Protein AF-A0A5J5CHS6-F1 (afdb_monomer)

Solvent-accessible surface area (backbone atoms only — not comparable to full-atom values): 28508 Å² total; per-residue (Å²): 136,86,89,91,90,88,87,87,85,84,81,77,77,72,66,68,68,68,68,67,77,77,78,76,75,77,83,67,75,77,75,69,71,77,80,67,40,87,76,28,34,33,30,37,48,24,35,71,42,96,78,57,48,94,76,36,53,29,34,36,59,42,34,62,52,52,34,40,41,75,41,62,29,46,48,26,70,39,68,55,83,66,54,74,66,59,51,50,56,47,54,54,26,30,14,27,40,35,32,51,58,73,89,72,51,73,83,78,31,49,39,34,55,49,51,50,53,54,50,54,51,29,55,53,33,41,75,77,72,43,51,42,26,39,39,13,26,29,45,18,25,54,35,49,53,28,68,65,53,77,42,94,62,65,38,83,45,81,36,72,65,43,42,37,41,41,48,70,40,84,55,37,83,79,32,77,77,58,65,82,56,55,70,68,56,55,50,44,37,51,73,34,52,42,38,29,25,75,40,55,60,35,45,29,46,68,50,40,76,70,31,68,54,42,48,73,41,41,44,58,29,20,33,44,65,62,86,82,53,53,22,52,35,27,36,34,33,73,92,50,62,36,38,29,27,47,33,45,55,40,39,30,74,58,43,78,74,49,93,55,51,24,68,50,73,65,17,34,48,48,26,48,53,55,23,34,44,56,42,56,47,14,18,62,27,80,45,47,52,97,39,71,65,61,42,61,68,49,29,47,85,42,46,48,67,42,77,53,51,88,84,33,99,41,55,33,30,34,44,71,58,22,62,63,74,78,89,74,61,93,82,74,52,65,67,54,52,52,48,52,53,46,53,59,37,53,72,60,53,41,61,78,41,81,34,57,56,72,82,58,75,55,30,77,89,44,54,72,79,62,58,46,45,66,32,25,47,46,31,27,37,50,48,77,89,66,83,50,31,46,41,32,40,34,34,42,81,43,96,87,75,36,32,39,37,38,39,37,28,37,34,93,86,75,45,78,47,72,52,60,30,45,32,39,64,79,40,86,93,46,47,23,41,29,34,36,34,70,51,94,93,55,82,62,42,55,42,29,35,41,43,65,79,66,66,55,41,36,35,36,41,29,55,49,61,52,91,52,58,27,20,40,64,39,38,37,39,29,18,61,44,76,69,79,57,69,70,59,53,52,51,52,49,54,53,38,44,74,43,69,46,69,69,91,56,54,41,77,46,55,45,78,72,36,84,76,42,91,86,63,116

Foldseek 3Di:
DDDDDDDDPDPPPPPVVVVVVPPDPPPPPPPPPQQWAQAAEEEEEWFADPDADVQFGTWDFCLVQCLLVLLRYFYFYDYFPDDLVVLVLVLLAGLEYEYEADDDDLPDTSSVVSLLSSVVVQVVCVVVVFAYAYEYEQSGQQNVVCSQQVDNQKDFAPFAWAQQAWAFDPLQVVDLQCPPPDPVLNVCSNPPSLFTARHGIFRFPVSCVPRPRNVQFKDQGTWDHSPPTIGRQWIATDRHNYIYGSTDLSCLPFFDLGPNHHVDPSSVVSSNSNSNSRVSSSRNHDRRNPDPVVVVQRTPVQFDWDQPDSPDRHRTMTGPPRPRPPPDDPPPDVVVVVVVVQVVVVVQQFDKFFFFQFDAAFDPPDDPVLLAAKKWFFKKFRDSVAAAFRWMWGWDADPVRKIKIKIWGQHPVRDIDIFIWIKDQPDPNQRQWIFIDRDPPDGTWTWGFRDDPSAFWTKIKTWDTDVGGMITIMITIITPDNDDDPVVVVVSLVSCVVSVHDPVRMDGGHNPPQVVRPPSD

Sequence (521 aa):
MAIVHRAAVCFTFRIMLLLLFCVSLPCLPLYSSAERNDRPIIGVLAQEVYSPKPNQTAYMAASYVKFLESAGARVVPVMINQTLEEYKTLFNSINGILYPGGGVSIISSGYQRAAKIFYELAIEANKRGDYFPVWGTCLGFEQLAYLTSGKTVLSFTNTSGVPLPLVFTNETKDSRMFKGFPAELMEDLANEPLTENSHKWSLAVLTLNTNEELKKFYKVLSTNTDGKTEFVSTMEAYDYPIYGTQWHPEKNAFEWGRPYIPHSPSAVKTTFYVAEFFVNEARKNFHRFESEDEESKALIYNYNPVYSGPKGAFEQIYPKNGAQLNNTNYSNFDVKVLFMLLLTAAADGQSFHPGKCPRPSVQEDFSVTRYMGTWYEIEKLPAMFERGQCNQATYSLLTDGTVKVHNSELLPSGKIHSIEGVAKVKNSSHPAILAVSFFKGVPDGPYWVLSTDYQSYSLVYSCLDFFGFFHVDYAWILARTRVLTEDIVSQLHEELASAGVNLNRLTVSNQTGCDQTKGMK

Radius of gyration: 33.42 Å; Cα contacts (8 Å, |Δi|>4): 1015; chains: 1; bounding box: 116×59×98 Å

InterPro domains:
  IPR000566 Lipocalin/cytosolic fatty-acid binding domain [PF08212] (368-510)
  IPR002969 Apolipoprotein D [PR01219] (349-363)
  IPR002969 Apolipoprotein D [PR01219] (427-438)
  IPR002969 Apolipoprotein D [PR01219] (469-485)
  IPR002969 Apolipoprotein D [PR01219] (495-514)
  IPR011697 Peptidase C26 [PF07722] (40-250)
  IPR012674 Calycin [G3DSA:2.40.128.20] (352-520)
  IPR012674 Calycin [SSF50814] (338-514)
  IPR015527 Peptidase C26, gamma-glutamyl hydrolase [PS51275] (31-321)
  IPR015527 Peptidase C26, gamma-glutamyl hydrolase [PTHR11315] (28-318)
  IPR022272 Lipocalin family conserved site [PS00213] (365-378)
  IPR026222 Apolipoprotein D, vertebrates [PR02058] (334-352)
  IPR026222 Apolipoprotein D, vertebrates [PR02058] (381-392)
  IPR026222 Apolipoprotein D, vertebrates [PR02058] (399-415)
  IPR026222 Apolipoprotein D, vertebrates [PR02058] (415-430)
  IPR026222 Apolipoprotein D, vertebrates [PR02058] (497-515)
  IPR029062 Class I glutamine amidotransferase-like [G3DSA:3.40.50.880] (35-319)
  IPR029062 Class I glutamine amidotransferase-like [SSF52317] (56-319)

Nearest PDB structures (foldseek):
  4l8f-assembly1_C  TM=9.985E-01  e=3.477E-48  Danio rerio
  4l7q-assembly1_C  TM=9.981E-01  e=9.833E-47  Danio rerio
  4l95-assembly3_M  TM=9.942E-01  e=2.434E-46  Danio rerio
  1l9x-assembly3_C  TM=9.879E-01  e=2.491E-42  Homo sapiens
  2hzq-assembly1_A  TM=9.614E-01  e=9.373E-21  Homo sapiens

pLDDT: mean 87.17, std 18.77, range [30.69, 98.94]

Structure (mmCIF, N/CA/C/O backbone):
data_AF-A0A5J5CHS6-F1
#
_entry.id   AF-A0A5J5CHS6-F1
#
loop_
_atom_site.group_PDB
_atom_site.id
_atom_site.type_symbol
_atom_site.label_atom_id
_atom_site.label_alt_id
_atom_site.label_comp_id
_atom_site.label_asym_id
_atom_site.label_entity_id
_atom_site.label_seq_id
_atom_site.pdbx_PDB_ins_code
_atom_site.Cartn_x
_atom_site.Cartn_y
_atom_site.Cartn_z
_atom_site.occupancy
_atom_site.B_iso_or_equiv
_atom_site.auth_seq_id
_atom_site.auth_comp_id
_atom_site.auth_asym_id
_atom_site.auth_atom_id
_atom_site.pdbx_PDB_model_num
ATOM 1 N N . MET A 1 1 ? -72.987 -13.340 -64.651 1.00 36.94 1 MET A N 1
ATOM 2 C CA . MET A 1 1 ? -71.616 -12.951 -65.043 1.00 36.94 1 MET A CA 1
ATOM 3 C C . MET A 1 1 ? -70.896 -12.533 -63.775 1.00 36.94 1 MET A C 1
ATOM 5 O O . MET A 1 1 ? -71.440 -11.737 -63.025 1.00 36.94 1 MET A O 1
ATOM 9 N N . ALA A 1 2 ? -69.795 -13.210 -63.467 1.00 39.22 2 ALA A N 1
ATOM 10 C CA . ALA A 1 2 ? -69.065 -13.099 -62.213 1.00 39.22 2 ALA A CA 1
ATOM 11 C C . ALA A 1 2 ? -68.346 -11.747 -62.056 1.00 39.22 2 ALA A C 1
ATOM 13 O O . ALA A 1 2 ? -68.109 -11.061 -63.045 1.00 39.22 2 ALA A O 1
ATOM 14 N N . ILE A 1 3 ? -67.906 -11.493 -60.815 1.00 40.69 3 ILE A N 1
ATOM 15 C CA . ILE A 1 3 ? -67.032 -10.405 -60.339 1.00 40.69 3 ILE A CA 1
ATOM 16 C C . ILE A 1 3 ? -67.804 -9.142 -59.921 1.00 40.69 3 ILE A C 1
ATOM 18 O O . ILE A 1 3 ? -68.166 -8.337 -60.757 1.00 40.69 3 ILE A O 1
ATOM 22 N N . VAL A 1 4 ? -68.078 -9.010 -58.614 1.00 38.88 4 VAL A N 1
ATOM 23 C CA . VAL A 1 4 ? -67.742 -7.879 -57.709 1.00 38.88 4 VAL A CA 1
ATOM 24 C C . VAL A 1 4 ? -68.499 -8.113 -56.389 1.00 38.88 4 VAL A C 1
ATOM 26 O O . VAL A 1 4 ? -69.623 -7.661 -56.225 1.00 38.88 4 VAL A O 1
ATOM 29 N N . HIS A 1 5 ? -67.895 -8.819 -55.427 1.00 41.22 5 HIS A N 1
ATOM 30 C CA . HIS A 1 5 ? -68.298 -8.760 -54.008 1.00 41.22 5 HIS A CA 1
ATOM 31 C C . HIS A 1 5 ? -67.188 -9.317 -53.103 1.00 41.22 5 HIS A C 1
ATOM 33 O O . HIS A 1 5 ? -67.283 -10.415 -52.567 1.00 41.22 5 HIS A O 1
ATOM 39 N N . ARG A 1 6 ? -66.097 -8.554 -52.955 1.00 39.72 6 ARG A N 1
ATOM 40 C CA . ARG A 1 6 ? -65.108 -8.704 -51.870 1.00 39.72 6 ARG A CA 1
ATOM 41 C C . ARG A 1 6 ? -64.414 -7.365 -51.610 1.00 39.72 6 ARG A C 1
ATOM 43 O O . ARG A 1 6 ? -63.293 -7.153 -52.049 1.00 39.72 6 ARG A O 1
ATOM 50 N N . ALA A 1 7 ? -65.091 -6.454 -50.917 1.00 40.12 7 ALA A N 1
ATOM 51 C CA . ALA A 1 7 ? -64.479 -5.220 -50.419 1.00 40.12 7 ALA A CA 1
ATOM 52 C C . ALA A 1 7 ? -65.259 -4.656 -49.218 1.00 40.12 7 ALA A C 1
ATOM 54 O O . ALA A 1 7 ? -65.744 -3.537 -49.279 1.00 40.12 7 ALA A O 1
ATOM 55 N N . ALA A 1 8 ? -65.444 -5.437 -48.145 1.00 40.72 8 ALA A N 1
ATOM 56 C CA . ALA A 1 8 ? -65.986 -4.906 -46.882 1.00 40.72 8 ALA A CA 1
ATOM 57 C C . ALA A 1 8 ? -65.753 -5.809 -45.652 1.00 40.72 8 ALA A C 1
ATOM 59 O O . ALA A 1 8 ? -66.543 -5.775 -44.723 1.00 40.72 8 ALA A O 1
ATOM 60 N N . VAL A 1 9 ? -64.709 -6.648 -45.609 1.00 44.25 9 VAL A N 1
ATOM 61 C CA . VAL A 1 9 ? -64.367 -7.413 -44.387 1.00 44.25 9 VAL A CA 1
ATOM 62 C C . VAL A 1 9 ? -62.851 -7.600 -44.310 1.00 44.25 9 VAL A C 1
ATOM 64 O O . VAL A 1 9 ? -62.342 -8.696 -44.502 1.00 44.25 9 VAL A O 1
ATOM 67 N N . CYS A 1 10 ? -62.094 -6.513 -44.129 1.00 41.72 10 CYS A N 1
ATOM 68 C CA . CYS A 1 10 ? -60.671 -6.632 -43.768 1.00 41.72 10 CYS A CA 1
ATOM 69 C C . CYS A 1 10 ? -60.054 -5.374 -43.123 1.00 41.72 10 CYS A C 1
ATOM 71 O O . CYS A 1 10 ? -58.831 -5.270 -43.073 1.00 41.72 10 CYS A O 1
ATOM 73 N N . PHE A 1 11 ? -60.858 -4.416 -42.636 1.00 40.69 11 PHE A N 1
ATOM 74 C CA . PHE A 1 11 ? -60.329 -3.133 -42.135 1.00 40.69 11 PHE A CA 1
ATOM 75 C C . PHE A 1 11 ? -60.598 -2.824 -40.654 1.00 40.69 11 PHE A C 1
ATOM 77 O O . PHE A 1 11 ? -60.137 -1.804 -40.159 1.00 40.69 11 PHE A O 1
ATOM 84 N N . THR A 1 12 ? -61.256 -3.710 -39.901 1.00 45.66 12 THR A N 1
ATOM 85 C CA . THR A 1 12 ? -61.516 -3.497 -38.459 1.00 45.66 12 THR A CA 1
ATOM 86 C C . THR A 1 12 ? -60.798 -4.470 -37.524 1.00 45.66 12 THR A C 1
ATOM 88 O O . THR A 1 12 ? -60.902 -4.323 -36.313 1.00 45.66 12 THR A O 1
ATOM 91 N N . PHE A 1 13 ? -59.983 -5.400 -38.037 1.00 39.47 13 PHE A N 1
ATOM 92 C CA . PHE A 1 13 ? -59.255 -6.364 -37.190 1.00 39.47 13 PHE A CA 1
ATOM 93 C C . PHE A 1 13 ? -57.759 -6.069 -36.995 1.00 39.47 13 PHE A C 1
ATOM 95 O O . PHE A 1 13 ? -57.080 -6.798 -36.278 1.00 39.47 13 PHE A O 1
ATOM 102 N N . ARG A 1 14 ? -57.225 -4.991 -37.592 1.00 40.91 14 ARG A N 1
ATOM 103 C CA . ARG A 1 14 ? -55.802 -4.615 -37.452 1.00 40.91 14 ARG A CA 1
ATOM 104 C C . ARG A 1 14 ? -55.515 -3.424 -36.537 1.00 40.91 14 ARG A C 1
ATOM 106 O O . ARG A 1 14 ? -54.353 -3.189 -36.241 1.00 40.91 14 ARG A O 1
ATOM 113 N N . ILE A 1 15 ? -56.533 -2.721 -36.039 1.00 41.00 15 ILE A N 1
ATOM 114 C CA . ILE A 1 15 ? -56.333 -1.589 -35.112 1.00 41.00 15 ILE A CA 1
ATOM 115 C C . ILE A 1 15 ? -56.606 -1.986 -33.650 1.00 41.00 15 ILE A C 1
ATOM 117 O O . ILE A 1 15 ? -56.066 -1.370 -32.739 1.00 41.00 15 ILE A O 1
ATOM 121 N N . MET A 1 16 ? -57.324 -3.086 -33.396 1.00 36.91 16 MET A N 1
ATOM 122 C CA . MET A 1 16 ? -57.576 -3.554 -32.025 1.00 36.91 16 MET A CA 1
ATOM 123 C C . MET A 1 16 ? -56.479 -4.469 -31.453 1.00 36.91 16 MET A C 1
ATOM 125 O O . MET A 1 16 ? -56.496 -4.755 -30.263 1.00 36.91 16 MET A O 1
ATOM 129 N N . LEU A 1 17 ? -55.501 -4.897 -32.266 1.00 36.94 17 LEU A N 1
ATOM 130 C CA . LEU A 1 17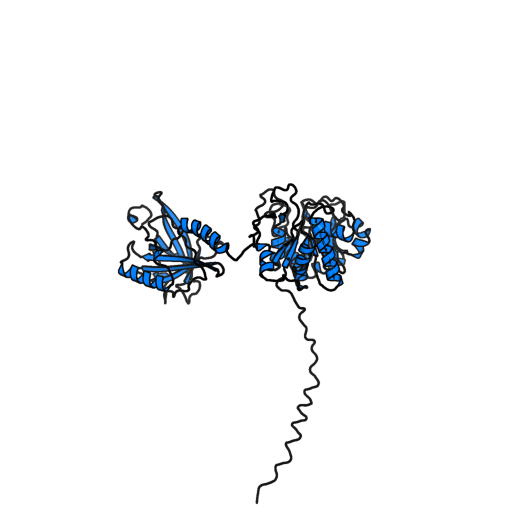 ? -54.351 -5.686 -31.792 1.00 36.94 17 LEU A CA 1
ATOM 131 C C . LEU A 1 17 ? -53.104 -4.838 -31.481 1.00 36.94 17 LEU A C 1
ATOM 133 O O . LEU A 1 17 ? -52.170 -5.337 -30.864 1.00 36.94 17 LEU A O 1
ATOM 137 N N . LEU A 1 18 ? -53.092 -3.561 -31.878 1.00 37.25 18 LEU A N 1
ATOM 138 C CA . LEU A 1 18 ? -51.992 -2.626 -31.601 1.00 37.25 18 LEU A CA 1
ATOM 139 C C . LEU A 1 18 ? -52.230 -1.760 -30.353 1.00 37.25 18 LEU A C 1
ATOM 141 O O . LEU A 1 18 ? -51.303 -1.118 -29.879 1.00 37.25 18 LEU A O 1
ATOM 145 N N . LEU A 1 19 ? -53.439 -1.787 -29.779 1.00 39.03 19 LEU A N 1
ATOM 146 C CA . LEU A 1 19 ? -53.781 -1.067 -28.542 1.00 39.03 19 LEU A CA 1
ATOM 147 C C . LEU A 1 19 ? -53.813 -1.960 -27.287 1.00 39.03 19 LEU A C 1
ATOM 149 O O . LEU A 1 19 ? -53.976 -1.451 -26.184 1.00 39.03 19 LEU A O 1
ATOM 153 N N . LEU A 1 20 ? -53.597 -3.274 -27.429 1.00 38.03 20 LEU A N 1
ATOM 154 C CA . LEU A 1 20 ? -53.494 -4.222 -26.305 1.00 38.03 20 LEU A CA 1
ATOM 155 C C . LEU A 1 20 ? -52.048 -4.611 -25.950 1.00 38.03 20 LEU A C 1
ATOM 157 O O . LEU A 1 20 ? -51.835 -5.337 -24.987 1.00 38.03 20 LEU A O 1
ATOM 161 N N . PHE A 1 21 ? -51.049 -4.071 -26.656 1.00 37.53 21 PHE A N 1
ATOM 162 C CA . PHE A 1 21 ? -49.624 -4.205 -26.310 1.00 37.53 21 PHE A CA 1
ATOM 163 C C . PHE A 1 21 ? -49.056 -2.982 -25.562 1.00 37.53 21 PHE A C 1
ATOM 165 O O . PHE A 1 21 ? -47.844 -2.824 -25.465 1.00 37.53 21 PHE A O 1
ATOM 172 N N . CYS A 1 22 ? -49.919 -2.121 -25.007 1.00 45.56 22 CYS A N 1
ATOM 173 C CA . CYS A 1 22 ? -49.507 -0.957 -24.210 1.00 45.56 22 CYS A CA 1
ATOM 174 C C . CYS A 1 22 ? -49.799 -1.067 -22.705 1.00 45.56 22 CYS A C 1
ATOM 176 O O . CYS A 1 22 ? -49.552 -0.106 -21.984 1.00 45.56 22 CYS A O 1
ATOM 178 N N . VAL A 1 23 ? -50.285 -2.203 -22.189 1.00 49.62 23 VAL A N 1
ATOM 179 C CA . VAL A 1 23 ? -50.591 -2.333 -20.751 1.00 49.62 23 VAL A CA 1
ATOM 180 C C . VAL A 1 23 ? -50.195 -3.709 -20.217 1.00 49.62 23 VAL A C 1
ATOM 182 O O . VAL A 1 23 ? -51.054 -4.508 -19.881 1.00 49.62 23 VAL A O 1
ATOM 185 N N . SER A 1 24 ? -48.889 -3.988 -20.170 1.00 45.94 24 SER A N 1
ATOM 186 C CA . SER A 1 24 ? -48.247 -4.873 -19.174 1.00 45.94 24 SER A CA 1
ATOM 187 C C . SER A 1 24 ? -46.780 -5.128 -19.543 1.00 45.94 24 SER A C 1
ATOM 189 O O . SER A 1 24 ? -46.357 -6.267 -19.732 1.00 45.94 24 SER A O 1
ATOM 191 N N . LEU A 1 25 ? -45.974 -4.073 -19.647 1.00 39.94 25 LEU A N 1
ATOM 192 C CA . LEU A 1 25 ? -44.582 -4.228 -19.236 1.00 39.94 25 LEU A CA 1
ATOM 193 C C . LEU A 1 25 ? -44.624 -4.119 -17.712 1.00 39.94 25 LEU A C 1
ATOM 195 O O . LEU A 1 25 ? -45.001 -3.052 -17.219 1.00 39.94 25 LEU A O 1
ATOM 199 N N . PRO A 1 26 ? -44.316 -5.181 -16.941 1.00 42.00 26 PRO A N 1
ATOM 200 C CA . PRO A 1 26 ? -43.966 -4.950 -15.556 1.00 42.00 26 PRO A CA 1
ATOM 201 C C . PRO A 1 26 ? -42.816 -3.951 -15.618 1.00 42.00 26 PRO A C 1
ATOM 203 O O . PRO A 1 26 ? -41.834 -4.178 -16.329 1.00 42.00 26 PRO A O 1
ATOM 206 N N . CYS A 1 27 ? -42.996 -2.809 -14.961 1.00 45.12 27 CYS A N 1
ATOM 207 C CA . CYS A 1 27 ? -41.923 -1.876 -14.684 1.00 45.12 27 CYS A CA 1
ATOM 208 C C . CYS A 1 27 ? -40.938 -2.650 -13.806 1.00 45.12 27 CYS A C 1
ATOM 210 O O . CYS A 1 27 ? -41.020 -2.625 -12.580 1.00 45.12 27 CYS A O 1
ATOM 212 N N . LEU A 1 28 ? -40.098 -3.468 -14.442 1.00 41.28 28 LEU A N 1
ATOM 213 C CA . LEU A 1 28 ? -38.924 -4.024 -13.818 1.00 41.28 28 LEU A CA 1
ATOM 214 C C . LEU A 1 28 ? -38.133 -2.781 -13.436 1.00 41.28 28 LEU A C 1
ATOM 216 O O . LEU A 1 28 ? -37.810 -1.999 -14.338 1.00 41.28 28 LEU A O 1
ATOM 220 N N . PRO A 1 29 ? -37.884 -2.530 -12.139 1.00 41.22 29 PRO A N 1
ATOM 221 C CA . PRO A 1 29 ? -36.936 -1.501 -11.786 1.00 41.22 29 PRO A CA 1
ATOM 222 C C . PRO A 1 29 ? -35.675 -1.848 -12.568 1.00 41.22 29 PRO A C 1
ATOM 224 O O . PRO A 1 29 ? -35.130 -2.944 -12.418 1.00 41.22 29 PRO A O 1
ATOM 227 N N . LEU A 1 30 ? -35.268 -0.953 -13.470 1.00 40.88 30 LEU A N 1
ATOM 228 C CA . LEU A 1 30 ? -33.896 -0.917 -13.933 1.00 40.88 30 LEU A CA 1
ATOM 229 C C . LEU A 1 30 ? -33.089 -0.856 -12.641 1.00 40.88 30 LEU A C 1
ATOM 231 O O . LEU A 1 30 ? -33.034 0.185 -11.988 1.00 40.88 30 LEU A O 1
ATOM 235 N N . TYR A 1 31 ? -32.565 -2.006 -12.217 1.00 38.34 31 TYR A N 1
ATOM 236 C CA . TYR A 1 31 ? -31.511 -2.071 -11.230 1.00 38.34 31 TYR A CA 1
ATOM 237 C C . TYR A 1 31 ? -30.360 -1.323 -11.889 1.00 38.34 31 TYR A C 1
ATOM 239 O O . TYR A 1 31 ? -29.582 -1.892 -12.651 1.00 38.34 31 TYR A O 1
ATOM 247 N N . SER A 1 32 ? -30.323 -0.010 -11.670 1.00 42.41 32 SER A N 1
ATOM 248 C CA . SER A 1 32 ? -29.110 0.764 -11.820 1.00 42.41 32 SER A CA 1
ATOM 249 C C . SER A 1 32 ? -28.118 0.061 -10.909 1.00 42.41 32 SER A C 1
ATOM 251 O O . SER A 1 32 ? -28.281 0.078 -9.685 1.00 42.41 32 SER A O 1
ATOM 253 N N . SER A 1 33 ? -27.170 -0.680 -11.487 1.00 55.69 33 SER A N 1
ATOM 254 C CA . SER A 1 33 ? -26.000 -1.096 -10.727 1.00 55.69 33 SER A CA 1
ATOM 255 C C . SER A 1 33 ? -25.460 0.184 -10.113 1.00 55.69 33 SER A C 1
ATOM 257 O O . SER A 1 33 ? -25.178 1.114 -10.871 1.00 55.69 33 SER A O 1
ATOM 259 N N . ALA A 1 34 ? -25.411 0.263 -8.780 1.00 65.25 34 ALA A N 1
ATOM 260 C CA . ALA A 1 34 ? -24.879 1.435 -8.101 1.00 65.25 34 ALA A CA 1
ATOM 261 C C . ALA A 1 34 ? -23.577 1.833 -8.802 1.00 65.25 34 ALA A C 1
ATOM 263 O O . ALA A 1 34 ? -22.706 0.982 -9.004 1.00 65.25 34 ALA A O 1
ATOM 264 N N . GLU A 1 35 ? -23.521 3.076 -9.279 1.00 85.19 35 GLU A N 1
ATOM 265 C CA . GLU A 1 35 ? -22.377 3.575 -10.029 1.00 85.19 35 GLU A CA 1
ATOM 266 C C . GLU A 1 35 ? -21.117 3.332 -9.179 1.00 85.19 35 GLU A C 1
ATOM 268 O O . GLU A 1 35 ? -21.134 3.519 -7.959 1.00 85.19 35 GLU A O 1
ATOM 273 N N . ARG A 1 36 ? -20.056 2.804 -9.794 1.00 93.31 36 ARG A N 1
ATOM 274 C CA . ARG A 1 36 ? -18.856 2.334 -9.093 1.00 93.31 36 ARG A CA 1
ATOM 275 C C . ARG A 1 36 ? -17.627 2.949 -9.739 1.00 93.31 36 ARG A C 1
ATOM 277 O O . ARG A 1 36 ? -17.436 2.817 -10.945 1.00 93.31 36 ARG A O 1
ATOM 284 N N . ASN A 1 37 ? -16.770 3.573 -8.940 1.00 96.19 37 ASN A N 1
ATOM 285 C CA . ASN A 1 37 ? -15.467 4.030 -9.404 1.00 96.19 37 ASN A CA 1
ATOM 286 C C . ASN A 1 37 ? -14.478 2.851 -9.434 1.00 96.19 37 ASN A C 1
ATOM 288 O O . ASN A 1 37 ? -14.032 2.382 -8.391 1.00 96.19 37 ASN A O 1
ATOM 292 N N . ASP A 1 38 ? -14.116 2.381 -10.629 1.00 97.38 38 ASP A N 1
ATOM 293 C CA . ASP A 1 38 ? -13.186 1.255 -10.823 1.00 97.38 38 ASP A CA 1
ATOM 294 C C . ASP A 1 38 ? -11.700 1.639 -10.829 1.00 97.38 38 ASP A C 1
ATOM 296 O O . ASP A 1 38 ? -10.836 0.776 -10.995 1.00 97.38 38 ASP A O 1
ATOM 300 N N . ARG A 1 39 ? -11.373 2.919 -10.624 1.00 98.00 39 ARG A N 1
ATOM 301 C CA . ARG A 1 39 ? -9.990 3.417 -10.589 1.00 98.00 39 ARG A CA 1
ATOM 302 C C . ARG A 1 39 ? -9.703 4.256 -9.333 1.00 98.00 39 ARG A C 1
ATOM 304 O O . ARG A 1 39 ? -9.126 5.340 -9.479 1.00 98.00 39 ARG A O 1
ATOM 311 N N . PRO A 1 40 ? -10.065 3.787 -8.119 1.00 98.69 40 PRO A N 1
ATOM 312 C CA . PRO A 1 40 ? -9.948 4.591 -6.910 1.00 98.69 40 PRO A CA 1
ATOM 313 C C . PRO A 1 40 ? -8.487 4.959 -6.623 1.00 98.69 40 PRO A C 1
ATOM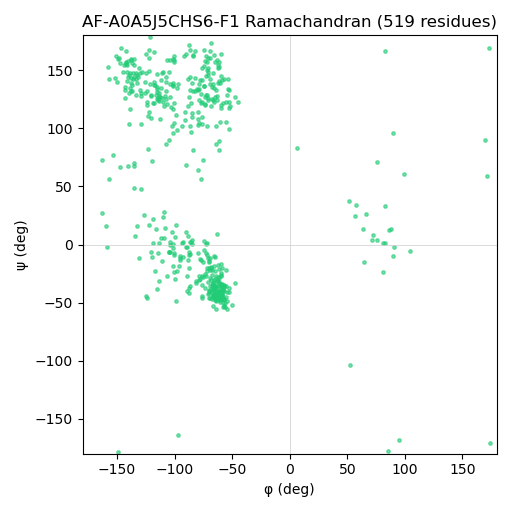 315 O O . PRO A 1 40 ? -7.572 4.141 -6.770 1.00 98.69 40 PRO A O 1
ATOM 318 N N . ILE A 1 41 ? -8.278 6.199 -6.196 1.00 98.94 41 ILE A N 1
ATOM 319 C CA . ILE A 1 41 ? -6.997 6.737 -5.749 1.00 98.94 41 ILE A CA 1
ATOM 320 C C . ILE A 1 41 ? -7.117 7.049 -4.264 1.00 98.94 41 ILE A C 1
ATOM 322 O O . ILE A 1 41 ? -7.993 7.805 -3.864 1.00 98.94 41 ILE A O 1
ATOM 326 N N . ILE A 1 42 ? -6.245 6.489 -3.436 1.00 98.94 42 ILE A N 1
ATOM 327 C CA . ILE A 1 42 ? -6.288 6.675 -1.985 1.00 98.94 42 ILE A CA 1
ATOM 328 C C . ILE A 1 42 ? -5.034 7.417 -1.535 1.00 98.94 42 ILE A C 1
ATOM 330 O O . ILE A 1 42 ? -3.909 7.069 -1.899 1.00 98.94 42 ILE A O 1
ATOM 334 N N . GLY A 1 43 ? -5.229 8.456 -0.730 1.00 98.88 43 GLY A N 1
ATOM 335 C CA . GLY A 1 43 ? -4.138 9.179 -0.095 1.00 98.88 43 GLY A CA 1
ATOM 336 C C . GLY A 1 43 ? -3.537 8.369 1.051 1.00 98.88 43 GLY A C 1
ATOM 337 O O . GLY A 1 43 ? -4.277 7.831 1.869 1.00 98.88 43 GLY A O 1
ATOM 338 N N . VAL A 1 44 ? -2.212 8.314 1.168 1.00 98.81 44 VAL A N 1
ATOM 339 C CA . VAL A 1 44 ? -1.536 7.798 2.373 1.00 98.81 44 VAL A CA 1
ATOM 340 C C . VAL A 1 44 ? -0.776 8.939 3.028 1.00 98.81 44 VAL A C 1
ATOM 342 O O . VAL A 1 44 ? 0.016 9.619 2.378 1.00 98.81 44 VAL A O 1
ATOM 345 N N . LEU A 1 45 ? -1.021 9.175 4.314 1.00 98.50 45 LEU A N 1
ATOM 346 C CA . LEU A 1 45 ? -0.419 10.298 5.022 1.00 98.50 45 LEU A CA 1
ATOM 347 C C . LEU A 1 45 ? 1.047 10.029 5.390 1.00 98.50 45 LEU A C 1
ATOM 349 O O . LEU A 1 45 ? 1.361 9.075 6.097 1.00 98.50 45 LEU A O 1
ATOM 353 N N . ALA A 1 46 ? 1.957 10.885 4.926 1.00 96.69 46 ALA A N 1
ATOM 354 C CA . ALA A 1 46 ? 3.354 10.862 5.350 1.00 96.69 46 ALA A CA 1
ATOM 355 C C . ALA A 1 46 ? 3.495 11.345 6.803 1.00 96.69 46 ALA A C 1
ATOM 357 O O . ALA A 1 46 ? 2.636 12.048 7.331 1.00 96.69 46 ALA A O 1
ATOM 358 N N . GLN A 1 47 ? 4.608 11.016 7.449 1.00 93.56 47 GLN A N 1
ATOM 359 C CA . GLN A 1 47 ? 4.895 11.442 8.823 1.00 93.56 47 GLN A CA 1
ATOM 360 C C . GLN A 1 47 ? 6.347 11.886 8.976 1.00 93.56 47 GLN A C 1
ATOM 362 O O . GLN A 1 47 ? 7.202 11.512 8.171 1.00 93.56 47 GLN A O 1
ATOM 367 N N . GLU A 1 48 ? 6.643 12.664 10.011 1.00 91.81 48 GLU A N 1
ATOM 368 C CA . GLU A 1 48 ? 7.990 13.146 10.298 1.00 91.81 48 GLU A CA 1
ATOM 369 C C . GLU A 1 48 ? 8.994 12.012 10.535 1.00 91.81 48 GLU A C 1
ATOM 371 O O . GLU A 1 48 ? 8.701 10.989 11.155 1.00 91.81 48 GLU A O 1
ATOM 376 N N . VAL A 1 49 ? 10.234 12.240 10.103 1.00 86.12 49 VAL A N 1
ATOM 377 C CA . VAL A 1 49 ? 11.378 11.432 10.539 1.00 86.12 49 VAL A CA 1
ATOM 378 C C . VAL A 1 49 ? 11.833 11.935 11.913 1.00 86.12 49 VAL A C 1
ATOM 380 O O . VAL A 1 49 ? 12.008 13.135 12.098 1.00 86.12 49 VAL A O 1
ATOM 383 N N . TYR A 1 50 ? 12.080 11.029 12.866 1.00 75.44 50 TYR A N 1
ATOM 384 C CA . TYR A 1 50 ? 12.485 11.386 14.239 1.00 75.44 50 TYR A CA 1
ATOM 385 C C . TYR A 1 50 ? 13.764 12.242 14.304 1.00 75.44 50 TYR A C 1
ATOM 387 O O . TYR A 1 50 ? 13.889 13.137 15.135 1.00 75.44 50 TYR A O 1
ATOM 395 N N . SER A 1 51 ? 14.727 11.981 13.419 1.00 72.12 51 SER A N 1
ATOM 396 C CA . SER A 1 51 ? 15.964 12.760 13.295 1.00 72.12 51 SER A CA 1
ATOM 397 C C . SER A 1 51 ? 16.091 13.282 11.865 1.00 72.12 51 SER A C 1
ATOM 399 O O . SER A 1 51 ? 16.746 12.639 11.038 1.00 72.12 51 SER A O 1
ATOM 401 N N . PRO A 1 52 ? 15.420 14.404 11.543 1.00 74.44 52 PRO A N 1
ATOM 402 C CA . PRO A 1 52 ? 15.367 14.908 10.183 1.00 74.44 52 PRO A CA 1
ATOM 403 C C . PRO A 1 52 ? 16.753 15.382 9.738 1.00 74.44 52 PRO A C 1
ATOM 405 O O . PRO A 1 52 ? 17.460 16.080 10.465 1.00 74.44 52 PRO A O 1
ATOM 408 N N . LYS A 1 53 ? 17.132 15.022 8.514 1.00 70.56 53 LYS A N 1
ATOM 409 C CA . LYS A 1 53 ? 18.282 15.607 7.811 1.00 70.56 53 LYS A CA 1
ATOM 410 C C . LYS A 1 53 ? 17.764 16.635 6.802 1.00 70.56 53 LYS A C 1
ATOM 412 O O . LYS A 1 53 ? 16.593 16.544 6.412 1.00 70.56 53 LYS A O 1
ATOM 417 N N . PRO A 1 54 ? 18.597 17.583 6.329 1.00 62.22 54 PRO A N 1
ATOM 418 C CA . PRO A 1 54 ? 18.253 18.355 5.139 1.00 62.22 54 PRO A CA 1
ATOM 419 C C . PRO A 1 54 ? 17.784 17.379 4.054 1.00 62.22 54 PRO A C 1
ATOM 421 O O . PRO A 1 54 ? 18.466 16.388 3.800 1.00 62.22 54 PRO A O 1
ATOM 424 N N . ASN A 1 55 ? 16.597 17.611 3.485 1.00 60.56 55 ASN A N 1
ATOM 425 C CA . ASN A 1 55 ? 15.974 16.766 2.454 1.00 60.56 55 ASN A CA 1
ATOM 426 C C . ASN A 1 55 ? 15.409 15.394 2.902 1.00 60.56 55 ASN A C 1
ATOM 428 O O . ASN A 1 55 ? 14.962 14.620 2.060 1.00 60.56 55 ASN A O 1
ATOM 432 N N . GLN A 1 56 ? 15.350 15.087 4.203 1.00 72.31 56 GLN A N 1
ATOM 433 C CA . GLN A 1 56 ? 14.700 13.881 4.749 1.00 72.31 56 GLN A CA 1
ATOM 434 C C . GLN A 1 56 ? 13.847 14.243 5.968 1.00 72.31 56 GLN A C 1
ATOM 436 O O . GLN A 1 56 ? 14.201 13.952 7.109 1.00 72.31 56 GLN A O 1
ATOM 441 N N . THR A 1 57 ? 12.740 14.943 5.722 1.00 83.12 57 THR A N 1
ATOM 442 C CA . THR A 1 57 ? 11.885 15.478 6.794 1.00 83.12 57 THR A CA 1
ATOM 443 C C . THR A 1 57 ? 10.641 14.643 7.055 1.00 83.12 57 THR A C 1
ATOM 445 O O . THR A 1 57 ? 10.127 14.674 8.169 1.00 83.12 57 THR A O 1
ATOM 448 N N . ALA A 1 58 ? 10.184 13.875 6.066 1.00 89.88 58 ALA A N 1
ATOM 449 C CA . ALA A 1 58 ? 9.047 12.977 6.195 1.00 89.88 58 ALA A CA 1
ATOM 450 C C . ALA A 1 58 ? 9.298 11.658 5.461 1.00 89.88 58 ALA A C 1
ATOM 452 O O . ALA A 1 58 ? 10.130 11.597 4.548 1.00 89.88 58 ALA A O 1
ATOM 453 N N . TYR A 1 59 ? 8.577 10.618 5.860 1.00 91.62 59 TYR A N 1
ATOM 454 C CA . TYR A 1 59 ? 8.591 9.318 5.208 1.00 91.62 59 TYR A CA 1
ATOM 455 C C . TYR A 1 59 ? 7.201 8.679 5.192 1.00 91.62 59 TYR A C 1
ATOM 457 O O . TYR A 1 59 ? 6.288 9.092 5.912 1.00 91.62 59 TYR A O 1
ATOM 465 N N . MET A 1 60 ? 7.079 7.632 4.386 1.00 94.06 60 MET A N 1
ATOM 466 C CA . MET A 1 60 ? 5.950 6.714 4.356 1.00 94.06 60 MET A CA 1
ATOM 467 C C . MET A 1 60 ? 6.472 5.288 4.204 1.00 94.06 60 MET A C 1
ATOM 469 O O . MET A 1 60 ? 7.354 5.045 3.384 1.00 94.06 60 MET A O 1
ATOM 473 N N . ALA A 1 61 ? 5.958 4.334 4.978 1.00 95.00 61 ALA A N 1
ATOM 474 C CA . ALA A 1 61 ? 6.346 2.936 4.813 1.00 95.00 61 ALA A CA 1
ATOM 475 C C . ALA A 1 61 ? 5.704 2.328 3.558 1.00 95.00 61 ALA A C 1
ATOM 477 O O . ALA A 1 61 ? 4.518 2.532 3.294 1.00 95.00 61 ALA A O 1
ATOM 478 N N . ALA A 1 62 ? 6.486 1.571 2.785 1.00 97.50 62 ALA A N 1
ATOM 479 C CA . ALA A 1 62 ? 6.031 1.020 1.511 1.00 97.50 62 ALA A CA 1
ATOM 480 C C . ALA A 1 62 ? 4.971 -0.082 1.667 1.00 97.50 62 ALA A C 1
ATOM 482 O O . ALA A 1 62 ? 4.212 -0.332 0.733 1.00 97.50 62 ALA A O 1
ATOM 483 N N . SER A 1 63 ? 4.888 -0.725 2.833 1.00 98.44 63 SER A N 1
ATOM 484 C CA . SER A 1 63 ? 3.850 -1.714 3.142 1.00 98.44 63 SER A CA 1
ATOM 485 C C . SER A 1 63 ? 2.434 -1.145 3.034 1.00 98.44 63 SER A C 1
ATOM 487 O O . SER A 1 63 ? 1.574 -1.828 2.491 1.00 98.44 63 SER A O 1
ATOM 489 N N . TYR A 1 64 ? 2.191 0.114 3.419 1.00 98.81 64 TYR A N 1
ATOM 490 C CA . TYR A 1 64 ? 0.877 0.755 3.236 1.00 98.81 64 TYR A CA 1
ATOM 491 C C . TYR A 1 64 ? 0.518 0.987 1.766 1.00 98.81 64 TYR A C 1
ATOM 493 O O . TYR A 1 64 ? -0.650 0.892 1.397 1.00 98.81 64 TYR A O 1
ATOM 501 N N . VAL A 1 65 ? 1.515 1.266 0.920 1.00 98.75 65 VAL A N 1
ATOM 502 C CA . VAL A 1 65 ? 1.308 1.413 -0.528 1.00 98.75 65 VAL A CA 1
ATOM 503 C C . VAL A 1 65 ? 0.912 0.062 -1.121 1.00 98.75 65 VAL A C 1
ATOM 505 O O . VAL A 1 65 ? -0.156 -0.064 -1.712 1.00 98.75 65 VAL A O 1
ATOM 508 N N . LYS A 1 66 ? 1.720 -0.974 -0.858 1.00 98.75 66 LYS A N 1
ATOM 509 C CA . LYS A 1 66 ? 1.477 -2.353 -1.312 1.00 98.75 66 LYS A CA 1
ATOM 510 C C . LYS A 1 66 ? 0.133 -2.895 -0.819 1.00 98.75 66 LYS A C 1
ATOM 512 O O . LYS A 1 66 ? -0.562 -3.578 -1.564 1.00 98.75 66 LYS A O 1
ATOM 517 N N . PHE A 1 67 ? -0.245 -2.560 0.414 1.00 98.88 67 PHE A N 1
ATOM 518 C CA . PHE A 1 67 ? -1.530 -2.909 1.013 1.00 98.88 67 PHE A CA 1
ATOM 519 C C . PHE A 1 67 ? -2.705 -2.421 0.163 1.00 98.88 67 PHE A C 1
ATOM 521 O O . PHE A 1 67 ? -3.520 -3.236 -0.264 1.00 98.88 67 PHE A O 1
ATOM 528 N N . LEU A 1 68 ? -2.751 -1.131 -0.170 1.00 98.94 68 LEU A N 1
ATOM 529 C CA . LEU A 1 68 ? -3.831 -0.562 -0.981 1.00 98.94 68 LEU A CA 1
ATOM 530 C C . LEU A 1 68 ? -3.787 -1.040 -2.441 1.00 98.94 68 LEU A C 1
ATOM 532 O O . LEU A 1 68 ? -4.827 -1.361 -3.019 1.00 98.94 68 LEU A O 1
ATOM 536 N N . GLU A 1 69 ? -2.593 -1.138 -3.030 1.00 98.81 69 GLU A N 1
ATOM 537 C CA . GLU A 1 69 ? -2.428 -1.607 -4.411 1.00 98.81 69 GLU A CA 1
ATOM 538 C C . GLU A 1 69 ? -2.856 -3.066 -4.589 1.00 98.81 69 GLU A C 1
ATOM 540 O O . GLU A 1 69 ? -3.464 -3.404 -5.605 1.00 98.81 69 GLU A O 1
ATOM 545 N N . SER A 1 70 ? -2.637 -3.916 -3.578 1.00 98.56 70 SER A N 1
ATOM 546 C CA . SER A 1 70 ? -3.063 -5.322 -3.611 1.00 98.56 70 SER A CA 1
ATOM 547 C C . SER A 1 70 ? -4.579 -5.501 -3.770 1.00 98.56 70 SER A C 1
ATOM 549 O O . SER A 1 70 ? -5.019 -6.513 -4.309 1.00 98.56 70 SER A O 1
ATOM 551 N N . ALA A 1 71 ? -5.372 -4.501 -3.369 1.00 98.56 71 ALA A N 1
ATOM 552 C CA . ALA A 1 71 ? -6.832 -4.478 -3.473 1.00 98.56 71 ALA A CA 1
ATOM 553 C C . ALA A 1 71 ? -7.359 -3.670 -4.683 1.00 98.56 71 ALA A C 1
ATOM 555 O O . ALA A 1 71 ? -8.571 -3.468 -4.848 1.00 98.56 71 ALA A O 1
ATOM 556 N N . GLY A 1 72 ? -6.457 -3.215 -5.560 1.00 98.50 72 GLY A N 1
ATOM 557 C CA . GLY A 1 72 ? -6.801 -2.525 -6.803 1.00 98.50 72 GLY A CA 1
ATOM 558 C C . GLY A 1 72 ? -7.090 -1.030 -6.643 1.00 98.50 72 GLY A C 1
ATOM 559 O O . GLY A 1 72 ? -7.940 -0.506 -7.365 1.00 98.50 72 GLY A O 1
ATOM 560 N N . ALA A 1 73 ? -6.419 -0.351 -5.709 1.00 98.81 73 ALA A N 1
ATOM 561 C CA . ALA A 1 73 ? -6.342 1.111 -5.668 1.00 98.81 73 ALA A CA 1
ATOM 562 C C . ALA A 1 73 ? -4.977 1.611 -6.151 1.00 98.81 73 ALA A C 1
ATOM 564 O O . ALA A 1 73 ? -3.985 0.890 -6.111 1.00 98.81 73 ALA A O 1
ATOM 565 N N . ARG A 1 74 ? -4.917 2.875 -6.569 1.00 98.81 74 ARG A N 1
ATOM 566 C CA . ARG A 1 74 ? -3.653 3.607 -6.745 1.00 98.81 74 ARG A CA 1
ATOM 567 C C . ARG A 1 74 ? -3.422 4.510 -5.543 1.00 98.81 74 ARG A C 1
ATOM 569 O O . ARG A 1 74 ? -4.373 4.863 -4.847 1.00 98.81 74 ARG A O 1
ATOM 576 N N . VAL A 1 75 ? -2.175 4.902 -5.302 1.00 98.88 75 VAL A N 1
ATOM 577 C CA . VAL A 1 75 ? -1.815 5.671 -4.103 1.00 98.88 75 VAL A CA 1
ATOM 578 C C . VAL A 1 75 ? -1.264 7.043 -4.459 1.00 98.88 75 VAL A C 1
ATOM 580 O O . VAL A 1 75 ? -0.462 7.178 -5.381 1.00 98.88 75 VAL A O 1
ATOM 583 N N . VAL A 1 76 ? -1.662 8.052 -3.686 1.00 98.62 76 VAL A N 1
ATOM 584 C CA . VAL A 1 76 ? -1.044 9.384 -3.674 1.00 98.62 76 VAL A CA 1
ATOM 585 C C . VAL A 1 76 ? -0.426 9.628 -2.299 1.00 98.62 76 VAL A C 1
ATOM 587 O O . VAL A 1 76 ? -1.112 9.468 -1.285 1.00 98.62 76 VAL A O 1
ATOM 590 N N . PRO A 1 77 ? 0.853 10.023 -2.204 1.00 97.69 77 PRO A N 1
ATOM 591 C CA . PRO A 1 77 ? 1.413 10.423 -0.932 1.00 97.69 77 PRO A CA 1
ATOM 592 C C . PRO A 1 77 ? 0.902 11.800 -0.506 1.00 97.69 77 PRO A C 1
ATOM 594 O O . PRO A 1 77 ? 1.143 12.810 -1.163 1.00 97.69 77 PRO A O 1
ATOM 597 N N . VAL A 1 78 ? 0.233 11.847 0.643 1.00 97.75 78 VAL A N 1
ATOM 598 C CA . VAL A 1 78 ? -0.221 13.088 1.274 1.00 97.75 78 VAL A CA 1
ATOM 599 C C . VAL A 1 78 ? 0.924 13.610 2.137 1.00 97.75 78 VAL A C 1
ATOM 601 O O . VAL A 1 78 ? 1.209 13.082 3.214 1.00 97.75 78 VAL A O 1
ATOM 604 N N . MET A 1 79 ? 1.640 14.617 1.642 1.00 94.38 79 MET A N 1
ATOM 605 C CA . MET A 1 79 ? 2.797 15.182 2.338 1.00 94.38 79 MET A CA 1
ATOM 606 C C . MET A 1 79 ? 2.370 16.087 3.493 1.00 94.38 79 MET A C 1
ATOM 608 O O . MET A 1 79 ? 1.450 16.885 3.365 1.00 94.38 79 MET A O 1
ATOM 612 N N . ILE A 1 80 ? 3.102 16.029 4.606 1.00 93.19 80 ILE A N 1
ATOM 613 C CA . ILE A 1 80 ? 2.927 16.978 5.712 1.00 93.19 80 ILE A CA 1
ATOM 614 C C . ILE A 1 80 ? 3.403 18.385 5.322 1.00 93.19 80 ILE A C 1
ATOM 616 O O . ILE A 1 80 ? 4.258 18.559 4.450 1.00 93.19 80 ILE A O 1
ATOM 620 N N . ASN A 1 81 ? 2.938 19.390 6.069 1.00 88.81 81 ASN A N 1
ATOM 621 C CA . ASN A 1 81 ? 3.350 20.797 5.907 1.00 88.81 81 ASN A CA 1
ATOM 622 C C . ASN A 1 81 ? 2.927 21.449 4.584 1.00 88.81 81 ASN A C 1
ATOM 624 O O . ASN A 1 81 ? 3.545 22.430 4.188 1.00 88.81 81 ASN A O 1
ATOM 628 N N . GLN A 1 82 ? 1.841 20.965 3.975 1.00 91.88 82 GLN A N 1
ATOM 629 C CA . GLN A 1 82 ? 1.115 21.693 2.931 1.00 91.88 82 GLN A CA 1
ATOM 630 C C . GLN A 1 82 ? 0.111 22.694 3.528 1.00 91.88 82 GLN A C 1
ATOM 632 O O . GLN A 1 82 ? -0.234 22.640 4.719 1.00 91.88 82 GLN A O 1
ATOM 637 N N . THR A 1 83 ? -0.318 23.631 2.690 1.00 95.88 83 THR A N 1
ATOM 638 C CA . THR A 1 83 ? -1.351 24.629 2.970 1.00 95.88 83 THR A CA 1
ATOM 639 C C . THR A 1 83 ? -2.747 24.000 2.999 1.00 95.88 83 THR A C 1
ATOM 641 O O . THR A 1 83 ? -2.974 22.900 2.498 1.00 95.88 83 THR A O 1
ATOM 644 N N . LEU A 1 84 ? -3.713 24.711 3.589 1.00 95.75 84 LEU A N 1
ATOM 645 C CA . LEU A 1 84 ? -5.104 24.254 3.635 1.00 95.75 84 LEU A CA 1
ATOM 646 C C . LEU A 1 84 ? -5.705 24.071 2.232 1.00 95.75 84 LEU A C 1
ATOM 648 O O . LEU A 1 84 ? -6.434 23.110 2.011 1.00 95.75 84 LEU A O 1
ATOM 652 N N . GLU A 1 85 ? -5.404 24.975 1.299 1.00 97.31 85 GLU A N 1
ATOM 653 C CA . GLU A 1 85 ? -5.945 24.901 -0.062 1.00 97.31 85 GLU A CA 1
ATOM 654 C C . GLU A 1 85 ? -5.348 23.731 -0.848 1.00 97.31 85 GLU A C 1
ATOM 656 O O . GLU A 1 85 ? -6.095 23.010 -1.499 1.00 97.31 85 GLU A O 1
ATOM 661 N N . GLU A 1 86 ? -4.050 23.443 -0.699 1.00 97.19 86 GLU A N 1
ATOM 662 C CA . GLU A 1 86 ? -3.444 22.240 -1.292 1.00 97.19 86 GLU A CA 1
ATOM 663 C C . GLU A 1 86 ? -4.121 20.955 -0.792 1.00 97.19 86 GLU A C 1
ATOM 665 O O . GLU A 1 86 ? -4.447 20.074 -1.589 1.00 97.19 86 GLU A O 1
ATOM 670 N N . TYR A 1 87 ? -4.410 20.861 0.512 1.00 98.19 87 TYR A N 1
ATOM 671 C CA . TYR A 1 87 ? -5.128 19.705 1.052 1.00 98.19 87 TYR A CA 1
ATOM 672 C C . TYR A 1 87 ? -6.576 19.615 0.572 1.00 98.19 87 TYR A C 1
ATOM 674 O O . TYR A 1 87 ? -7.044 18.510 0.312 1.00 98.19 87 TYR A O 1
ATOM 682 N N . LYS A 1 88 ? -7.289 20.738 0.424 1.00 98.38 88 LYS A N 1
ATOM 683 C CA . LYS A 1 88 ? -8.652 20.740 -0.134 1.00 98.38 88 LYS A CA 1
ATOM 684 C C . LYS A 1 88 ? -8.665 20.288 -1.590 1.00 98.38 88 LYS A C 1
ATOM 686 O O . LYS A 1 88 ? -9.496 19.458 -1.952 1.00 98.38 88 LYS A O 1
ATOM 691 N N . THR A 1 89 ? -7.744 20.796 -2.407 1.00 98.25 89 THR A N 1
ATOM 692 C CA . THR A 1 89 ? -7.593 20.367 -3.803 1.00 98.25 89 THR A CA 1
ATOM 693 C C . THR A 1 89 ? -7.327 18.868 -3.872 1.00 98.25 89 THR A C 1
ATOM 695 O O . THR A 1 89 ? -8.006 18.151 -4.608 1.00 98.25 89 THR A O 1
ATOM 698 N N . LEU A 1 90 ? -6.403 18.367 -3.046 1.00 98.56 90 LEU A N 1
ATOM 699 C CA . LEU A 1 90 ? -6.094 16.943 -3.007 1.00 98.56 90 LEU A CA 1
ATOM 700 C C . LEU A 1 90 ? -7.279 16.100 -2.513 1.00 98.56 90 LEU A C 1
ATOM 702 O O . LEU A 1 90 ? -7.575 15.073 -3.114 1.00 98.56 90 LEU A O 1
ATOM 706 N N . PHE A 1 91 ? -7.988 16.541 -1.471 1.00 98.81 91 PHE A N 1
ATOM 707 C CA . PHE A 1 91 ? -9.186 15.877 -0.947 1.00 98.81 91 PHE A CA 1
ATOM 708 C C . PHE A 1 91 ? -10.260 15.685 -2.022 1.00 98.81 91 PHE A C 1
ATOM 710 O O . PHE A 1 91 ? -10.792 14.587 -2.159 1.00 98.81 91 PHE A O 1
ATOM 717 N N . ASN A 1 92 ? -10.527 16.720 -2.823 1.00 98.50 92 ASN A N 1
ATOM 718 C CA . ASN A 1 92 ? -11.499 16.660 -3.921 1.00 98.50 92 ASN A CA 1
ATOM 719 C C . ASN A 1 92 ? -11.021 15.800 -5.110 1.00 98.50 92 ASN A C 1
ATOM 721 O O . ASN A 1 92 ? -11.809 15.496 -6.005 1.00 98.50 92 ASN A O 1
ATOM 725 N N . SER A 1 93 ? -9.740 15.418 -5.130 1.00 98.75 93 SER A N 1
ATOM 726 C CA . SER A 1 93 ? -9.124 14.646 -6.215 1.00 98.75 93 SER A CA 1
ATOM 727 C C . SER A 1 93 ? -9.000 13.149 -5.911 1.00 98.75 93 SER A C 1
ATOM 729 O O . SER A 1 93 ? -9.026 12.337 -6.833 1.00 98.75 93 SER A O 1
ATOM 731 N N . ILE A 1 94 ? -8.857 12.776 -4.634 1.00 98.88 94 ILE A N 1
ATOM 732 C CA . ILE A 1 94 ? -8.703 11.384 -4.179 1.00 98.88 94 ILE A CA 1
ATOM 733 C C . ILE A 1 94 ? -10.018 10.822 -3.632 1.00 98.88 94 ILE A C 1
ATOM 735 O O . ILE A 1 94 ? -10.922 11.560 -3.262 1.00 98.88 94 ILE A O 1
ATOM 739 N N . ASN A 1 95 ? -10.105 9.499 -3.529 1.00 98.88 95 ASN A N 1
ATOM 740 C CA . ASN A 1 95 ? -11.318 8.762 -3.180 1.00 98.88 95 ASN A CA 1
ATOM 741 C C . ASN A 1 95 ? -11.346 8.229 -1.742 1.00 98.88 95 ASN A C 1
ATOM 743 O O . ASN A 1 95 ? -12.283 7.533 -1.363 1.00 98.88 95 ASN A O 1
ATOM 747 N N . GLY A 1 96 ? -10.321 8.512 -0.947 1.00 98.94 96 GLY A N 1
ATOM 748 C CA . GLY A 1 96 ? -10.219 8.101 0.449 1.00 98.94 96 GLY A CA 1
ATOM 749 C C . GLY A 1 96 ? -8.849 8.444 1.015 1.00 98.94 96 GLY A C 1
ATOM 750 O O . GLY A 1 96 ? -7.931 8.794 0.266 1.00 98.94 96 GLY A O 1
ATOM 751 N N . ILE A 1 97 ? -8.688 8.332 2.333 1.00 98.94 97 ILE A N 1
ATOM 752 C CA . ILE A 1 97 ? -7.395 8.574 2.986 1.00 98.94 97 ILE A CA 1
ATOM 753 C C . ILE A 1 97 ? -7.077 7.545 4.067 1.00 98.94 97 ILE A C 1
ATOM 755 O O . ILE A 1 97 ? -7.935 7.168 4.864 1.00 98.94 97 ILE A O 1
ATOM 759 N N . LEU A 1 98 ? -5.815 7.125 4.108 1.00 98.94 98 LEU A N 1
ATOM 760 C CA . LEU A 1 98 ? -5.249 6.256 5.126 1.00 98.94 98 LEU A CA 1
ATOM 761 C C . LEU A 1 98 ? -4.254 7.033 5.997 1.00 98.94 98 LEU A C 1
ATOM 763 O O . LEU A 1 98 ? -3.288 7.625 5.508 1.00 98.94 98 LEU A O 1
ATOM 767 N N . TYR A 1 99 ? -4.477 6.980 7.306 1.00 98.88 99 TYR A N 1
ATOM 768 C CA . TYR A 1 99 ? -3.579 7.433 8.360 1.00 98.88 99 TYR A CA 1
ATOM 769 C C . TYR A 1 99 ? -2.740 6.230 8.820 1.00 98.88 99 TYR A C 1
ATOM 771 O O . TYR A 1 99 ? -3.255 5.366 9.536 1.00 98.88 99 TYR A O 1
ATOM 779 N N . PRO A 1 100 ? -1.471 6.108 8.384 1.00 98.62 100 PRO A N 1
ATOM 780 C CA . PRO A 1 100 ? -0.650 4.947 8.711 1.00 98.62 100 PRO A CA 1
ATOM 781 C C . PRO A 1 100 ? -0.175 4.979 10.164 1.00 98.62 100 PRO A C 1
ATOM 783 O O . PRO A 1 100 ? -0.230 6.018 10.831 1.00 98.62 100 PRO A O 1
ATOM 786 N N . GLY A 1 101 ? 0.357 3.847 10.625 1.00 96.62 101 GLY A N 1
ATOM 787 C CA . GLY A 1 101 ? 1.051 3.744 11.902 1.00 96.62 101 GLY A CA 1
ATOM 788 C C . GLY A 1 101 ? 2.351 4.548 11.918 1.00 96.62 101 GLY A C 1
ATOM 789 O O . GLY A 1 101 ? 2.879 4.930 10.874 1.00 96.62 101 GLY A O 1
ATOM 790 N N . GLY A 1 102 ? 2.888 4.819 13.105 1.00 93.62 102 GLY A N 1
ATOM 791 C CA . GLY A 1 102 ? 4.004 5.744 13.246 1.00 93.62 102 GLY A CA 1
ATOM 792 C C . GLY A 1 102 ? 4.388 6.038 14.689 1.00 93.62 102 GLY A C 1
ATOM 793 O O . GLY A 1 102 ? 3.896 5.402 15.613 1.00 93.62 102 GLY A O 1
ATOM 794 N N . GLY A 1 103 ? 5.276 7.015 14.873 1.00 91.31 103 GLY A N 1
ATOM 795 C CA . GLY A 1 103 ? 5.801 7.390 16.195 1.00 91.31 103 GLY A CA 1
ATOM 796 C C . GLY A 1 103 ? 5.793 8.889 16.487 1.00 91.31 103 GLY A C 1
ATOM 797 O O . GLY A 1 103 ? 6.518 9.338 17.372 1.00 91.31 103 GLY A O 1
ATOM 798 N N . VAL A 1 104 ? 5.042 9.675 15.713 1.00 92.88 104 VAL A N 1
ATOM 799 C CA . VAL A 1 104 ? 4.972 11.136 15.859 1.00 92.88 104 VAL A CA 1
ATOM 800 C C . VAL A 1 104 ? 3.859 11.552 16.828 1.00 92.88 104 VAL A C 1
ATOM 802 O O . VAL A 1 104 ? 2.986 10.765 17.174 1.00 92.88 104 VAL A O 1
ATOM 805 N N . SER A 1 105 ? 3.891 12.801 17.297 1.00 92.94 105 SER A N 1
ATOM 806 C CA . SER A 1 105 ? 2.898 13.326 18.247 1.00 92.94 105 SER A CA 1
ATOM 807 C C . SER A 1 105 ? 1.499 13.418 17.625 1.00 92.94 105 SER A C 1
ATOM 809 O O . SER A 1 105 ? 1.319 14.152 16.656 1.00 92.94 105 SER A O 1
ATOM 811 N N . ILE A 1 106 ? 0.486 12.796 18.235 1.00 94.81 106 ILE A N 1
ATOM 812 C CA . ILE A 1 106 ? -0.933 12.919 17.830 1.00 94.81 106 ILE A CA 1
ATOM 813 C C . ILE A 1 106 ? -1.585 14.261 18.204 1.00 94.81 106 ILE A C 1
ATOM 815 O O . ILE A 1 106 ? -2.785 14.442 18.004 1.00 94.81 106 ILE A O 1
ATOM 819 N N . ILE A 1 107 ? -0.814 15.188 18.788 1.00 94.12 107 ILE A N 1
ATOM 820 C CA . ILE A 1 107 ? -1.287 16.496 19.273 1.00 94.12 107 ILE A CA 1
ATOM 821 C C . ILE A 1 107 ? -0.644 17.646 18.492 1.00 94.12 107 ILE A C 1
ATOM 823 O O . ILE A 1 107 ? -1.291 18.654 18.232 1.00 94.12 107 ILE A O 1
ATOM 827 N N . SER A 1 108 ? 0.640 17.523 18.151 1.00 93.25 108 SER A N 1
ATOM 828 C CA . SER A 1 108 ? 1.464 18.664 17.722 1.00 93.25 108 SER A CA 1
ATOM 829 C C . SER A 1 108 ? 2.324 18.413 16.481 1.00 93.25 108 SER A C 1
ATOM 831 O O . SER A 1 108 ? 3.149 19.258 16.136 1.00 93.25 108 SER A O 1
ATOM 833 N N . SER A 1 109 ? 2.159 17.276 15.803 1.00 94.69 109 SER A N 1
ATOM 834 C CA . SER A 1 109 ? 2.883 16.987 14.559 1.00 94.69 109 SER A CA 1
ATOM 835 C C . SER A 1 109 ? 2.202 17.588 13.322 1.00 94.69 109 SER A C 1
ATOM 837 O O . SER A 1 109 ? 1.015 17.921 13.309 1.00 94.69 109 SER A O 1
ATOM 839 N N . GLY A 1 110 ? 2.955 17.701 12.234 1.00 94.50 110 GLY A N 1
ATOM 840 C CA . GLY A 1 110 ? 2.433 17.945 10.896 1.00 94.50 110 GLY A CA 1
ATOM 841 C C . GLY A 1 110 ? 1.548 16.810 10.387 1.00 94.50 110 GLY A C 1
ATOM 842 O O . GLY A 1 110 ? 0.581 17.106 9.684 1.00 94.50 110 GLY A O 1
ATOM 843 N N . TYR A 1 111 ? 1.809 15.562 10.797 1.00 97.12 111 TYR A N 1
ATOM 844 C CA . TYR A 1 111 ? 0.888 14.436 10.601 1.00 97.12 111 TYR A CA 1
ATOM 845 C C . TYR A 1 111 ? -0.478 14.731 11.231 1.00 97.12 111 TYR A C 1
ATOM 847 O O . TYR A 1 111 ? -1.491 14.711 10.538 1.00 97.12 111 TYR A O 1
ATOM 855 N N . GLN A 1 112 ? -0.508 15.106 12.513 1.00 97.56 112 GLN A N 1
ATOM 856 C CA . GLN A 1 112 ? -1.742 15.434 13.230 1.00 97.56 112 GLN A CA 1
ATOM 857 C C . GLN A 1 112 ? -2.511 16.551 12.526 1.00 97.56 112 GLN A C 1
ATOM 859 O O . GLN A 1 112 ? -3.719 16.439 12.318 1.00 97.56 112 GLN A O 1
ATOM 864 N N . ARG A 1 113 ? -1.819 17.626 12.134 1.00 98.00 113 ARG A N 1
ATOM 865 C CA . ARG A 1 113 ? -2.454 18.771 11.475 1.00 98.00 113 ARG A CA 1
ATOM 866 C C . ARG A 1 113 ? -3.087 18.377 10.140 1.00 98.00 113 ARG A C 1
ATOM 868 O O . ARG A 1 113 ? -4.209 18.7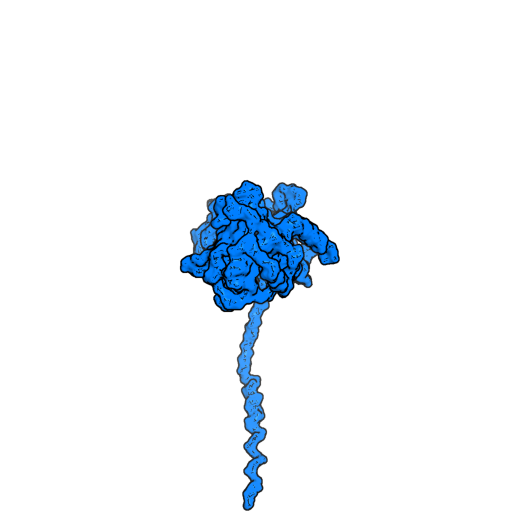87 9.862 1.00 98.00 113 ARG A O 1
ATOM 875 N N . ALA A 1 114 ? -2.382 17.590 9.327 1.00 98.31 114 ALA A N 1
ATOM 876 C CA . ALA A 1 114 ? -2.899 17.092 8.057 1.00 98.31 114 ALA A CA 1
ATOM 877 C C . ALA A 1 114 ? -4.090 16.141 8.269 1.00 98.31 114 ALA A C 1
ATOM 879 O O . ALA A 1 114 ? -5.143 16.339 7.668 1.00 98.31 114 ALA A O 1
ATOM 880 N N . ALA A 1 115 ? -3.962 15.175 9.186 1.00 98.69 115 ALA A N 1
ATOM 881 C CA . ALA A 1 115 ? -5.033 14.245 9.540 1.00 98.69 115 ALA A CA 1
ATOM 882 C C . ALA A 1 115 ? -6.288 14.974 10.044 1.00 98.69 115 ALA A C 1
ATOM 884 O O . ALA A 1 115 ? -7.401 14.613 9.677 1.00 98.69 115 ALA A O 1
ATOM 885 N N . LYS A 1 116 ? -6.129 16.040 10.840 1.00 98.69 116 LYS A N 1
ATOM 886 C CA . LYS A 1 116 ? -7.253 16.870 11.291 1.00 98.69 116 LYS A CA 1
ATOM 887 C C . LYS A 1 116 ? -7.999 17.506 10.117 1.00 98.69 116 LYS A C 1
ATOM 889 O O . LYS A 1 116 ? -9.220 17.418 10.071 1.00 98.69 116 LYS A O 1
ATOM 894 N N . ILE A 1 117 ? -7.273 18.106 9.172 1.00 98.75 117 ILE A N 1
ATOM 895 C CA . ILE A 1 117 ? -7.870 18.762 7.998 1.00 98.75 117 ILE A CA 1
ATOM 896 C C . ILE A 1 117 ? -8.663 17.749 7.166 1.00 98.75 117 ILE A C 1
ATOM 898 O O . ILE A 1 117 ? -9.830 17.986 6.869 1.00 98.75 117 ILE A O 1
ATOM 902 N N . PHE A 1 118 ? -8.068 16.599 6.837 1.00 98.88 118 PHE A N 1
ATOM 903 C CA . PHE A 1 118 ? -8.760 15.557 6.072 1.00 98.88 118 PHE A CA 1
ATOM 904 C C . PHE A 1 118 ? -9.940 14.944 6.829 1.00 98.88 118 PHE A C 1
ATOM 906 O O . PHE A 1 118 ? -10.959 14.651 6.213 1.00 98.88 118 PHE A O 1
ATOM 913 N N . TYR A 1 119 ? -9.840 14.786 8.150 1.00 98.88 119 TYR A N 1
ATOM 914 C CA . TYR A 1 119 ? -10.948 14.312 8.978 1.00 98.88 119 TYR A CA 1
ATOM 915 C C . TYR A 1 119 ? -12.125 15.294 8.947 1.00 98.88 119 TYR A C 1
ATOM 917 O O . TYR A 1 119 ? -13.253 14.881 8.704 1.00 98.88 119 TYR A O 1
ATOM 925 N N . GLU A 1 120 ? -11.879 16.594 9.127 1.00 98.75 120 GLU A N 1
ATOM 926 C CA . GLU A 1 120 ? -12.926 17.624 9.069 1.00 98.75 120 GLU A CA 1
ATOM 927 C C . GLU A 1 120 ? -13.574 17.703 7.677 1.00 98.75 120 GLU A C 1
ATOM 929 O O . GLU A 1 120 ? -14.802 17.751 7.578 1.00 98.75 120 GLU A O 1
ATOM 934 N N . LEU A 1 121 ? -12.772 17.636 6.606 1.00 98.81 121 LEU A N 1
ATOM 935 C CA . LEU A 1 121 ? -13.271 17.584 5.228 1.00 98.81 121 LEU A CA 1
ATOM 936 C C . LEU A 1 121 ? -14.109 16.326 4.969 1.00 98.81 121 LEU A C 1
ATOM 938 O O . LEU A 1 121 ? -15.184 16.428 4.384 1.00 98.81 121 LEU A O 1
ATOM 942 N N . ALA A 1 122 ? -13.664 15.160 5.445 1.00 98.81 122 ALA A N 1
ATOM 943 C CA . ALA A 1 122 ? -14.400 13.908 5.305 1.00 98.81 122 ALA A CA 1
ATOM 944 C C . ALA A 1 122 ? -15.726 13.938 6.077 1.00 98.81 122 ALA A C 1
ATOM 946 O O . ALA A 1 122 ? -16.749 13.518 5.540 1.00 98.81 122 ALA A O 1
ATOM 947 N N . ILE A 1 123 ? -15.749 14.455 7.311 1.00 98.69 123 ILE A N 1
ATOM 948 C CA . ILE A 1 123 ? -16.991 14.609 8.083 1.00 98.69 123 ILE A CA 1
ATOM 949 C C . ILE A 1 123 ? -17.981 15.503 7.331 1.00 98.69 123 ILE A C 1
ATOM 951 O O . ILE A 1 123 ? -19.150 15.140 7.202 1.00 98.69 123 ILE A O 1
ATOM 955 N N . GLU A 1 124 ? -17.529 16.649 6.821 1.00 98.56 124 GLU A N 1
ATOM 956 C CA . GLU A 1 124 ? -18.392 17.579 6.090 1.00 98.56 124 GLU A CA 1
ATOM 957 C C . GLU A 1 124 ? -18.892 16.990 4.765 1.00 98.56 124 GLU A C 1
ATOM 959 O O . GLU A 1 124 ? -20.083 17.077 4.470 1.00 98.56 124 GLU A O 1
ATOM 964 N N . ALA A 1 125 ? -18.018 16.331 3.997 1.00 98.56 125 ALA A N 1
ATOM 965 C CA . ALA A 1 125 ? -18.387 15.648 2.760 1.00 98.56 125 ALA A CA 1
ATOM 966 C C . ALA A 1 125 ? -19.464 14.580 3.011 1.00 98.56 125 ALA A C 1
ATOM 968 O O . ALA A 1 125 ? -20.538 14.616 2.411 1.00 98.56 125 ALA A O 1
ATOM 969 N N . ASN A 1 126 ? -19.254 13.702 3.991 1.00 98.62 126 ASN A N 1
ATOM 970 C CA . ASN A 1 126 ? -20.225 12.654 4.292 1.00 98.62 126 ASN A CA 1
ATOM 971 C C . ASN A 1 126 ? -21.567 13.228 4.789 1.00 98.62 126 ASN A C 1
ATOM 973 O O . ASN A 1 126 ? -22.620 12.725 4.400 1.00 98.62 126 ASN A O 1
ATOM 977 N N . LYS A 1 127 ? -21.565 14.324 5.567 1.00 98.19 127 LYS A N 1
ATOM 978 C CA . LYS A 1 127 ? -22.802 15.011 5.998 1.00 98.19 127 LYS A CA 1
ATOM 979 C C . LYS A 1 127 ? -23.641 15.533 4.833 1.00 98.19 127 LYS A C 1
ATOM 981 O O . LYS A 1 127 ? -24.867 15.502 4.912 1.00 98.19 127 LYS A O 1
ATOM 986 N N . ARG A 1 128 ? -23.000 16.009 3.762 1.00 97.56 128 ARG A N 1
ATOM 987 C CA . ARG A 1 128 ? -23.684 16.490 2.547 1.00 97.56 128 ARG A CA 1
ATOM 988 C C . ARG A 1 128 ? -23.955 15.389 1.511 1.00 97.56 128 ARG A C 1
ATOM 990 O O . ARG A 1 128 ? -24.404 15.706 0.414 1.00 97.56 128 ARG A O 1
ATOM 997 N N . GLY A 1 129 ? -23.700 14.120 1.844 1.00 97.19 129 GLY A N 1
ATOM 998 C CA . GLY A 1 129 ?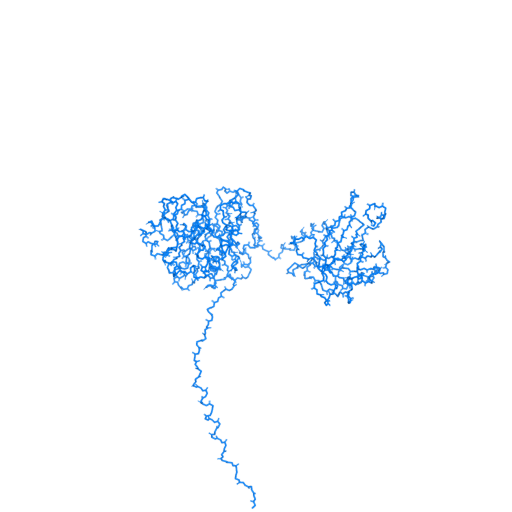 -23.942 12.967 0.966 1.00 97.19 129 GLY A CA 1
ATOM 999 C C . GLY A 1 129 ? -22.800 12.630 0.000 1.00 97.19 129 GLY A C 1
ATOM 1000 O O . GLY A 1 129 ? -22.990 11.832 -0.912 1.00 97.19 129 GLY A O 1
ATOM 1001 N N . ASP A 1 130 ? -21.623 13.218 0.197 1.00 97.69 130 ASP A N 1
ATOM 1002 C CA . ASP A 1 130 ? -20.407 12.984 -0.581 1.00 97.69 130 ASP A CA 1
ATOM 1003 C C . ASP A 1 130 ? -19.507 11.974 0.160 1.00 97.69 130 ASP A C 1
ATOM 1005 O O . ASP A 1 130 ? -18.859 12.294 1.159 1.00 97.69 130 ASP A O 1
ATOM 1009 N N . TYR A 1 131 ? -19.567 10.705 -0.257 1.00 98.62 131 TYR A N 1
ATOM 1010 C CA . TYR A 1 131 ? -19.042 9.570 0.511 1.00 98.62 131 TYR A CA 1
ATOM 1011 C C . TYR A 1 131 ? -17.509 9.526 0.545 1.00 98.62 131 TYR A C 1
ATOM 1013 O O . TYR A 1 131 ? -16.891 9.027 -0.385 1.00 98.62 131 TYR A O 1
ATOM 1021 N N . PHE A 1 132 ? -16.852 9.938 1.625 1.00 98.88 132 PHE A N 1
ATOM 1022 C CA . PHE A 1 132 ? -15.382 9.923 1.688 1.00 98.88 132 PHE A CA 1
ATOM 1023 C C . PHE A 1 132 ? -14.863 9.053 2.841 1.00 98.88 132 PHE A C 1
ATOM 1025 O O . PHE A 1 132 ? -15.004 9.457 4.001 1.00 98.88 132 PHE A O 1
ATOM 1032 N N . PRO A 1 133 ? -14.262 7.879 2.570 1.00 98.94 133 PRO A N 1
ATOM 1033 C CA . PRO A 1 133 ? -13.810 6.971 3.611 1.00 98.94 133 PRO A CA 1
ATOM 1034 C C . PRO A 1 133 ? -12.440 7.344 4.197 1.00 98.94 133 PRO A C 1
ATOM 1036 O O . PRO A 1 133 ? -11.519 7.767 3.490 1.00 98.94 133 PRO A O 1
ATOM 1039 N N . VAL A 1 134 ? -12.296 7.130 5.506 1.00 98.94 134 VAL A N 1
ATOM 1040 C CA . VAL A 1 134 ? -11.062 7.364 6.272 1.00 98.94 134 VAL A CA 1
ATOM 1041 C C . VAL A 1 134 ? -10.652 6.081 6.987 1.00 98.94 134 VAL A C 1
ATOM 1043 O O . VAL A 1 134 ? -11.465 5.461 7.671 1.00 98.94 134 VAL A O 1
ATOM 1046 N N . TRP A 1 135 ? -9.381 5.709 6.873 1.00 98.94 135 TRP A N 1
ATOM 1047 C CA . TRP A 1 135 ? -8.793 4.571 7.576 1.00 98.94 135 TRP A CA 1
ATOM 1048 C C . TRP A 1 135 ? -7.686 5.018 8.527 1.00 98.94 135 TRP A C 1
ATOM 1050 O O . TRP A 1 135 ? -6.835 5.814 8.139 1.00 98.94 135 TRP A O 1
ATOM 1060 N N . GLY A 1 136 ? -7.637 4.471 9.741 1.00 98.94 136 GLY A N 1
ATOM 1061 C CA . GLY A 1 136 ? -6.541 4.678 10.688 1.00 98.94 136 GLY A CA 1
ATOM 1062 C C . GLY A 1 136 ? -5.902 3.373 11.157 1.00 98.94 136 GLY A C 1
ATOM 1063 O O . GLY A 1 136 ? -6.570 2.546 11.767 1.00 98.94 136 GLY A O 1
ATOM 1064 N N . THR A 1 137 ? -4.595 3.216 10.948 1.00 98.94 137 THR A N 1
ATOM 1065 C CA . THR A 1 137 ? -3.815 2.072 11.453 1.00 98.94 137 THR A CA 1
ATOM 1066 C C . THR A 1 137 ? -2.898 2.516 12.590 1.00 98.94 137 THR A C 1
ATOM 1068 O O . THR A 1 137 ? -2.110 3.440 12.398 1.00 98.94 137 THR A O 1
ATOM 1071 N N . CYS A 1 138 ? -2.936 1.848 13.746 1.00 98.69 138 CYS A N 1
ATOM 1072 C CA . CYS A 1 138 ? -2.055 2.093 14.897 1.00 98.69 138 CYS A CA 1
ATOM 1073 C C . CYS A 1 138 ? -2.042 3.580 15.316 1.00 98.69 138 CYS A C 1
ATOM 1075 O O . CYS A 1 138 ? -3.040 4.064 15.842 1.00 98.69 138 CYS A O 1
ATOM 1077 N N . LEU A 1 139 ? -0.993 4.350 15.000 1.00 98.56 139 LEU A N 1
ATOM 1078 C CA . LEU A 1 139 ? -0.976 5.809 15.189 1.00 98.56 139 LEU A CA 1
ATOM 1079 C C . LEU A 1 139 ? -2.189 6.507 14.545 1.00 98.56 139 LEU A C 1
ATOM 1081 O O . LEU A 1 139 ? -2.737 7.445 15.116 1.00 98.56 139 LEU A O 1
ATOM 1085 N N . GLY A 1 140 ? -2.641 6.050 13.376 1.00 98.81 140 GLY A N 1
ATOM 1086 C CA . GLY A 1 140 ? -3.844 6.574 12.732 1.00 98.81 140 GLY A CA 1
ATOM 1087 C C . GLY A 1 140 ? -5.120 6.278 13.519 1.00 98.81 140 GLY A C 1
ATOM 1088 O O . GLY A 1 140 ? -5.992 7.136 13.607 1.00 98.81 140 GLY A O 1
ATOM 1089 N N . PHE A 1 141 ? -5.216 5.103 14.146 1.00 98.88 141 PHE A N 1
ATOM 1090 C CA . PHE A 1 141 ? -6.314 4.754 15.053 1.00 98.88 141 PHE A CA 1
ATOM 1091 C C . PHE A 1 141 ? -6.303 5.653 16.302 1.00 98.88 141 PHE A C 1
ATOM 1093 O O . PHE A 1 141 ? -7.330 6.220 16.681 1.00 98.88 141 PHE A O 1
ATOM 1100 N N . GLU A 1 142 ? -5.126 5.860 16.895 1.00 98.62 142 GLU A N 1
ATOM 1101 C CA . GLU A 1 142 ? -4.917 6.782 18.017 1.00 98.62 142 GLU A CA 1
ATOM 1102 C C . GLU A 1 142 ? -5.305 8.222 17.644 1.00 98.62 142 GLU A C 1
ATOM 1104 O O . GLU A 1 142 ? -5.979 8.923 18.407 1.00 98.62 142 GLU A O 1
ATOM 1109 N N . GLN A 1 143 ? -4.930 8.649 16.436 1.00 98.81 143 GLN A N 1
ATOM 1110 C CA . GLN A 1 143 ? -5.259 9.960 15.898 1.00 98.81 143 GLN A CA 1
ATOM 1111 C C . GLN A 1 143 ? -6.769 10.136 15.715 1.00 98.81 143 GLN A C 1
ATOM 1113 O O . GLN A 1 143 ? -7.284 11.194 16.073 1.00 98.81 143 GLN A O 1
ATOM 1118 N N . LEU A 1 144 ? -7.483 9.122 15.214 1.00 98.88 144 LEU A N 1
ATOM 1119 C CA . LEU A 1 144 ? -8.945 9.137 15.097 1.00 98.88 144 LEU A CA 1
ATOM 1120 C C . LEU A 1 144 ? -9.617 9.279 16.469 1.00 98.88 144 LEU A C 1
ATOM 1122 O O . LEU A 1 144 ? -10.478 10.141 16.639 1.00 98.88 144 LEU A O 1
ATOM 1126 N N . ALA A 1 145 ? -9.178 8.516 17.474 1.00 98.50 145 ALA A N 1
ATOM 1127 C CA . ALA A 1 145 ? -9.706 8.631 18.835 1.00 98.50 145 ALA A CA 1
ATOM 1128 C C . ALA A 1 145 ? -9.481 10.037 19.430 1.00 98.50 145 ALA A C 1
ATOM 1130 O O . ALA A 1 145 ? -10.369 10.603 20.079 1.00 98.50 145 ALA A O 1
ATOM 1131 N N . TYR A 1 146 ? -8.317 10.642 19.178 1.00 98.38 146 TYR A N 1
ATOM 1132 C CA . TYR A 1 146 ? -8.037 12.020 19.584 1.00 98.38 146 TYR A CA 1
ATOM 1133 C C . TYR A 1 146 ? -8.924 13.037 18.849 1.00 98.38 146 TYR A C 1
ATOM 1135 O O . TYR A 1 146 ? -9.498 13.915 19.491 1.00 98.38 146 TYR A O 1
ATOM 1143 N N . LEU A 1 147 ? -9.073 12.916 17.525 1.00 98.31 147 LEU A N 1
ATOM 1144 C CA . LEU A 1 147 ? -9.861 13.849 16.708 1.00 98.31 147 LEU A CA 1
ATOM 1145 C C . LEU A 1 147 ? -11.352 13.808 17.050 1.00 98.31 147 LEU A C 1
ATOM 1147 O O . LEU A 1 147 ? -11.981 14.859 17.128 1.00 98.31 147 LEU A O 1
ATOM 1151 N N . THR A 1 148 ? -11.905 12.621 17.299 1.00 98.19 148 THR A N 1
ATOM 1152 C CA . THR A 1 148 ? -13.312 12.467 17.689 1.00 98.19 148 THR A CA 1
ATOM 1153 C C . THR A 1 148 ? -13.572 12.985 19.105 1.00 98.19 148 THR A C 1
ATOM 1155 O O . THR A 1 148 ? -14.572 13.653 19.337 1.00 98.19 148 THR A O 1
ATOM 1158 N N . SER A 1 149 ? -12.683 12.705 20.064 1.00 97.25 149 SER A N 1
ATOM 1159 C CA . SER A 1 149 ? -12.912 13.070 21.472 1.00 97.25 149 SER A CA 1
ATOM 1160 C C . SER A 1 149 ? -12.445 14.476 21.858 1.00 97.25 149 SER A C 1
ATOM 1162 O O . SER A 1 149 ? -12.834 14.982 22.914 1.00 97.25 149 SER A O 1
ATOM 1164 N N . GLY A 1 150 ? -11.543 15.071 21.071 1.00 94.62 150 GLY A N 1
ATOM 1165 C CA . GLY A 1 150 ? -10.825 16.301 21.409 1.00 94.62 150 GLY A CA 1
ATOM 1166 C C . GLY A 1 150 ? -9.901 16.178 22.630 1.00 94.62 150 GLY A C 1
ATOM 1167 O O . GLY A 1 150 ? -9.486 17.198 23.183 1.00 94.62 150 GLY A O 1
ATOM 1168 N N . LYS A 1 151 ? -9.610 14.957 23.104 1.00 94.56 151 LYS A N 1
ATOM 1169 C CA . LYS A 1 151 ? -8.902 14.684 24.367 1.00 94.56 151 LYS A CA 1
ATOM 1170 C C . LYS A 1 151 ? -7.839 13.602 24.191 1.00 94.56 151 LYS A C 1
ATOM 1172 O O . LYS A 1 151 ? -7.951 12.711 23.355 1.00 94.56 151 LYS A O 1
ATOM 1177 N N . THR A 1 152 ? -6.816 13.629 25.041 1.00 92.75 152 THR A N 1
ATOM 1178 C CA . THR A 1 152 ? -5.855 12.526 25.167 1.00 92.75 152 THR A CA 1
ATOM 1179 C C . THR A 1 152 ? -6.493 11.380 25.951 1.00 92.75 152 THR A C 1
ATOM 1181 O O . THR A 1 152 ? -6.647 11.470 27.167 1.00 92.75 152 THR A O 1
ATOM 1184 N N . VAL A 1 153 ? -6.892 10.321 25.248 1.00 95.62 153 VAL A N 1
ATOM 1185 C CA . VAL A 1 153 ? -7.686 9.196 25.789 1.00 95.62 153 VAL A CA 1
ATOM 1186 C C . VAL A 1 153 ? -6.915 7.873 25.864 1.00 95.62 153 VAL A C 1
ATOM 1188 O O . VAL A 1 153 ? -7.484 6.831 26.183 1.00 95.62 153 VAL A O 1
ATOM 1191 N N . LEU A 1 154 ? -5.621 7.895 25.549 1.00 96.12 154 LEU A N 1
ATOM 1192 C CA . LEU A 1 154 ? -4.811 6.687 25.447 1.00 96.12 154 LEU A CA 1
ATOM 1193 C C . LEU A 1 154 ? -4.231 6.274 26.799 1.00 96.12 154 LEU A C 1
ATOM 1195 O O . LEU A 1 154 ? -3.847 7.111 27.615 1.00 96.12 154 LEU A O 1
ATOM 1199 N N . SER A 1 155 ? -4.146 4.966 27.009 1.00 94.94 155 SER A N 1
ATOM 1200 C CA . SER A 1 155 ? -3.508 4.335 28.165 1.00 94.94 155 SER A CA 1
ATOM 1201 C C . SER A 1 155 ? -2.295 3.540 27.709 1.00 94.94 155 SER A C 1
ATOM 1203 O O . SER A 1 155 ? -2.293 2.994 26.609 1.00 94.94 155 SER A O 1
ATOM 1205 N N . PHE A 1 156 ? -1.261 3.484 28.544 1.00 96.06 156 PHE A N 1
ATOM 1206 C CA . PHE A 1 156 ? -0.085 2.672 28.252 1.00 96.06 156 PHE A CA 1
ATOM 1207 C C . PHE A 1 156 ? -0.445 1.182 28.282 1.00 96.06 156 PHE A C 1
ATOM 1209 O O . PHE A 1 156 ? -1.142 0.734 29.196 1.00 96.06 156 PHE A O 1
ATOM 1216 N N . THR A 1 157 ? 0.074 0.428 27.319 1.00 95.25 157 THR A N 1
ATOM 1217 C CA . THR A 1 157 ? -0.116 -1.021 27.184 1.00 95.25 157 THR A CA 1
ATOM 1218 C C . THR A 1 157 ? 1.194 -1.690 26.770 1.00 95.25 157 THR A C 1
ATOM 1220 O O . THR A 1 157 ? 2.033 -1.105 26.079 1.00 95.25 157 THR A O 1
ATOM 1223 N N . ASN A 1 158 ? 1.408 -2.928 27.220 1.00 94.81 158 ASN A N 1
ATOM 1224 C CA . ASN A 1 158 ? 2.607 -3.699 26.885 1.00 94.81 158 ASN A CA 1
ATOM 1225 C C . ASN A 1 158 ? 2.421 -4.532 25.605 1.00 94.81 158 ASN A C 1
ATOM 1227 O O . ASN A 1 158 ? 2.376 -5.760 25.641 1.00 94.81 158 ASN A O 1
ATOM 1231 N N . THR A 1 159 ? 2.313 -3.846 24.472 1.00 95.19 159 THR A N 1
ATOM 1232 C CA . THR A 1 159 ? 1.928 -4.403 23.158 1.00 95.19 159 THR A CA 1
ATOM 1233 C C . THR A 1 159 ? 2.941 -4.071 22.057 1.00 95.19 159 THR A C 1
ATOM 1235 O O . THR A 1 159 ? 2.620 -4.033 20.870 1.00 95.19 159 THR A O 1
ATOM 1238 N N . SER A 1 160 ? 4.196 -3.825 22.443 1.00 90.50 160 SER A N 1
ATOM 1239 C CA . SER A 1 160 ? 5.288 -3.510 21.519 1.00 90.50 160 SER A CA 1
ATOM 1240 C C . SER A 1 160 ? 5.909 -4.785 20.940 1.00 90.50 160 SER A C 1
ATOM 1242 O O . SER A 1 160 ? 6.957 -5.230 21.405 1.00 90.50 160 SER A O 1
ATOM 1244 N N . GLY A 1 161 ? 5.276 -5.357 19.917 1.00 93.56 161 GLY A N 1
ATOM 1245 C CA . GLY A 1 161 ? 5.788 -6.498 19.155 1.00 93.56 161 GLY A CA 1
ATOM 1246 C C . GLY A 1 161 ? 5.195 -7.834 19.591 1.00 93.56 161 GLY A C 1
ATOM 1247 O O . GLY A 1 161 ? 5.924 -8.721 20.033 1.00 93.56 161 GLY A O 1
ATOM 1248 N N . VAL A 1 162 ? 3.874 -7.973 19.485 1.00 96.69 162 VAL A N 1
ATOM 1249 C CA . VAL A 1 162 ? 3.143 -9.203 19.820 1.00 96.69 162 VAL A CA 1
ATOM 1250 C C . VAL A 1 162 ? 2.066 -9.491 18.768 1.00 96.69 162 VAL A C 1
ATOM 1252 O O . VAL A 1 162 ? 1.317 -8.584 18.405 1.00 96.69 162 VAL A O 1
ATOM 1255 N N . PRO A 1 163 ? 1.960 -10.726 18.252 1.00 98.00 163 PRO A N 1
ATOM 1256 C CA . PRO A 1 163 ? 0.854 -11.106 17.397 1.00 98.00 163 PRO A CA 1
ATOM 1257 C C . PRO A 1 163 ? -0.322 -11.581 18.257 1.00 98.00 163 PRO A C 1
ATOM 1259 O O . PRO A 1 163 ? -0.136 -12.368 19.187 1.00 98.00 163 PRO A O 1
ATOM 1262 N N . LEU A 1 164 ? -1.530 -11.098 17.971 1.00 98.62 164 LEU A N 1
ATOM 1263 C CA . LEU A 1 164 ? -2.732 -11.413 18.748 1.00 98.62 164 LEU A CA 1
ATOM 1264 C C . LEU A 1 164 ? -3.875 -11.900 17.841 1.00 98.62 164 LEU A C 1
ATOM 1266 O O . LEU A 1 164 ? -3.971 -11.445 16.695 1.00 98.62 164 LEU A O 1
ATOM 1270 N N . PRO A 1 165 ? -4.750 -12.801 18.329 1.00 98.69 165 PRO A N 1
ATOM 1271 C CA . PRO A 1 165 ? -6.079 -12.987 17.747 1.00 98.69 165 PRO A CA 1
ATOM 1272 C C . PRO A 1 165 ? -6.947 -11.752 18.016 1.00 98.69 165 PRO A C 1
ATOM 1274 O O . PRO A 1 165 ? -6.550 -10.868 18.772 1.00 98.69 165 PRO A O 1
ATOM 1277 N N . LEU A 1 166 ? -8.146 -11.687 17.452 1.00 98.81 166 LEU A N 1
ATOM 1278 C CA . LEU A 1 166 ? -9.143 -10.658 17.738 1.00 98.81 166 LEU A CA 1
ATOM 1279 C C . LEU A 1 166 ? -10.248 -11.213 18.635 1.00 98.81 166 LEU A C 1
ATOM 1281 O O . LEU A 1 166 ? -10.907 -12.193 18.296 1.00 98.81 166 LEU A O 1
ATOM 1285 N N . VAL A 1 167 ? -10.517 -10.541 19.757 1.00 98.81 167 VAL A N 1
ATOM 1286 C CA . VAL A 1 167 ? -11.703 -10.841 20.567 1.00 98.81 167 VAL A CA 1
ATOM 1287 C C . VAL A 1 167 ? -12.872 -10.046 19.998 1.00 98.81 167 VAL A C 1
ATOM 1289 O O . VAL A 1 167 ? -13.019 -8.857 20.277 1.00 98.81 167 VAL A O 1
ATOM 1292 N N . PHE A 1 168 ? -13.680 -10.678 19.147 1.00 98.81 168 PHE A N 1
ATOM 1293 C CA . PHE A 1 168 ? -14.828 -10.016 18.529 1.00 98.81 168 PHE A CA 1
ATOM 1294 C C . PHE A 1 168 ? -15.931 -9.706 19.545 1.00 98.81 168 PHE A C 1
ATOM 1296 O O . PHE A 1 168 ? -16.298 -10.536 20.377 1.00 98.81 168 PHE A O 1
ATOM 1303 N N . THR A 1 169 ? -16.509 -8.513 19.436 1.00 98.56 169 THR A N 1
ATOM 1304 C CA . THR A 1 169 ? -17.707 -8.120 20.181 1.00 98.56 169 THR A CA 1
ATOM 1305 C C . THR A 1 169 ? -18.979 -8.527 19.425 1.00 98.56 169 THR A C 1
ATOM 1307 O O . THR A 1 169 ? -18.946 -8.902 18.249 1.00 98.56 169 THR A O 1
ATOM 1310 N N . ASN A 1 170 ? -20.139 -8.374 20.071 1.00 97.12 170 ASN A N 1
ATOM 1311 C CA . ASN A 1 170 ? -21.436 -8.598 19.425 1.00 97.12 170 ASN A CA 1
ATOM 1312 C C . ASN A 1 170 ? -21.685 -7.683 18.216 1.00 97.12 170 ASN A C 1
ATOM 1314 O O . ASN A 1 170 ? -22.399 -8.079 17.297 1.00 97.12 170 ASN A O 1
ATOM 1318 N N . GLU A 1 171 ? -21.071 -6.502 18.196 1.00 96.75 171 GLU A N 1
ATOM 1319 C CA . GLU A 1 171 ? -21.236 -5.512 17.134 1.00 96.75 171 GLU A CA 1
ATOM 1320 C C . GLU A 1 171 ? -20.629 -5.952 15.790 1.00 96.75 171 GLU A C 1
ATOM 1322 O O . GLU A 1 171 ? -21.026 -5.451 14.736 1.00 96.75 171 GLU A O 1
ATOM 1327 N N . THR A 1 172 ? -19.700 -6.918 15.807 1.00 97.31 172 THR A N 1
ATOM 1328 C CA . THR A 1 172 ? -19.049 -7.450 14.596 1.00 97.31 172 THR A CA 1
ATOM 1329 C C . THR A 1 172 ? -20.035 -8.080 13.618 1.00 97.31 172 THR A C 1
ATOM 1331 O O . THR A 1 172 ? -19.841 -7.965 12.406 1.00 97.31 172 THR A O 1
ATOM 1334 N N . LYS A 1 173 ? -21.107 -8.707 14.120 1.00 93.56 173 LYS A N 1
ATOM 1335 C CA . LYS A 1 173 ? -22.096 -9.430 13.299 1.00 93.56 173 LYS A CA 1
ATOM 1336 C C . LYS A 1 173 ? -22.754 -8.541 12.244 1.00 93.56 173 LYS A C 1
ATOM 1338 O O . LYS A 1 173 ? -22.970 -8.989 11.124 1.00 93.56 173 LYS A O 1
ATOM 1343 N N . ASP A 1 174 ? -22.995 -7.282 12.598 1.00 93.44 174 ASP A N 1
ATOM 1344 C CA . ASP A 1 174 ? -23.626 -6.275 11.741 1.00 93.44 174 ASP A CA 1
ATOM 1345 C C . ASP A 1 174 ? -22.623 -5.194 11.305 1.00 93.44 174 ASP A C 1
ATOM 1347 O O . ASP A 1 174 ? -22.998 -4.048 11.036 1.00 93.44 174 ASP A O 1
ATOM 1351 N N . SER A 1 175 ? -21.326 -5.516 11.314 1.00 98.06 175 SER A N 1
ATOM 1352 C CA . SER A 1 175 ? -20.280 -4.574 10.913 1.00 98.06 175 SER A CA 1
ATOM 1353 C C . SER A 1 175 ? -20.205 -4.417 9.401 1.00 98.06 175 SER A C 1
ATOM 1355 O O . SER A 1 175 ? -20.522 -5.339 8.644 1.00 98.06 175 SER A O 1
ATOM 1357 N N . ARG A 1 176 ? -19.756 -3.250 8.941 1.00 98.62 176 ARG A N 1
ATOM 1358 C CA . ARG A 1 176 ? -19.438 -3.047 7.521 1.00 98.62 176 ARG A CA 1
ATOM 1359 C C . ARG A 1 176 ? -18.108 -3.705 7.182 1.00 98.62 176 ARG A C 1
ATOM 1361 O O . ARG A 1 176 ? -18.033 -4.401 6.171 1.00 98.62 176 ARG A O 1
ATOM 1368 N N . MET A 1 177 ? -17.109 -3.529 8.049 1.00 98.50 177 MET A N 1
ATOM 1369 C CA . MET A 1 177 ? -15.737 -3.998 7.835 1.00 98.50 177 MET A CA 1
ATOM 1370 C C . MET A 1 177 ? -15.639 -5.503 7.573 1.00 98.50 177 MET A C 1
ATOM 1372 O O . MET A 1 177 ? -15.034 -5.915 6.586 1.00 98.50 177 MET A O 1
ATOM 1376 N N . PHE A 1 178 ? -16.259 -6.329 8.419 1.00 98.56 178 PHE A N 1
ATOM 1377 C CA . PHE A 1 178 ? -16.104 -7.785 8.341 1.00 98.56 178 PHE A CA 1
ATOM 1378 C C . PHE A 1 178 ? -17.186 -8.484 7.512 1.00 98.56 178 PHE A C 1
ATOM 1380 O O . PHE A 1 178 ? -17.149 -9.701 7.350 1.00 98.56 178 PHE A O 1
ATOM 1387 N N . LYS A 1 179 ? -18.134 -7.741 6.925 1.00 96.88 179 LYS A N 1
ATOM 1388 C CA . LYS A 1 179 ? -19.263 -8.319 6.176 1.00 96.88 179 LYS A CA 1
ATOM 1389 C C . LYS A 1 179 ? -18.837 -9.200 4.996 1.00 96.88 179 LYS A C 1
ATOM 1391 O O . LYS A 1 179 ? -19.540 -10.147 4.659 1.00 96.88 179 LYS A O 1
ATOM 1396 N N . GLY A 1 180 ? -17.726 -8.855 4.343 1.00 95.75 180 GLY A N 1
ATOM 1397 C CA . GLY A 1 180 ? -17.191 -9.581 3.185 1.00 95.75 180 GLY A CA 1
ATOM 1398 C C . GLY A 1 180 ? -16.205 -10.700 3.529 1.00 95.75 180 GLY A C 1
ATOM 1399 O O . GLY A 1 180 ? -15.722 -11.371 2.620 1.00 95.75 180 GLY A O 1
ATOM 1400 N N . PHE A 1 181 ? -15.878 -10.898 4.809 1.00 98.25 181 PHE A N 1
ATOM 1401 C CA . PHE A 1 181 ? -14.849 -11.853 5.212 1.00 98.25 181 PHE A CA 1
ATOM 1402 C C . PHE A 1 181 ? -15.406 -13.288 5.188 1.00 98.25 181 PHE A C 1
ATOM 1404 O O . PHE A 1 181 ? -16.526 -13.519 5.654 1.00 98.25 181 PHE A O 1
ATOM 1411 N N . PRO A 1 182 ? -14.641 -14.280 4.688 1.00 98.31 182 PRO A N 1
ATOM 1412 C CA . PRO A 1 182 ? -15.018 -15.685 4.789 1.00 98.31 182 PRO A CA 1
ATOM 1413 C C . PRO A 1 182 ? -15.181 -16.115 6.249 1.00 98.31 182 PRO A C 1
ATOM 1415 O O . PRO A 1 182 ? -14.381 -15.731 7.098 1.00 98.31 182 PRO A O 1
ATOM 1418 N N . ALA A 1 183 ? -16.174 -16.962 6.533 1.00 98.00 183 ALA A N 1
ATOM 1419 C CA . ALA A 1 183 ? -16.436 -17.442 7.893 1.00 98.00 183 ALA A CA 1
ATOM 1420 C C . ALA A 1 183 ? -15.219 -18.148 8.520 1.00 98.00 183 ALA A C 1
ATOM 1422 O O . ALA A 1 183 ? -14.910 -17.901 9.678 1.00 98.00 183 ALA A O 1
ATOM 1423 N N . GLU A 1 184 ? -14.495 -18.949 7.732 1.00 98.19 184 GLU A N 1
ATOM 1424 C CA . GLU A 1 184 ? -13.240 -19.595 8.146 1.00 98.19 184 GLU A CA 1
ATOM 1425 C C . GLU A 1 184 ? -12.176 -18.558 8.535 1.00 98.19 184 GLU A C 1
ATOM 1427 O O . GLU A 1 184 ? -11.557 -18.669 9.581 1.00 98.19 184 GLU A O 1
ATOM 1432 N N . LEU A 1 185 ? -12.027 -17.475 7.762 1.00 98.50 185 LEU A N 1
ATOM 1433 C CA . LEU A 1 185 ? -11.071 -16.416 8.094 1.00 98.50 185 LEU A CA 1
ATOM 1434 C C . LEU A 1 185 ? -11.470 -15.658 9.369 1.00 98.50 185 LEU A C 1
ATOM 1436 O O . LEU A 1 185 ? -10.602 -15.234 10.129 1.00 98.50 185 LEU A O 1
ATOM 1440 N N . MET A 1 186 ? -12.771 -15.479 9.611 1.00 98.62 186 MET A N 1
ATOM 1441 C CA . MET A 1 186 ? -13.272 -14.905 10.864 1.00 98.62 186 MET A CA 1
ATOM 1442 C C . MET A 1 186 ? -12.992 -15.825 12.059 1.00 98.62 186 MET A C 1
ATOM 1444 O O . MET A 1 186 ? -12.664 -15.335 13.137 1.00 98.62 186 MET A O 1
ATOM 1448 N N . GLU A 1 187 ? -13.091 -17.142 11.876 1.00 98.50 187 GLU A N 1
ATOM 1449 C CA . GLU A 1 187 ? -12.719 -18.127 12.893 1.00 98.50 187 GLU A CA 1
ATOM 1450 C C . GLU A 1 187 ? -11.208 -18.115 13.161 1.00 98.50 187 GLU A C 1
ATOM 1452 O O . GLU A 1 187 ? -10.800 -18.044 14.322 1.00 98.50 187 GLU A O 1
ATOM 1457 N N . ASP A 1 188 ? -10.381 -18.080 12.116 1.00 98.62 188 ASP A N 1
ATOM 1458 C CA . ASP A 1 188 ? -8.927 -17.976 12.251 1.00 98.62 188 ASP A CA 1
ATOM 1459 C C . ASP A 1 188 ? -8.536 -16.676 12.969 1.00 98.62 188 ASP A C 1
ATOM 1461 O O . ASP A 1 188 ? -7.722 -16.688 13.888 1.00 98.62 188 ASP A O 1
ATOM 1465 N N . LEU A 1 189 ? -9.159 -15.542 12.624 1.00 98.69 189 LEU A N 1
ATOM 1466 C CA . LEU A 1 189 ? -8.933 -14.264 13.307 1.00 98.69 189 LEU A CA 1
ATOM 1467 C C . LEU A 1 189 ? -9.271 -14.325 14.798 1.00 98.69 189 LEU A C 1
ATOM 1469 O O . LEU A 1 189 ? -8.604 -13.659 15.584 1.00 98.69 189 LEU A O 1
ATOM 1473 N N . ALA A 1 190 ? -10.280 -15.102 15.193 1.00 98.69 190 ALA A N 1
ATOM 1474 C CA . ALA A 1 190 ? -10.677 -15.240 16.591 1.00 98.69 190 ALA A CA 1
ATOM 1475 C C . ALA A 1 190 ? -9.736 -16.147 17.402 1.00 98.69 190 ALA A C 1
ATOM 1477 O O . ALA A 1 190 ? -9.634 -15.986 18.620 1.00 98.69 190 ALA A O 1
ATOM 1478 N N . ASN A 1 191 ? -9.060 -17.095 16.747 1.00 98.50 191 ASN A N 1
ATOM 1479 C CA . ASN A 1 191 ? -8.350 -18.184 17.423 1.00 98.50 191 ASN A CA 1
ATOM 1480 C C . ASN A 1 191 ? -6.829 -18.181 17.206 1.00 98.50 191 ASN A C 1
ATOM 1482 O O . ASN A 1 191 ? -6.095 -18.719 18.036 1.00 98.50 191 ASN A O 1
ATOM 1486 N N . GLU A 1 192 ? -6.337 -17.565 16.134 1.00 98.38 192 GLU A N 1
ATOM 1487 C CA . GLU A 1 192 ? -4.923 -17.546 15.767 1.00 98.38 192 GLU A CA 1
ATOM 1488 C C . GLU A 1 192 ? -4.289 -16.157 15.948 1.00 98.38 192 GLU A C 1
ATOM 1490 O O . GLU A 1 192 ? -4.941 -15.130 15.749 1.00 98.38 192 GLU A O 1
ATOM 1495 N N . PRO A 1 193 ? -2.988 -16.079 16.282 1.00 98.31 193 PRO A N 1
ATOM 1496 C CA . PRO A 1 193 ? -2.279 -14.814 16.436 1.00 98.31 193 PRO A CA 1
ATOM 1497 C C . PRO A 1 193 ? -1.969 -14.173 15.068 1.00 98.31 193 PRO A C 1
ATOM 1499 O O . PRO A 1 193 ? -0.828 -14.175 14.612 1.00 98.31 193 PRO A O 1
ATOM 1502 N N . LEU A 1 194 ? -2.993 -13.641 14.394 1.00 98.62 194 LEU A N 1
ATOM 1503 C CA . LEU A 1 194 ? -2.904 -13.133 13.016 1.00 98.62 194 LEU A CA 1
ATOM 1504 C C . LEU A 1 194 ? -2.660 -11.625 12.902 1.00 98.62 194 LEU A C 1
ATOM 1506 O O . LEU A 1 194 ? -2.359 -11.140 11.809 1.00 98.62 194 LEU A O 1
ATOM 1510 N N . THR A 1 195 ? -2.814 -10.872 13.993 1.00 98.69 195 THR A N 1
ATOM 1511 C CA . THR A 1 195 ? -2.745 -9.405 13.963 1.00 98.69 195 THR A CA 1
ATOM 1512 C C . THR A 1 195 ? -1.479 -8.890 14.637 1.00 98.69 195 THR A C 1
ATOM 1514 O O . THR A 1 195 ? -1.238 -9.126 15.821 1.00 98.69 195 THR A O 1
ATOM 1517 N N . GLU A 1 196 ? -0.638 -8.186 13.880 1.00 98.31 196 GLU A N 1
ATOM 1518 C CA . GLU A 1 196 ? 0.595 -7.600 14.402 1.00 98.31 196 GLU A CA 1
ATOM 1519 C C . GLU A 1 196 ? 0.284 -6.383 15.279 1.00 98.31 196 GLU A C 1
ATOM 1521 O O . GLU A 1 196 ? -0.420 -5.462 14.857 1.00 98.31 196 GLU A O 1
ATOM 1526 N N . ASN A 1 197 ? 0.810 -6.376 16.506 1.00 98.44 197 ASN A N 1
ATOM 1527 C CA . ASN A 1 197 ? 0.741 -5.230 17.402 1.00 98.44 197 ASN A CA 1
ATOM 1528 C C . ASN A 1 197 ? 2.157 -4.732 17.714 1.00 98.44 197 ASN A C 1
ATOM 1530 O O . ASN A 1 197 ? 2.967 -5.470 18.275 1.00 98.44 197 ASN A O 1
ATOM 1534 N N . SER A 1 198 ? 2.422 -3.462 17.399 1.00 96.00 198 SER A N 1
ATOM 1535 C CA . SER A 1 198 ? 3.685 -2.759 17.665 1.00 96.00 198 SER A CA 1
ATOM 1536 C C . SER A 1 198 ? 3.447 -1.350 18.224 1.00 96.00 198 SER A C 1
ATOM 1538 O O . SER A 1 198 ? 4.032 -0.367 17.768 1.00 96.00 198 SER A O 1
ATOM 1540 N N . HIS A 1 199 ? 2.580 -1.246 19.234 1.00 95.50 199 HIS A N 1
ATOM 1541 C CA . HIS A 1 199 ? 2.204 0.014 19.891 1.00 95.50 199 HIS A CA 1
ATOM 1542 C C . HIS A 1 199 ? 2.581 0.024 21.381 1.00 95.50 199 HIS A C 1
ATOM 1544 O O . HIS A 1 199 ? 2.981 -0.988 21.955 1.00 95.50 199 HIS A O 1
ATOM 1550 N N . LYS A 1 200 ? 2.551 1.214 21.989 1.00 93.56 200 LYS A N 1
ATOM 1551 C CA . LYS A 1 200 ? 2.785 1.435 23.436 1.00 93.56 200 LYS A CA 1
ATOM 1552 C C . LYS A 1 200 ? 1.582 2.057 24.136 1.00 93.56 200 LYS A C 1
ATOM 1554 O O . LYS A 1 200 ? 1.579 2.198 25.356 1.00 93.56 200 LYS A O 1
ATOM 1559 N N . TRP A 1 201 ? 0.620 2.511 23.346 1.00 96.25 201 TRP A N 1
ATOM 1560 C CA . TRP A 1 201 ? -0.540 3.256 23.776 1.00 96.25 201 TRP A CA 1
ATOM 1561 C C . TRP A 1 201 ? -1.750 2.633 23.101 1.00 96.25 201 TRP A C 1
ATOM 1563 O O . TRP A 1 201 ? -1.694 2.263 21.933 1.00 96.25 201 TRP A O 1
ATOM 1573 N N . SER A 1 202 ? -2.839 2.494 23.840 1.00 97.88 202 SER A N 1
ATOM 1574 C CA . SER A 1 202 ? -4.085 1.959 23.305 1.00 97.88 202 SER A CA 1
ATOM 1575 C C . SER A 1 202 ? -5.278 2.692 23.894 1.00 97.88 202 SER A C 1
ATOM 1577 O O . SER A 1 202 ? -5.213 3.260 24.990 1.00 97.88 202 SER A O 1
ATOM 1579 N N . LEU A 1 203 ? -6.400 2.654 23.183 1.00 98.38 203 LEU A N 1
ATOM 1580 C CA . LEU A 1 203 ? -7.674 3.121 23.714 1.00 98.38 203 LEU A CA 1
ATOM 1581 C C . LEU A 1 203 ? -8.275 2.040 24.619 1.00 98.38 203 LEU A C 1
ATOM 1583 O O . LEU A 1 203 ? -8.825 1.051 24.137 1.00 98.38 203 LEU A O 1
ATOM 1587 N N . ALA A 1 204 ? -8.166 2.223 25.936 1.00 98.25 204 ALA A N 1
ATOM 1588 C CA . ALA A 1 204 ? -8.767 1.304 26.898 1.00 98.25 204 ALA A CA 1
ATOM 1589 C C . ALA A 1 204 ? -10.295 1.250 26.719 1.00 98.25 204 ALA A C 1
ATOM 1591 O O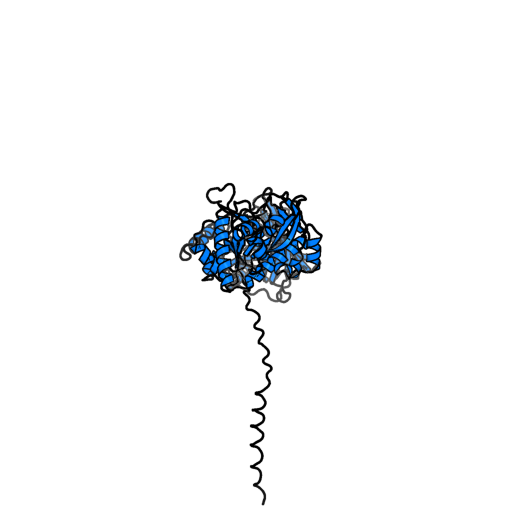 . ALA A 1 204 ? -10.941 2.290 26.555 1.00 98.25 204 ALA A O 1
ATOM 1592 N N . VAL A 1 205 ? -10.884 0.054 26.816 1.00 97.75 205 VAL A N 1
ATOM 1593 C CA . VAL A 1 205 ? -12.341 -0.148 26.675 1.00 97.75 205 VAL A CA 1
ATOM 1594 C C . VAL A 1 205 ? -13.109 0.675 27.710 1.00 97.75 205 VAL A C 1
ATOM 1596 O O . VAL A 1 205 ? -14.114 1.307 27.390 1.00 97.75 205 VAL A O 1
ATOM 1599 N N . LEU A 1 206 ? -12.592 0.745 28.941 1.00 96.31 206 LEU A N 1
ATOM 1600 C CA . LEU A 1 206 ? -13.152 1.590 29.994 1.00 96.31 206 LEU A CA 1
ATOM 1601 C C . LEU A 1 206 ? -13.183 3.072 29.583 1.00 96.31 206 LEU A C 1
ATOM 1603 O O . LEU A 1 206 ? -14.193 3.746 29.788 1.00 96.31 206 LEU A O 1
ATOM 1607 N N . THR A 1 207 ? -12.103 3.576 28.978 1.00 96.56 207 THR A N 1
ATOM 1608 C CA . THR A 1 207 ? -12.016 4.976 28.541 1.00 96.56 207 THR A CA 1
ATOM 1609 C C . THR A 1 207 ? -12.979 5.266 27.394 1.00 96.56 207 THR A C 1
ATOM 1611 O O . THR A 1 207 ? -13.646 6.297 27.426 1.00 96.56 207 THR A O 1
ATOM 1614 N N . LEU A 1 208 ? -13.120 4.361 26.416 1.00 96.00 208 LEU A N 1
ATOM 1615 C CA . LEU A 1 208 ? -14.136 4.509 25.366 1.00 96.00 208 LEU A CA 1
ATOM 1616 C C . LEU A 1 208 ? -15.548 4.542 25.966 1.00 96.00 208 LEU A C 1
ATOM 1618 O O . LEU A 1 208 ? -16.322 5.441 25.656 1.00 96.00 208 LEU A O 1
ATOM 1622 N N . ASN A 1 209 ? -15.870 3.618 26.874 1.00 94.50 209 ASN A N 1
ATOM 1623 C CA . ASN A 1 209 ? -17.211 3.495 27.461 1.00 94.50 209 ASN A CA 1
ATOM 1624 C C . ASN A 1 209 ? -17.617 4.667 28.367 1.00 94.50 209 ASN A C 1
ATOM 1626 O O . ASN A 1 209 ? -18.811 4.867 28.602 1.00 94.50 209 ASN A O 1
ATOM 1630 N N . THR A 1 210 ? -16.639 5.410 28.885 1.00 95.94 210 THR A N 1
ATOM 1631 C CA . THR A 1 210 ? -16.833 6.591 29.745 1.00 95.94 210 THR A CA 1
ATOM 1632 C C . THR A 1 210 ? -16.683 7.915 28.993 1.00 95.94 210 THR A C 1
ATOM 1634 O O . THR A 1 210 ? -16.977 8.974 29.548 1.00 95.94 210 THR A O 1
ATOM 1637 N N . ASN A 1 211 ? -16.256 7.879 27.729 1.00 97.50 211 ASN A N 1
ATOM 1638 C CA . ASN A 1 211 ? -16.165 9.044 26.863 1.00 97.50 211 ASN A CA 1
ATOM 1639 C C . ASN A 1 211 ? -17.371 9.084 25.914 1.00 97.50 211 ASN A C 1
ATOM 1641 O O . ASN A 1 211 ? -17.434 8.340 24.939 1.00 97.50 211 ASN A O 1
ATOM 1645 N N . GLU A 1 212 ? -18.316 9.980 26.197 1.00 96.75 212 GLU A N 1
ATOM 1646 C CA . GLU A 1 212 ? -19.570 10.095 25.442 1.00 96.75 212 GLU A CA 1
ATOM 1647 C C . GLU A 1 212 ? -19.374 10.348 23.941 1.00 96.75 212 GLU A C 1
ATOM 1649 O O . GLU A 1 212 ? -20.132 9.803 23.141 1.00 96.75 212 GLU A O 1
ATOM 1654 N N . GLU A 1 213 ? -18.355 11.117 23.544 1.00 97.75 213 GLU A N 1
ATOM 1655 C CA . GLU A 1 213 ? -18.088 11.400 22.127 1.00 97.75 213 GLU A CA 1
ATOM 1656 C C . GLU A 1 213 ? -17.637 10.135 21.392 1.00 97.75 213 GLU A C 1
ATOM 1658 O O . GLU A 1 213 ? -18.171 9.797 20.339 1.00 97.75 213 GLU A O 1
ATOM 1663 N N . LEU A 1 214 ? -16.701 9.375 21.973 1.00 98.12 214 LEU A N 1
ATOM 1664 C CA . LEU A 1 214 ? -16.215 8.130 21.367 1.00 98.12 214 LEU A CA 1
ATOM 1665 C C . LEU A 1 214 ? -17.294 7.056 21.330 1.00 98.12 214 LEU A C 1
ATOM 1667 O O . LEU A 1 214 ? -17.471 6.404 20.304 1.00 98.12 214 LEU A O 1
ATOM 1671 N N . LYS A 1 215 ? -18.027 6.891 22.432 1.00 97.69 215 LYS A N 1
ATOM 1672 C CA . LYS A 1 215 ? -19.072 5.875 22.561 1.00 97.69 215 LYS A CA 1
ATOM 1673 C C . LYS A 1 215 ? -20.221 6.085 21.576 1.00 97.69 215 LYS A C 1
ATOM 1675 O O . LYS A 1 215 ? -20.757 5.112 21.056 1.00 97.69 215 LYS A O 1
ATOM 1680 N N . LYS A 1 216 ? -20.610 7.340 21.328 1.00 98.06 216 LYS A N 1
ATOM 1681 C CA . LYS A 1 216 ? -21.657 7.675 20.349 1.00 98.06 216 LYS A CA 1
ATOM 1682 C C . LYS A 1 216 ? -21.171 7.563 18.913 1.00 98.06 216 LYS A C 1
ATOM 1684 O O . LYS A 1 216 ? -21.980 7.330 18.027 1.00 98.06 216 LYS A O 1
ATOM 1689 N N . PHE A 1 217 ? -19.876 7.757 18.682 1.00 98.50 217 PHE A N 1
ATOM 1690 C CA . PHE A 1 217 ? -19.327 7.800 17.336 1.00 98.50 217 PHE A CA 1
ATOM 1691 C C . PHE A 1 217 ? -18.898 6.424 16.823 1.00 98.50 217 PHE A C 1
ATOM 1693 O O . PHE A 1 217 ? -19.144 6.126 15.657 1.00 98.50 217 PHE A O 1
ATOM 1700 N N . TYR A 1 218 ? -18.294 5.584 17.670 1.00 98.56 218 TYR A N 1
ATOM 1701 C CA . TYR A 1 218 ? -17.681 4.319 17.262 1.00 98.56 218 TYR A CA 1
ATOM 1702 C C . TYR A 1 218 ? -18.409 3.079 17.779 1.00 98.56 218 TYR A C 1
ATOM 1704 O O . TYR A 1 218 ? -18.699 2.924 18.966 1.00 98.56 218 TYR A O 1
ATOM 1712 N N . LYS A 1 219 ? -18.578 2.135 16.860 1.00 98.12 219 LYS A N 1
ATOM 1713 C CA . LYS A 1 219 ? -18.867 0.731 17.097 1.00 98.12 219 LYS A CA 1
ATOM 1714 C C . LYS A 1 219 ? -17.547 -0.016 17.321 1.00 98.12 219 LYS A C 1
ATOM 1716 O O . LYS A 1 219 ? -16.669 -0.016 16.457 1.00 98.12 219 LYS A O 1
ATOM 1721 N N . VAL A 1 220 ? -17.398 -0.665 18.475 1.00 98.69 220 VAL A N 1
ATOM 1722 C CA . VAL A 1 220 ? -16.212 -1.481 18.795 1.00 98.69 220 VAL A CA 1
ATOM 1723 C C . VAL A 1 220 ? -16.401 -2.875 18.222 1.00 98.69 220 VAL A C 1
ATOM 1725 O O . VAL A 1 220 ? -17.264 -3.601 18.700 1.00 98.69 220 VAL A O 1
ATOM 1728 N N . LEU A 1 221 ? -15.599 -3.259 17.229 1.00 98.81 221 LEU A N 1
ATOM 1729 C CA . LEU A 1 221 ? -15.707 -4.561 16.563 1.00 98.81 221 LEU A CA 1
ATOM 1730 C C . LEU A 1 221 ? -14.886 -5.632 17.281 1.00 98.81 221 LEU A C 1
ATOM 1732 O O . LEU A 1 221 ? -15.362 -6.744 17.496 1.00 98.81 221 LEU A O 1
ATOM 1736 N N . SER A 1 222 ? -13.679 -5.292 17.726 1.00 98.94 222 SER A N 1
ATOM 1737 C CA . SER A 1 222 ? -12.849 -6.214 18.498 1.00 98.94 222 SER A CA 1
ATOM 1738 C C . SER A 1 222 ? -12.084 -5.519 19.613 1.00 98.94 222 SER A C 1
ATOM 1740 O O . SER A 1 222 ? -11.765 -4.326 19.532 1.00 98.94 222 SER A O 1
ATOM 1742 N N . THR A 1 223 ? -11.760 -6.295 20.640 1.00 98.88 223 THR A N 1
ATOM 1743 C CA . THR A 1 223 ? -10.877 -5.907 21.738 1.00 98.88 223 THR A CA 1
ATOM 1744 C C . THR A 1 223 ? -9.702 -6.873 21.854 1.00 98.88 223 THR A C 1
ATOM 1746 O O . THR A 1 223 ? -9.658 -7.934 21.225 1.00 98.88 223 THR A O 1
ATOM 1749 N N . ASN A 1 224 ? -8.712 -6.474 22.643 1.00 98.81 224 ASN A N 1
ATOM 1750 C CA . ASN A 1 224 ? -7.581 -7.289 23.057 1.00 98.81 224 ASN A CA 1
ATOM 1751 C C . ASN A 1 224 ? -7.154 -6.896 24.475 1.00 98.81 224 ASN A C 1
ATOM 1753 O O . ASN A 1 224 ? -7.606 -5.891 25.016 1.00 98.81 224 ASN A O 1
ATOM 1757 N N . THR A 1 225 ? -6.275 -7.685 25.091 1.00 97.94 225 THR A N 1
ATOM 1758 C CA . THR A 1 225 ? -5.729 -7.399 26.423 1.00 97.94 225 THR A CA 1
ATOM 1759 C C . THR A 1 225 ? -4.220 -7.596 26.437 1.00 97.94 225 THR A C 1
ATOM 1761 O O . THR A 1 225 ? -3.708 -8.522 25.811 1.00 97.94 225 THR A O 1
ATOM 1764 N N . ASP A 1 226 ? -3.504 -6.738 27.163 1.00 96.62 226 ASP A N 1
ATOM 1765 C CA . ASP A 1 226 ? -2.078 -6.924 27.474 1.00 96.62 226 ASP A CA 1
ATOM 1766 C C . ASP A 1 226 ? -1.861 -7.707 28.790 1.00 96.62 226 ASP A C 1
ATOM 1768 O O . ASP A 1 226 ? -0.755 -7.759 29.331 1.00 96.62 226 ASP A O 1
ATOM 1772 N N . GLY A 1 227 ? -2.938 -8.289 29.333 1.00 96.19 227 GLY A N 1
ATOM 1773 C CA . GLY A 1 227 ? -2.984 -8.957 30.633 1.00 96.19 227 GLY A CA 1
ATOM 1774 C C . GLY A 1 227 ? -3.342 -8.031 31.800 1.00 96.19 227 GLY A C 1
ATOM 1775 O O . GLY A 1 227 ? -3.610 -8.525 32.895 1.00 96.19 227 GLY A O 1
ATOM 1776 N N . LYS A 1 228 ? -3.375 -6.708 31.592 1.00 95.94 228 LYS A N 1
ATOM 1777 C CA . LYS A 1 228 ? -3.770 -5.712 32.606 1.00 95.94 228 LYS A CA 1
ATOM 1778 C C . LYS A 1 228 ? -4.904 -4.814 32.130 1.00 95.94 228 LYS A C 1
ATOM 1780 O O . LYS A 1 228 ? -5.841 -4.565 32.882 1.00 95.94 228 LYS A O 1
A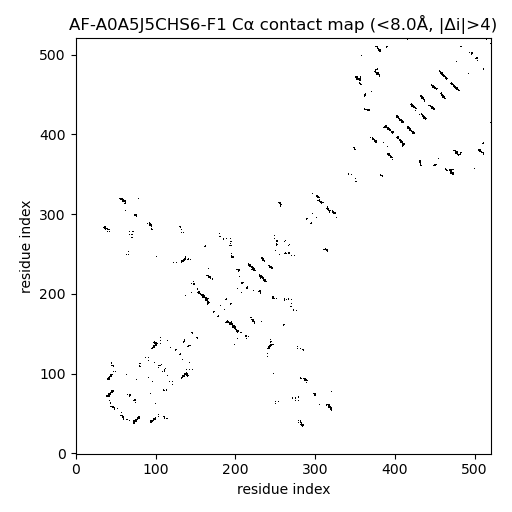TOM 1785 N N . THR A 1 229 ? -4.812 -4.341 30.896 1.00 97.31 229 THR A N 1
ATOM 1786 C CA . THR A 1 229 ? -5.737 -3.391 30.288 1.00 97.31 229 THR A CA 1
ATOM 1787 C C . THR A 1 229 ? -6.390 -4.045 29.084 1.00 97.31 229 THR A C 1
ATOM 1789 O O . THR A 1 229 ? -5.710 -4.433 28.135 1.00 97.31 229 THR A O 1
ATOM 1792 N N . GLU A 1 230 ? -7.719 -4.130 29.100 1.00 98.44 230 GLU A N 1
ATOM 1793 C CA . GLU A 1 230 ? -8.487 -4.417 27.892 1.00 98.44 230 GLU A CA 1
ATOM 1794 C C . GLU A 1 230 ? -8.580 -3.148 27.033 1.00 98.44 230 GLU A C 1
ATOM 1796 O O . GLU A 1 230 ? -8.953 -2.071 27.517 1.00 98.44 230 GLU A O 1
ATOM 1801 N N . PHE A 1 231 ? -8.243 -3.267 25.755 1.00 98.81 231 PHE A N 1
ATOM 1802 C CA . PHE A 1 231 ? -8.205 -2.168 24.804 1.00 98.81 231 PHE A CA 1
ATOM 1803 C C . PHE A 1 231 ? -8.949 -2.502 23.514 1.00 98.81 231 PHE A C 1
ATOM 1805 O O . PHE A 1 231 ? -9.063 -3.657 23.106 1.00 98.81 231 PHE A O 1
ATOM 1812 N N . VAL A 1 232 ? -9.460 -1.461 22.868 1.00 98.88 232 VAL A N 1
ATOM 1813 C CA . VAL A 1 232 ? -10.122 -1.544 21.566 1.00 98.88 232 VAL A CA 1
ATOM 1814 C C . VAL A 1 232 ? -9.068 -1.825 20.502 1.00 98.88 232 VAL A C 1
ATOM 1816 O O . VAL A 1 232 ? -8.109 -1.063 20.379 1.00 98.88 232 VAL A O 1
ATOM 1819 N N . SER A 1 233 ? -9.243 -2.898 19.733 1.00 98.81 233 SER A N 1
ATOM 1820 C CA . SER A 1 233 ? -8.312 -3.271 18.664 1.00 98.81 233 SER A CA 1
ATOM 1821 C C . SER A 1 233 ? -8.852 -2.999 17.265 1.00 98.81 233 SER A C 1
ATOM 1823 O O . SER A 1 233 ? -8.059 -2.708 16.371 1.00 98.81 233 SER A O 1
ATOM 1825 N N . THR A 1 234 ? -10.175 -3.002 17.081 1.00 98.94 234 THR A N 1
ATOM 1826 C CA . THR A 1 234 ? -10.824 -2.629 15.814 1.00 98.94 234 THR A CA 1
ATOM 1827 C C . THR A 1 234 ? -12.118 -1.868 16.079 1.00 98.94 234 THR A C 1
ATOM 1829 O O . THR A 1 234 ? -12.922 -2.286 16.916 1.00 98.94 234 THR A O 1
ATOM 1832 N N . MET A 1 235 ? -12.348 -0.772 15.353 1.00 98.75 235 MET A N 1
ATOM 1833 C CA . MET A 1 235 ? -13.587 0.005 15.428 1.00 98.75 235 MET A CA 1
ATOM 1834 C C . MET A 1 235 ? -14.003 0.579 14.071 1.00 98.75 235 MET A C 1
ATOM 1836 O O . MET A 1 235 ? -13.171 0.833 13.199 1.00 98.75 235 MET A O 1
ATOM 1840 N N . GLU A 1 236 ? -15.298 0.829 13.918 1.00 98.88 236 GLU A N 1
ATOM 1841 C CA . GLU A 1 236 ? -15.867 1.574 12.793 1.00 98.88 236 GLU A CA 1
ATOM 1842 C C . GLU A 1 236 ? -16.867 2.609 13.310 1.00 98.88 236 GLU A C 1
ATOM 1844 O O . GLU A 1 236 ? -17.508 2.391 14.335 1.00 98.88 236 GLU A O 1
ATOM 1849 N N . ALA A 1 237 ? -17.000 3.759 12.655 1.00 98.81 237 ALA A N 1
ATOM 1850 C CA . ALA A 1 237 ? -17.982 4.757 13.069 1.00 98.81 237 ALA A CA 1
ATOM 1851 C C . ALA A 1 237 ? -19.414 4.299 12.735 1.00 98.81 237 ALA A C 1
ATOM 1853 O O . ALA A 1 237 ? -19.619 3.580 11.759 1.00 98.81 237 ALA A O 1
ATOM 1854 N N . TYR A 1 238 ? -20.425 4.706 13.504 1.00 98.38 238 TYR A N 1
ATOM 1855 C CA . TYR A 1 238 ? -21.815 4.336 13.195 1.00 98.38 238 TYR A CA 1
ATOM 1856 C C . TYR A 1 238 ? -22.269 4.939 11.862 1.00 98.38 238 TYR A C 1
ATOM 1858 O O . TYR A 1 238 ? -22.630 4.198 10.947 1.00 98.38 238 TYR A O 1
ATOM 1866 N N . ASP A 1 239 ? -22.157 6.264 11.741 1.00 97.94 239 ASP A N 1
ATOM 1867 C CA . ASP A 1 239 ? -22.786 7.037 10.660 1.00 97.94 239 ASP A CA 1
ATOM 1868 C C . ASP A 1 239 ? -21.809 7.512 9.575 1.00 97.94 239 ASP A C 1
ATOM 1870 O O . ASP A 1 239 ? -22.226 8.066 8.560 1.00 97.94 239 ASP A O 1
ATOM 1874 N N . TYR A 1 240 ? -20.505 7.304 9.775 1.00 98.75 240 TYR A N 1
ATOM 1875 C CA . TYR A 1 240 ? -19.461 7.754 8.854 1.00 98.75 240 TYR A CA 1
ATOM 1876 C C . TYR A 1 240 ? -18.618 6.570 8.365 1.00 98.75 240 TYR A C 1
ATOM 1878 O O . TYR A 1 240 ? -18.397 5.621 9.124 1.00 98.75 240 TYR A O 1
ATOM 1886 N N . PRO A 1 241 ? -18.073 6.616 7.136 1.00 98.75 241 PRO A N 1
ATOM 1887 C CA . PRO A 1 241 ? -17.143 5.607 6.636 1.00 98.75 241 PRO A CA 1
ATOM 1888 C C . PRO A 1 241 ? -15.735 5.804 7.220 1.00 98.75 241 PRO A C 1
ATOM 1890 O O . PRO A 1 241 ? -14.754 5.981 6.503 1.00 98.75 241 PRO A O 1
ATOM 1893 N N . ILE A 1 242 ? -15.643 5.811 8.549 1.00 98.94 242 ILE A N 1
ATOM 1894 C CA . ILE A 1 242 ? -14.398 5.967 9.299 1.00 98.94 242 ILE A CA 1
ATOM 1895 C C . ILE A 1 242 ? -14.101 4.661 10.020 1.00 98.94 242 ILE A C 1
ATOM 1897 O O . ILE A 1 242 ? -14.941 4.137 10.752 1.00 98.94 242 ILE A O 1
ATOM 1901 N N . TYR A 1 243 ? -12.895 4.154 9.811 1.00 98.94 243 TYR A N 1
ATOM 1902 C CA . TYR A 1 243 ? -12.468 2.822 10.215 1.00 98.94 243 TYR A CA 1
ATOM 1903 C C . TYR A 1 243 ? -11.115 2.894 10.903 1.00 98.94 243 TYR A C 1
ATOM 1905 O O . TYR A 1 243 ? -10.265 3.701 10.520 1.00 98.94 243 TYR A O 1
ATOM 1913 N N . GLY A 1 244 ? -10.884 2.036 11.893 1.00 98.81 244 GLY A N 1
ATOM 1914 C CA . GLY A 1 244 ? -9.582 1.974 12.533 1.00 98.81 244 GLY A CA 1
ATOM 1915 C C . GLY A 1 244 ? -9.217 0.603 13.078 1.00 98.81 244 GLY A C 1
ATOM 1916 O O . GLY A 1 244 ? -10.037 -0.066 13.707 1.00 98.81 244 GLY A O 1
ATOM 1917 N N . THR A 1 245 ? -7.949 0.241 12.903 1.00 98.94 245 THR A N 1
ATOM 1918 C CA . THR A 1 245 ? -7.305 -0.917 13.530 1.00 98.94 245 THR A CA 1
ATOM 1919 C C . THR A 1 245 ? -6.127 -0.441 14.370 1.00 98.94 245 THR A C 1
ATOM 1921 O O . THR A 1 245 ? -5.247 0.268 13.888 1.00 98.94 245 THR A O 1
ATOM 1924 N N . GLN A 1 246 ? -6.069 -0.836 15.639 1.00 98.88 246 GLN A N 1
ATOM 1925 C CA . GLN A 1 246 ? -4.898 -0.580 16.486 1.00 98.88 246 GLN A CA 1
ATOM 1926 C C . GLN A 1 246 ? -3.687 -1.423 16.036 1.00 98.88 246 GLN A C 1
ATOM 1928 O O . GLN A 1 246 ? -2.538 -1.016 16.208 1.00 98.88 246 GLN A O 1
ATOM 1933 N N . TRP A 1 247 ? -3.962 -2.587 15.450 1.00 98.81 247 TRP A N 1
ATOM 1934 C CA . TRP A 1 247 ? -3.004 -3.519 14.861 1.00 98.81 247 TRP A CA 1
ATOM 1935 C C . TRP A 1 247 ? -2.698 -3.176 13.395 1.00 98.81 247 TRP A C 1
ATOM 1937 O O . TRP A 1 247 ? -3.394 -2.369 12.771 1.00 98.81 247 TRP A O 1
ATOM 1947 N N . HIS A 1 248 ? -1.649 -3.796 12.856 1.00 98.81 248 HIS A N 1
ATOM 1948 C CA . HIS A 1 248 ? -1.057 -3.506 11.550 1.00 98.81 248 HIS A CA 1
ATOM 1949 C C . HIS A 1 248 ? -1.405 -4.570 10.487 1.00 98.81 248 HIS A C 1
ATOM 1951 O O . HIS A 1 248 ? -0.655 -5.539 10.325 1.00 98.81 248 HIS A O 1
ATOM 1957 N N . PRO A 1 249 ? -2.512 -4.421 9.732 1.00 98.69 249 PRO A N 1
ATOM 1958 C CA . PRO A 1 249 ? -2.894 -5.385 8.698 1.00 98.69 249 PRO A CA 1
ATOM 1959 C C . PRO A 1 249 ? -1.887 -5.463 7.546 1.00 98.69 249 PRO A C 1
ATOM 1961 O O . PRO A 1 249 ? -1.773 -6.503 6.908 1.00 98.69 249 PRO A O 1
ATOM 1964 N N . GLU A 1 250 ? -1.140 -4.396 7.267 1.00 98.75 250 GLU A N 1
ATOM 1965 C CA . GLU A 1 250 ? -0.198 -4.316 6.150 1.00 98.75 250 GLU A CA 1
ATOM 1966 C C . GLU A 1 250 ? 1.064 -5.168 6.342 1.00 98.75 250 GLU A C 1
ATOM 1968 O O . GLU A 1 250 ? 1.730 -5.517 5.369 1.00 98.75 250 GLU A O 1
ATOM 1973 N N . LYS A 1 251 ? 1.431 -5.496 7.586 1.00 98.50 251 LYS A N 1
ATOM 1974 C CA . LYS A 1 251 ? 2.735 -6.109 7.879 1.00 98.50 251 LYS A CA 1
ATOM 1975 C C . LYS A 1 251 ? 2.817 -7.567 7.444 1.00 98.50 251 LYS A C 1
ATOM 1977 O O . LYS A 1 251 ? 3.853 -7.968 6.919 1.00 98.50 251 LYS A O 1
ATOM 1982 N N . ASN A 1 252 ? 1.727 -8.322 7.588 1.00 98.44 252 ASN A N 1
ATOM 1983 C CA . ASN A 1 252 ? 1.721 -9.774 7.394 1.00 98.44 252 ASN A CA 1
ATOM 1984 C C . ASN A 1 252 ? 2.209 -10.206 6.001 1.00 98.44 252 ASN A C 1
ATOM 1986 O O . ASN A 1 252 ? 2.855 -11.240 5.860 1.00 98.44 252 ASN A O 1
ATOM 1990 N N . ALA A 1 253 ? 1.918 -9.422 4.960 1.00 98.25 253 ALA A N 1
ATOM 1991 C CA . ALA A 1 253 ? 2.318 -9.737 3.588 1.00 98.25 253 ALA A CA 1
ATOM 1992 C C . ALA A 1 253 ? 3.616 -9.041 3.138 1.00 98.25 253 ALA A C 1
ATOM 1994 O O . ALA A 1 253 ? 4.204 -9.443 2.132 1.00 98.25 253 ALA A O 1
ATOM 1995 N N . PHE A 1 254 ? 4.049 -7.977 3.826 1.00 98.12 254 PHE A N 1
ATOM 1996 C CA . PHE A 1 254 ? 5.009 -7.025 3.252 1.00 98.12 254 PHE A CA 1
ATOM 1997 C C . PHE A 1 254 ? 6.214 -6.675 4.134 1.00 98.12 254 PHE A C 1
ATOM 1999 O O . PHE A 1 254 ? 7.152 -6.079 3.603 1.00 98.12 254 PHE A O 1
ATOM 2006 N N . GLU A 1 255 ? 6.227 -7.031 5.422 1.00 96.62 255 GLU A N 1
ATOM 2007 C CA . GLU A 1 255 ? 7.311 -6.687 6.355 1.00 96.62 255 GLU A CA 1
ATOM 2008 C C . GLU A 1 255 ? 7.910 -7.929 7.024 1.00 96.62 255 GLU A C 1
ATOM 2010 O O . GLU A 1 255 ? 7.204 -8.623 7.742 1.00 96.62 255 GLU A O 1
ATOM 2015 N N . TRP A 1 256 ? 9.213 -8.184 6.852 1.00 94.44 256 TRP A N 1
ATOM 2016 C CA . TRP A 1 256 ? 9.860 -9.450 7.250 1.00 94.44 256 TRP A CA 1
ATOM 2017 C C . TRP A 1 256 ? 10.886 -9.287 8.381 1.00 94.44 256 TRP A C 1
ATOM 2019 O O . TRP A 1 256 ? 11.419 -10.261 8.914 1.00 94.44 256 TRP A O 1
ATOM 2029 N N . GLY A 1 257 ? 11.181 -8.045 8.769 1.00 88.19 257 GLY A N 1
ATOM 2030 C CA . GLY A 1 257 ? 12.280 -7.716 9.675 1.00 88.19 257 GLY A CA 1
ATOM 2031 C C . GLY A 1 257 ? 12.085 -8.086 11.150 1.00 88.19 257 GLY A C 1
ATOM 2032 O O . GLY A 1 257 ? 12.965 -7.776 11.961 1.00 88.19 257 GLY A O 1
ATOM 2033 N N . ARG A 1 258 ? 10.955 -8.682 11.558 1.00 90.81 258 ARG A N 1
ATOM 2034 C CA . ARG A 1 258 ? 10.693 -9.069 12.956 1.00 90.81 258 ARG A CA 1
ATOM 2035 C C . ARG A 1 258 ? 10.063 -10.466 13.029 1.00 90.81 258 ARG A C 1
ATOM 2037 O O . ARG A 1 258 ? 9.073 -10.709 12.352 1.00 90.81 258 ARG A O 1
ATOM 2044 N N . PRO A 1 259 ? 10.568 -11.365 13.897 1.00 92.38 259 PRO A N 1
ATOM 2045 C CA . PRO A 1 259 ? 10.136 -12.766 13.931 1.00 92.38 259 PRO A CA 1
ATOM 2046 C C . PRO A 1 259 ? 8.712 -12.970 14.466 1.00 92.38 259 PRO A C 1
ATOM 2048 O O . PRO A 1 259 ? 8.160 -14.052 14.323 1.00 92.38 259 PRO A O 1
ATOM 2051 N N . TYR A 1 260 ? 8.138 -11.957 15.117 1.00 93.81 260 TYR A N 1
ATOM 2052 C CA . TYR A 1 260 ? 6.788 -12.010 15.673 1.00 93.81 260 TYR A CA 1
ATOM 2053 C C . TYR A 1 260 ? 5.702 -11.594 14.670 1.00 93.81 260 TYR A C 1
ATOM 2055 O O . TYR A 1 260 ? 4.525 -11.668 15.012 1.00 93.81 260 TYR A O 1
ATOM 2063 N N . ILE A 1 261 ? 6.069 -11.106 13.477 1.00 96.88 261 ILE A N 1
ATOM 2064 C CA . ILE A 1 261 ? 5.093 -10.699 12.460 1.00 96.88 261 ILE A CA 1
ATOM 2065 C C . ILE A 1 261 ? 4.426 -11.964 11.897 1.00 96.88 261 ILE A C 1
ATOM 2067 O O . ILE A 1 261 ? 5.132 -12.875 11.455 1.00 96.88 261 ILE A O 1
ATOM 2071 N N . PRO A 1 262 ? 3.085 -12.057 11.908 1.00 98.12 262 PRO A N 1
ATOM 2072 C CA . PRO A 1 262 ? 2.384 -13.212 11.361 1.00 98.12 262 PRO A CA 1
ATOM 2073 C C . PRO A 1 262 ? 2.541 -13.308 9.842 1.00 98.12 262 PRO A C 1
ATOM 2075 O O . PRO A 1 262 ? 2.175 -12.393 9.115 1.00 98.12 262 PRO A O 1
ATOM 2078 N N . HIS A 1 263 ? 3.017 -14.455 9.358 1.00 98.38 263 HIS A N 1
ATOM 2079 C CA . HIS A 1 263 ? 3.156 -14.751 7.924 1.00 98.38 263 HIS A CA 1
ATOM 2080 C C . HIS A 1 263 ? 2.387 -16.015 7.500 1.00 98.38 263 HIS A C 1
ATOM 2082 O O . HIS A 1 263 ? 2.665 -16.596 6.450 1.00 98.38 263 HIS A O 1
ATOM 2088 N N . SER A 1 264 ? 1.437 -16.482 8.322 1.00 98.50 264 SER A N 1
ATOM 2089 C CA . SER A 1 264 ? 0.586 -17.621 7.960 1.00 98.50 264 SER A CA 1
ATOM 2090 C C . SER A 1 264 ? -0.314 -17.274 6.760 1.00 98.50 264 SER A C 1
ATOM 2092 O O . SER A 1 264 ? -0.602 -16.097 6.521 1.00 98.50 264 SER A O 1
ATOM 2094 N N . PRO A 1 265 ? -0.808 -18.271 6.002 1.00 98.62 265 PRO A N 1
ATOM 2095 C CA . PRO A 1 265 ? -1.744 -18.021 4.907 1.00 98.62 265 PRO A CA 1
ATOM 2096 C C . PRO A 1 265 ? -2.967 -17.197 5.330 1.00 98.62 265 PRO A C 1
ATOM 2098 O O . PRO A 1 265 ? -3.360 -16.283 4.607 1.00 98.62 265 PRO A O 1
ATOM 2101 N N . SER A 1 266 ? -3.535 -17.466 6.510 1.00 98.50 266 SER A N 1
ATOM 2102 C CA . SER A 1 266 ? -4.673 -16.709 7.043 1.00 98.50 266 SER A CA 1
ATOM 2103 C C . SER A 1 266 ? -4.283 -15.286 7.447 1.00 98.50 266 SER A C 1
ATOM 2105 O O . SER A 1 266 ? -5.030 -14.356 7.156 1.00 98.50 266 SER A O 1
ATOM 2107 N N . ALA A 1 267 ? -3.075 -15.060 7.978 1.00 98.56 267 ALA A N 1
ATOM 2108 C CA . ALA A 1 267 ? -2.566 -13.710 8.233 1.00 98.56 267 ALA A CA 1
ATOM 2109 C C . ALA A 1 267 ? -2.451 -12.875 6.942 1.00 98.56 267 ALA A C 1
ATOM 2111 O O . ALA A 1 267 ? -2.827 -11.701 6.926 1.00 98.56 267 ALA A O 1
ATOM 2112 N N . VAL A 1 268 ? -1.977 -13.479 5.848 1.00 98.69 268 VAL A N 1
ATOM 2113 C CA . VAL A 1 268 ? -1.877 -12.817 4.535 1.00 98.69 268 VAL A CA 1
ATOM 2114 C C . VAL A 1 268 ? -3.261 -12.586 3.917 1.00 98.69 268 VAL A C 1
ATOM 2116 O O . VAL A 1 268 ? -3.513 -11.514 3.365 1.00 98.69 268 VAL A O 1
ATOM 2119 N N . LYS A 1 269 ? -4.193 -13.542 4.042 1.00 98.69 269 LYS A N 1
ATOM 2120 C CA . LYS A 1 269 ? -5.594 -13.335 3.634 1.00 98.69 269 LYS A CA 1
ATOM 2121 C C . LYS A 1 269 ? -6.217 -12.168 4.399 1.00 98.69 269 LYS A C 1
ATOM 2123 O O . LYS A 1 269 ? -6.853 -11.327 3.773 1.00 98.69 269 LYS A O 1
ATOM 2128 N N . THR A 1 270 ? -5.986 -12.065 5.709 1.00 98.81 270 THR A N 1
ATOM 2129 C CA . THR A 1 270 ? -6.440 -10.926 6.522 1.00 98.81 270 THR A CA 1
ATOM 2130 C C . THR A 1 270 ? -5.959 -9.599 5.940 1.00 98.81 270 THR A C 1
ATOM 2132 O O . THR A 1 270 ? -6.784 -8.713 5.741 1.00 98.81 270 THR A O 1
ATOM 2135 N N . THR A 1 271 ? -4.672 -9.459 5.592 1.00 98.88 271 THR A N 1
ATOM 2136 C CA . THR A 1 271 ? -4.159 -8.259 4.899 1.00 98.88 271 THR A CA 1
ATOM 2137 C C . THR A 1 271 ? -5.010 -7.918 3.679 1.00 98.88 271 THR A C 1
ATOM 2139 O O . THR A 1 271 ? -5.474 -6.786 3.550 1.00 98.88 271 THR A O 1
ATOM 2142 N N . PHE A 1 272 ? -5.239 -8.892 2.797 1.00 98.88 272 PHE A N 1
ATOM 2143 C CA . PHE A 1 272 ? -5.987 -8.665 1.564 1.00 98.88 272 PHE A CA 1
ATOM 2144 C C . PHE A 1 272 ? -7.443 -8.266 1.827 1.00 98.88 272 PHE A C 1
ATOM 2146 O O . PHE A 1 272 ? -7.892 -7.271 1.275 1.00 98.88 272 PHE A O 1
ATOM 2153 N N . TYR A 1 273 ? -8.174 -8.981 2.686 1.00 98.88 273 TYR A N 1
ATOM 2154 C CA . TYR A 1 273 ? -9.595 -8.697 2.932 1.00 98.88 273 TYR A CA 1
ATOM 2155 C C . TYR A 1 273 ? -9.822 -7.348 3.629 1.00 98.88 273 TYR A C 1
ATOM 2157 O O . TYR A 1 273 ? -10.795 -6.654 3.332 1.00 98.88 273 TYR A O 1
ATOM 2165 N N . VAL A 1 274 ? -8.903 -6.925 4.505 1.00 98.88 274 VAL A N 1
ATOM 2166 C CA . VAL A 1 274 ? -8.950 -5.581 5.102 1.00 98.88 274 VAL A CA 1
ATOM 2167 C C . VAL A 1 274 ? -8.709 -4.508 4.030 1.00 98.88 274 VAL A C 1
ATOM 2169 O O . VAL A 1 274 ? -9.436 -3.512 3.983 1.00 98.88 274 VAL A O 1
ATOM 2172 N N . ALA A 1 275 ? -7.729 -4.712 3.143 1.00 98.88 275 ALA A N 1
ATOM 2173 C CA . ALA A 1 275 ? -7.467 -3.799 2.030 1.00 98.88 275 ALA A CA 1
ATOM 2174 C C . ALA A 1 275 ? -8.645 -3.746 1.048 1.00 98.88 275 ALA A C 1
ATOM 2176 O O . ALA A 1 275 ? -9.080 -2.663 0.665 1.00 98.88 275 ALA A O 1
ATOM 2177 N N . GLU A 1 276 ? -9.184 -4.905 0.667 1.00 98.81 276 GLU A N 1
ATOM 2178 C CA . GLU A 1 276 ? -10.321 -5.043 -0.242 1.00 98.81 276 GLU A CA 1
ATOM 2179 C C . GLU A 1 276 ? -11.535 -4.285 0.287 1.00 98.81 276 GLU A C 1
ATOM 2181 O O . GLU A 1 276 ? -12.149 -3.519 -0.460 1.00 98.81 276 GLU A O 1
ATOM 2186 N N . PHE A 1 277 ? -11.847 -4.445 1.575 1.00 98.88 277 PHE A N 1
ATOM 2187 C CA . PHE A 1 277 ? -12.903 -3.685 2.226 1.00 98.88 277 PHE A CA 1
ATOM 2188 C C . PHE A 1 277 ? -12.683 -2.177 2.058 1.00 98.88 277 PHE A C 1
ATOM 2190 O O . PHE A 1 277 ? -13.544 -1.494 1.504 1.00 98.88 277 PHE A O 1
ATOM 2197 N N . PHE A 1 278 ? -11.526 -1.652 2.465 1.00 98.88 278 PHE A N 1
ATOM 2198 C CA . PHE A 1 278 ? -11.293 -0.209 2.429 1.00 98.88 278 PHE A CA 1
ATOM 2199 C C . PHE A 1 278 ? -11.236 0.356 1.002 1.00 98.88 278 PHE A C 1
ATOM 2201 O O . PHE A 1 278 ? -11.766 1.436 0.737 1.00 98.88 278 PHE A O 1
ATOM 2208 N N . VAL A 1 279 ? -10.670 -0.380 0.044 1.00 98.88 279 VAL A N 1
ATOM 2209 C CA . VAL A 1 279 ? -10.703 0.034 -1.364 1.00 98.88 279 VAL A CA 1
ATOM 2210 C C . VAL A 1 279 ? -12.137 0.032 -1.894 1.00 98.88 279 VAL A C 1
ATOM 2212 O O . VAL A 1 279 ? -12.515 0.971 -2.589 1.00 98.88 279 VAL A O 1
ATOM 2215 N N . ASN A 1 280 ? -12.972 -0.947 -1.531 1.00 98.75 280 ASN A N 1
ATOM 2216 C CA . ASN A 1 280 ? -14.395 -0.951 -1.888 1.00 98.75 280 ASN A CA 1
ATOM 2217 C C . ASN A 1 280 ? -15.164 0.238 -1.299 1.00 98.75 280 ASN A C 1
ATOM 2219 O O . ASN A 1 280 ? -16.092 0.727 -1.940 1.00 98.75 280 ASN A O 1
ATOM 2223 N N . GLU A 1 281 ? -14.772 0.736 -0.127 1.00 98.81 281 GLU A N 1
ATOM 2224 C CA . GLU A 1 281 ? -15.306 1.987 0.414 1.00 98.81 281 GLU A CA 1
ATOM 2225 C C . GLU A 1 281 ? -14.938 3.180 -0.475 1.00 98.81 281 GLU A C 1
ATOM 2227 O O . GLU A 1 281 ? -15.793 4.013 -0.769 1.00 98.81 281 GLU A O 1
ATOM 2232 N N . ALA A 1 282 ? -13.694 3.241 -0.958 1.00 98.81 282 ALA A N 1
ATOM 2233 C CA . ALA A 1 282 ? -13.229 4.314 -1.838 1.00 98.81 282 ALA A CA 1
ATOM 2234 C C . ALA A 1 282 ? -13.898 4.282 -3.224 1.00 98.81 282 ALA A C 1
ATOM 2236 O O . ALA A 1 282 ? -14.077 5.323 -3.851 1.00 98.81 282 ALA A O 1
ATOM 2237 N N . ARG A 1 283 ? -14.350 3.110 -3.694 1.00 98.75 283 ARG A N 1
ATOM 2238 C CA . ARG A 1 283 ? -15.101 2.984 -4.961 1.00 98.75 283 ARG A CA 1
ATOM 2239 C C . ARG A 1 283 ? -16.475 3.677 -4.943 1.00 98.75 283 ARG A C 1
ATOM 2241 O O . ARG A 1 283 ? -17.103 3.769 -5.997 1.00 98.75 283 ARG A O 1
ATOM 2248 N N . LYS A 1 284 ? -16.955 4.133 -3.777 1.00 98.38 284 LYS A N 1
ATOM 2249 C CA . LYS A 1 284 ? -18.291 4.728 -3.576 1.00 98.38 284 LYS A CA 1
ATOM 2250 C C . LYS A 1 284 ? -18.356 6.246 -3.788 1.00 98.38 284 LYS A C 1
ATOM 2252 O O . LYS A 1 284 ? -19.446 6.803 -3.692 1.00 98.38 284 LYS A O 1
ATOM 2257 N N . ASN A 1 285 ? -17.239 6.915 -4.084 1.00 96.56 285 ASN A N 1
ATOM 2258 C CA . ASN A 1 285 ? -17.242 8.307 -4.549 1.00 96.56 285 ASN A CA 1
ATOM 2259 C C . ASN A 1 285 ? -16.509 8.488 -5.877 1.00 96.56 285 ASN A C 1
ATOM 2261 O O . ASN A 1 285 ? -15.730 7.642 -6.322 1.00 96.56 285 ASN A O 1
ATOM 2265 N N . PHE A 1 286 ? -16.769 9.644 -6.486 1.00 97.56 286 PHE A N 1
ATOM 2266 C CA . PHE A 1 286 ? -16.362 9.992 -7.847 1.00 97.56 286 PHE A CA 1
ATOM 2267 C C . PHE A 1 286 ? -15.432 11.205 -7.894 1.00 97.56 286 PHE A C 1
ATOM 2269 O O . PHE A 1 286 ? -15.331 11.868 -8.929 1.00 97.56 286 PHE A O 1
ATOM 2276 N N . HIS A 1 287 ? -14.757 11.496 -6.779 1.00 98.50 287 HIS A N 1
ATOM 2277 C CA . HIS A 1 287 ? -13.634 12.427 -6.766 1.00 98.50 287 HIS A CA 1
ATOM 2278 C C . HIS A 1 287 ? -12.597 12.006 -7.806 1.00 98.50 287 HIS A C 1
ATOM 2280 O O . HIS A 1 287 ? -12.369 10.813 -8.036 1.00 98.50 287 HIS A O 1
ATOM 2286 N N . ARG A 1 288 ? -11.996 12.994 -8.458 1.00 98.12 288 ARG A N 1
ATOM 2287 C CA . ARG A 1 288 ? -10.982 12.790 -9.490 1.00 98.12 288 ARG A CA 1
ATOM 2288 C C . ARG A 1 288 ? -10.144 14.044 -9.635 1.00 98.12 288 ARG A C 1
ATOM 2290 O O . ARG A 1 288 ? -10.635 15.147 -9.405 1.00 98.12 288 ARG A O 1
ATOM 2297 N N . PHE A 1 289 ? -8.905 13.867 -10.066 1.00 98.31 289 PHE A N 1
ATOM 2298 C CA . PHE A 1 289 ? -8.059 14.983 -10.462 1.00 98.31 289 PHE A CA 1
ATOM 2299 C C . PHE A 1 289 ? -8.679 15.746 -11.639 1.00 98.31 289 PHE A C 1
ATOM 2301 O O . PHE A 1 289 ? -9.412 15.182 -12.455 1.00 98.31 289 PHE A O 1
ATOM 2308 N N . GLU A 1 290 ? -8.362 17.038 -11.737 1.00 95.56 290 GLU A N 1
ATOM 2309 C CA . GLU A 1 290 ? -8.855 17.904 -12.815 1.00 95.56 290 GLU A CA 1
ATOM 2310 C C . GLU A 1 290 ? -8.377 17.450 -14.203 1.00 95.56 290 GLU A C 1
ATOM 2312 O O . GLU A 1 290 ? -9.057 17.679 -15.202 1.00 95.56 290 GLU A O 1
ATOM 2317 N N . SER A 1 291 ? -7.214 16.793 -14.270 1.00 96.19 291 SER A N 1
ATOM 2318 C CA . SER A 1 291 ? -6.644 16.249 -15.500 1.00 96.19 291 SER A CA 1
ATOM 2319 C C . SER A 1 291 ? -5.808 14.996 -15.236 1.00 96.19 291 SER A C 1
ATOM 2321 O O . SER A 1 291 ? -5.319 14.779 -14.126 1.00 96.19 291 SER A O 1
ATOM 2323 N N . GLU A 1 292 ? -5.596 14.194 -16.282 1.00 94.00 292 GLU A N 1
ATOM 2324 C CA . GLU A 1 292 ? -4.706 13.025 -16.235 1.00 94.00 292 GLU A CA 1
ATOM 2325 C C . GLU A 1 292 ? -3.247 13.401 -15.928 1.00 94.00 292 GLU A C 1
ATOM 2327 O O . GLU A 1 292 ? -2.526 12.611 -15.328 1.00 94.00 292 GLU A O 1
ATOM 2332 N N . ASP A 1 293 ? -2.810 14.605 -16.307 1.00 93.75 293 ASP A N 1
ATOM 2333 C CA . ASP A 1 293 ? -1.456 15.103 -16.043 1.00 93.75 293 ASP A CA 1
ATOM 2334 C C . ASP A 1 293 ? -1.245 15.400 -14.548 1.00 93.75 293 ASP A C 1
ATOM 2336 O O . ASP A 1 293 ? -0.266 14.949 -13.950 1.00 93.75 293 ASP A O 1
ATOM 2340 N N . GLU A 1 294 ? -2.205 16.079 -13.912 1.00 93.38 294 GLU A N 1
ATOM 2341 C CA . GLU A 1 294 ? -2.185 16.312 -12.461 1.00 93.38 294 GLU A CA 1
ATOM 2342 C C . GLU A 1 294 ? -2.323 15.003 -11.672 1.00 93.38 294 GLU A C 1
ATOM 2344 O O . GLU A 1 294 ? -1.606 14.794 -10.691 1.00 93.38 294 GLU A O 1
ATOM 2349 N N . GLU A 1 295 ? -3.163 14.075 -12.144 1.00 97.19 295 GLU A N 1
ATOM 2350 C CA . GLU A 1 295 ? -3.230 12.719 -11.592 1.00 97.19 295 GLU A CA 1
ATOM 2351 C C . GLU A 1 295 ? -1.866 12.029 -11.678 1.00 97.19 295 GLU A C 1
ATOM 2353 O O . GLU A 1 295 ? -1.327 11.578 -10.666 1.00 97.19 295 GLU A O 1
ATOM 2358 N N . SER A 1 296 ? -1.273 11.988 -12.875 1.00 94.56 296 SER A N 1
ATOM 2359 C CA . SER A 1 296 ? -0.002 11.313 -13.123 1.00 94.56 296 SER A CA 1
ATOM 2360 C C . SER A 1 296 ? 1.114 11.877 -12.257 1.00 94.56 296 SER A C 1
ATOM 2362 O O . SER A 1 296 ? 1.912 11.091 -11.766 1.00 94.56 296 SER A O 1
ATOM 2364 N N . LYS A 1 297 ? 1.166 13.195 -12.027 1.00 94.00 297 LYS A N 1
ATOM 2365 C CA . LYS A 1 297 ? 2.144 13.868 -11.148 1.00 94.00 297 LYS A CA 1
ATOM 2366 C C . LYS A 1 297 ? 1.976 13.530 -9.671 1.00 94.00 297 LYS A C 1
ATOM 2368 O O . LYS A 1 297 ? 2.959 13.477 -8.932 1.00 94.00 297 LYS A O 1
ATOM 2373 N N . ALA A 1 298 ? 0.738 13.339 -9.228 1.00 95.69 298 ALA A N 1
ATOM 2374 C CA . ALA A 1 298 ? 0.431 13.123 -7.822 1.00 95.69 298 ALA A CA 1
ATOM 2375 C C . ALA A 1 298 ? 0.729 11.690 -7.363 1.00 95.69 298 ALA A C 1
ATOM 2377 O O . ALA A 1 298 ? 1.002 11.473 -6.184 1.00 95.69 298 ALA A O 1
ATOM 2378 N N . LEU A 1 299 ? 0.678 10.706 -8.265 1.00 97.62 299 LEU A N 1
ATOM 2379 C CA . LEU A 1 299 ? 0.781 9.288 -7.912 1.00 97.62 299 LEU A CA 1
ATOM 2380 C C . LEU A 1 299 ? 2.121 8.903 -7.268 1.00 97.62 299 LEU A C 1
ATOM 2382 O O . LEU A 1 299 ? 3.185 9.451 -7.572 1.00 97.62 299 LEU A O 1
ATOM 2386 N N . ILE A 1 300 ? 2.067 7.868 -6.426 1.00 96.12 300 ILE A N 1
ATOM 2387 C CA . ILE A 1 300 ? 3.229 7.262 -5.761 1.00 96.12 300 ILE A CA 1
ATOM 2388 C C . ILE A 1 300 ? 4.276 6.731 -6.753 1.00 96.12 300 ILE A C 1
ATOM 2390 O O . ILE A 1 300 ? 5.443 6.598 -6.398 1.00 96.12 300 ILE A O 1
ATOM 2394 N N . TYR A 1 301 ? 3.888 6.484 -8.008 1.00 94.81 301 TYR A N 1
ATOM 2395 C CA . TYR A 1 301 ? 4.772 6.022 -9.084 1.00 94.81 301 TYR A CA 1
ATOM 2396 C C . TYR A 1 301 ? 5.894 7.007 -9.431 1.00 94.81 301 TYR A C 1
ATOM 2398 O O . TYR A 1 301 ? 6.896 6.601 -10.011 1.00 94.81 301 TYR A O 1
ATOM 2406 N N . ASN A 1 302 ? 5.770 8.274 -9.027 1.00 92.50 302 ASN A N 1
ATOM 2407 C CA . ASN A 1 302 ? 6.829 9.277 -9.171 1.00 92.50 302 ASN A CA 1
ATOM 2408 C C . ASN A 1 302 ? 7.851 9.256 -8.031 1.00 92.50 302 ASN A C 1
ATOM 2410 O O . ASN A 1 302 ? 8.707 10.135 -7.979 1.00 92.50 302 ASN A O 1
ATOM 2414 N N . TYR A 1 303 ? 7.740 8.317 -7.090 1.00 88.38 303 TYR A N 1
ATOM 2415 C CA . TYR A 1 303 ? 8.597 8.241 -5.915 1.00 88.38 303 TYR A CA 1
ATOM 2416 C C . TYR A 1 303 ? 9.318 6.899 -5.882 1.00 88.38 303 TYR A C 1
ATOM 2418 O O . TYR A 1 303 ? 8.726 5.846 -6.109 1.00 88.38 303 TYR A O 1
ATOM 2426 N N . ASN A 1 304 ? 10.600 6.927 -5.523 1.00 90.25 304 ASN A N 1
ATOM 2427 C CA . ASN A 1 304 ? 11.399 5.714 -5.375 1.00 90.25 304 ASN A CA 1
ATOM 2428 C C . ASN A 1 304 ? 11.521 5.323 -3.896 1.00 90.25 304 ASN A C 1
ATOM 2430 O O . ASN A 1 304 ? 12.035 6.125 -3.103 1.00 90.25 304 ASN A O 1
ATOM 2434 N N . PRO A 1 305 ? 11.091 4.111 -3.499 1.00 91.75 305 PRO A N 1
ATOM 2435 C CA . PRO A 1 305 ? 11.321 3.638 -2.148 1.00 91.75 305 PRO A CA 1
ATOM 2436 C C . PRO A 1 305 ? 12.798 3.277 -1.964 1.00 91.75 305 PRO A C 1
ATOM 2438 O O . PRO A 1 305 ? 13.451 2.751 -2.866 1.00 91.75 305 PRO A O 1
ATOM 2441 N N . VAL A 1 306 ? 13.324 3.513 -0.767 1.00 90.50 306 VAL A N 1
ATOM 2442 C CA . VAL A 1 306 ? 14.675 3.105 -0.370 1.00 90.50 306 VAL A CA 1
ATOM 2443 C C . VAL A 1 306 ? 14.598 1.940 0.606 1.00 90.50 306 VAL A C 1
ATOM 2445 O O . VAL A 1 306 ? 13.703 1.884 1.450 1.00 90.50 306 VAL A O 1
ATOM 2448 N N . TYR A 1 307 ? 15.553 1.017 0.505 1.00 90.31 307 TYR A N 1
ATOM 2449 C CA . TYR A 1 307 ? 15.732 -0.037 1.499 1.00 90.31 307 TYR A CA 1
ATOM 2450 C C . TYR A 1 307 ? 16.163 0.584 2.836 1.00 90.31 307 TYR A C 1
ATOM 2452 O O . TYR A 1 307 ? 17.181 1.278 2.899 1.00 90.31 307 TYR A O 1
ATOM 2460 N N . SER A 1 308 ? 15.400 0.349 3.905 1.00 82.62 308 SER A N 1
ATOM 2461 C CA . SER A 1 308 ? 15.647 0.939 5.235 1.00 82.62 308 SER A CA 1
ATOM 2462 C C . SER A 1 308 ? 16.648 0.157 6.094 1.00 82.62 308 SER A C 1
ATOM 2464 O O . SER A 1 308 ? 16.969 0.581 7.207 1.00 82.62 308 SER A O 1
ATOM 2466 N N . GLY A 1 309 ? 17.199 -0.942 5.571 1.00 69.69 309 GLY A N 1
ATOM 2467 C CA . GLY A 1 309 ? 18.239 -1.726 6.230 1.00 69.69 309 GLY A CA 1
ATOM 2468 C C . GLY A 1 309 ? 17.710 -2.736 7.259 1.00 69.69 309 GLY A C 1
ATOM 2469 O O . GLY A 1 309 ? 16.583 -2.628 7.737 1.00 69.69 309 GLY A O 1
ATOM 2470 N N . PRO A 1 310 ? 18.560 -3.684 7.698 1.00 64.94 310 PRO A N 1
ATOM 2471 C CA . PRO A 1 310 ? 18.146 -4.861 8.476 1.00 64.94 310 PRO A CA 1
ATOM 2472 C C . PRO A 1 310 ? 17.667 -4.553 9.904 1.00 64.94 310 PRO A C 1
ATOM 2474 O O . PRO A 1 310 ? 17.142 -5.423 10.590 1.00 64.94 310 PRO A O 1
ATOM 2477 N N . LYS A 1 311 ? 17.884 -3.326 10.394 1.00 62.69 311 LYS A N 1
ATOM 2478 C CA . LYS A 1 311 ? 17.452 -2.886 11.733 1.00 62.69 311 LYS A CA 1
ATOM 2479 C C . LYS A 1 311 ? 16.167 -2.050 11.698 1.00 62.69 311 LYS A C 1
ATOM 2481 O O . LYS A 1 311 ? 15.609 -1.766 12.761 1.00 62.69 311 LYS A O 1
ATOM 2486 N N . GLY A 1 312 ? 15.691 -1.667 10.511 1.00 68.69 312 GLY A N 1
ATOM 2487 C CA . GLY A 1 312 ? 14.460 -0.899 10.336 1.00 68.69 312 GLY A CA 1
ATOM 2488 C C . GLY A 1 312 ? 13.225 -1.645 10.847 1.00 68.69 312 GLY A C 1
ATOM 2489 O O . GLY A 1 312 ? 13.236 -2.868 10.986 1.00 68.69 312 GLY A O 1
ATOM 2490 N N . ALA A 1 313 ? 12.167 -0.897 11.171 1.00 79.81 313 ALA A N 1
ATOM 2491 C CA . ALA A 1 313 ? 10.831 -1.453 11.427 1.00 79.81 313 ALA A CA 1
ATOM 2492 C C . ALA A 1 313 ? 10.061 -1.768 10.127 1.00 79.81 313 ALA A C 1
ATOM 2494 O O . ALA A 1 313 ? 8.971 -2.336 10.184 1.00 79.81 313 ALA A O 1
ATOM 2495 N N . PHE A 1 314 ? 10.637 -1.369 8.990 1.00 90.94 314 PHE A N 1
ATOM 2496 C CA . PHE A 1 314 ? 10.110 -1.534 7.645 1.00 90.94 314 PHE A CA 1
ATOM 2497 C C . PHE A 1 314 ? 11.241 -1.998 6.715 1.00 90.94 314 PHE A C 1
ATOM 2499 O O . PHE A 1 314 ? 12.390 -1.578 6.905 1.00 90.94 314 PHE A O 1
ATOM 2506 N N . GLU A 1 315 ? 10.929 -2.803 5.704 1.00 92.38 315 GLU A N 1
ATOM 2507 C CA . GLU A 1 315 ? 11.844 -3.203 4.630 1.00 92.38 315 GLU A CA 1
ATOM 2508 C C . GLU A 1 315 ? 12.168 -2.013 3.726 1.00 92.38 315 GLU A C 1
ATOM 2510 O O . GLU A 1 315 ? 13.324 -1.752 3.391 1.00 92.38 315 GLU A O 1
ATOM 2515 N N . GLN A 1 316 ? 11.135 -1.263 3.340 1.00 93.94 316 GLN A N 1
ATOM 2516 C CA . GLN A 1 316 ? 11.242 -0.137 2.420 1.00 93.94 316 GLN A CA 1
ATOM 2517 C C . GLN A 1 316 ? 10.425 1.057 2.907 1.00 93.94 316 GLN A C 1
ATOM 2519 O O . GLN A 1 316 ? 9.297 0.913 3.387 1.00 93.94 316 GLN A O 1
ATOM 2524 N N . ILE A 1 317 ? 10.968 2.254 2.701 1.00 92.00 317 ILE A N 1
ATOM 2525 C CA . ILE A 1 317 ? 10.278 3.519 2.958 1.00 92.00 317 ILE A CA 1
ATOM 2526 C C . ILE A 1 317 ? 10.393 4.446 1.750 1.00 92.00 317 ILE A C 1
ATOM 2528 O O . ILE A 1 317 ? 11.414 4.467 1.069 1.00 92.00 317 ILE A O 1
ATOM 2532 N N . TYR A 1 318 ? 9.373 5.259 1.516 1.00 90.94 318 TYR A N 1
ATOM 2533 C CA . TYR A 1 318 ? 9.412 6.402 0.614 1.00 90.94 318 TYR A CA 1
ATOM 2534 C C . TYR A 1 318 ? 9.821 7.641 1.419 1.00 90.94 318 TYR A C 1
ATOM 2536 O O . TYR A 1 318 ? 9.027 8.117 2.236 1.00 90.94 318 TYR A O 1
ATOM 2544 N N . PRO A 1 319 ? 11.046 8.171 1.263 1.00 84.88 319 PRO A N 1
ATOM 2545 C CA . PRO A 1 319 ? 11.405 9.451 1.857 1.00 84.88 319 PRO A CA 1
ATOM 2546 C C . PRO A 1 319 ? 10.742 10.589 1.068 1.00 84.88 319 PRO A C 1
ATOM 2548 O O . PRO A 1 319 ? 10.530 10.461 -0.136 1.00 84.88 319 PRO A O 1
ATOM 2551 N N . LYS A 1 320 ? 10.483 11.738 1.709 1.00 70.50 320 LYS A N 1
ATOM 2552 C CA . LYS A 1 320 ? 9.922 12.941 1.055 1.00 70.50 320 LYS A CA 1
ATOM 2553 C C . LYS A 1 320 ? 10.633 13.310 -0.259 1.00 70.50 320 LYS A C 1
ATOM 2555 O O . LYS A 1 320 ? 9.989 13.777 -1.189 1.00 70.50 320 LYS A O 1
ATOM 2560 N N . ASN A 1 321 ? 11.941 13.058 -0.340 1.00 62.41 321 ASN A N 1
ATOM 2561 C CA . ASN A 1 321 ? 12.766 13.351 -1.511 1.00 62.41 321 ASN A CA 1
ATOM 2562 C C . ASN A 1 321 ? 13.211 12.086 -2.263 1.00 62.41 321 ASN A C 1
ATOM 2564 O O . ASN A 1 321 ? 14.281 12.086 -2.872 1.00 62.41 321 ASN A O 1
ATOM 2568 N N . GLY A 1 322 ? 12.443 10.994 -2.212 1.00 46.19 322 GLY A N 1
ATOM 2569 C CA . GLY A 1 322 ? 12.631 9.873 -3.132 1.00 46.19 322 GLY A CA 1
ATOM 2570 C C . GLY A 1 322 ? 12.336 10.366 -4.542 1.00 46.19 322 GLY A C 1
ATOM 2571 O O . GLY A 1 322 ? 11.184 10.320 -4.932 1.00 46.19 322 GLY A O 1
ATOM 2572 N N . ALA A 1 323 ? 13.353 10.926 -5.209 1.00 34.19 323 ALA A N 1
ATOM 2573 C CA . ALA A 1 323 ? 13.329 11.624 -6.497 1.00 34.19 323 ALA A CA 1
ATOM 2574 C C . ALA A 1 323 ? 11.919 11.846 -7.075 1.00 34.19 323 ALA A C 1
ATOM 2576 O O . ALA A 1 323 ? 11.496 11.070 -7.923 1.00 34.19 323 ALA A O 1
ATOM 2577 N N . GLN A 1 324 ? 11.221 12.906 -6.639 1.00 39.22 324 GLN A N 1
ATOM 2578 C CA . GLN A 1 324 ? 10.129 13.442 -7.450 1.00 39.22 324 GLN A CA 1
ATOM 2579 C C . GLN A 1 324 ? 10.742 13.817 -8.799 1.00 39.22 324 GLN A C 1
ATOM 2581 O O . GLN A 1 324 ? 11.690 14.607 -8.852 1.00 39.22 324 GLN A O 1
ATOM 2586 N N . LEU A 1 325 ? 10.233 13.244 -9.885 1.00 37.62 325 LEU A N 1
ATOM 2587 C CA . LEU A 1 325 ? 10.474 13.797 -11.210 1.00 37.62 325 LEU A CA 1
ATOM 2588 C C . LEU A 1 325 ? 9.892 15.218 -11.186 1.00 37.62 325 LEU A C 1
ATOM 2590 O O . LEU A 1 325 ? 8.679 15.399 -11.111 1.00 37.62 325 LEU A O 1
ATOM 2594 N N . ASN A 1 326 ? 10.755 16.235 -11.128 1.00 32.47 326 ASN A N 1
ATOM 2595 C CA . ASN A 1 326 ? 10.318 17.626 -11.126 1.00 32.47 326 ASN A CA 1
ATOM 2596 C C . ASN A 1 326 ? 9.634 17.929 -12.462 1.00 32.47 326 ASN A C 1
ATOM 2598 O O . ASN A 1 326 ? 10.298 18.191 -13.462 1.00 32.47 326 ASN A O 1
ATOM 2602 N N . ASN A 1 327 ? 8.305 17.945 -12.443 1.00 37.84 327 ASN A N 1
ATOM 2603 C CA . ASN A 1 327 ? 7.461 18.353 -13.557 1.00 37.84 327 ASN A CA 1
ATOM 2604 C C . ASN A 1 327 ? 7.354 19.876 -13.667 1.00 37.84 327 ASN A C 1
ATOM 2606 O O . ASN A 1 327 ? 6.282 20.465 -13.540 1.00 37.84 327 ASN A O 1
ATOM 2610 N N . THR A 1 328 ? 8.478 20.536 -13.942 1.00 30.69 328 THR A N 1
ATOM 2611 C CA . THR A 1 328 ? 8.469 21.916 -14.431 1.00 30.69 328 THR A CA 1
ATOM 2612 C C . THR A 1 328 ? 9.189 22.005 -15.776 1.00 30.69 328 THR A C 1
ATOM 2614 O O . THR A 1 328 ? 10.395 21.815 -15.883 1.00 30.69 328 THR A O 1
ATOM 2617 N N . ASN A 1 329 ? 8.393 22.337 -16.801 1.00 31.33 329 ASN A N 1
ATOM 2618 C CA . ASN A 1 329 ? 8.731 22.553 -18.214 1.00 31.33 329 ASN A CA 1
ATOM 2619 C C . ASN A 1 329 ? 8.993 21.306 -19.079 1.00 31.33 329 ASN A C 1
ATOM 2621 O O . ASN A 1 329 ? 10.080 21.121 -19.630 1.00 31.33 329 ASN A O 1
ATOM 2625 N N . TYR A 1 330 ? 7.912 20.574 -19.366 1.00 38.28 330 TYR A N 1
ATOM 2626 C CA . TYR A 1 330 ? 7.819 19.583 -20.452 1.00 38.28 330 TYR A CA 1
ATOM 2627 C C . TYR A 1 330 ? 7.978 20.142 -21.880 1.00 38.28 330 TYR A C 1
ATOM 2629 O O . TYR A 1 330 ? 7.754 19.429 -22.851 1.00 38.28 330 TYR A O 1
ATOM 2637 N N . SER A 1 331 ? 8.361 21.410 -22.062 1.00 39.66 331 SER A N 1
ATOM 2638 C CA . SER A 1 331 ? 8.460 22.003 -23.400 1.00 39.66 331 SER A CA 1
ATOM 2639 C C . SER A 1 331 ? 9.874 22.165 -23.945 1.00 39.66 331 SER A C 1
ATOM 2641 O O . SER A 1 331 ? 9.990 22.507 -25.113 1.00 39.66 331 SER A O 1
ATOM 2643 N N . ASN A 1 332 ? 10.949 21.912 -23.186 1.00 35.16 332 ASN A N 1
ATOM 2644 C CA . ASN A 1 332 ? 12.313 22.002 -23.749 1.00 35.16 332 ASN A CA 1
ATOM 2645 C C . ASN A 1 332 ? 13.415 21.222 -23.003 1.00 35.16 332 ASN A C 1
ATOM 2647 O O . ASN A 1 332 ? 14.565 21.234 -23.451 1.00 35.16 332 ASN A O 1
ATOM 2651 N N . PHE A 1 333 ? 13.114 20.555 -21.881 1.00 34.69 333 PHE A N 1
ATOM 2652 C CA . PHE A 1 333 ? 14.144 19.897 -21.063 1.00 34.69 333 PHE A CA 1
ATOM 2653 C C . PHE A 1 333 ? 14.287 18.383 -21.318 1.00 34.69 333 PHE A C 1
ATOM 2655 O O . PHE A 1 333 ? 15.388 17.850 -21.157 1.00 34.69 333 PHE A O 1
ATOM 2662 N N . ASP A 1 334 ? 13.250 17.720 -21.844 1.00 39.22 334 ASP A N 1
ATOM 2663 C CA . ASP A 1 334 ? 13.284 16.277 -22.138 1.00 39.22 334 ASP A CA 1
ATOM 2664 C C . ASP A 1 334 ? 14.117 15.887 -23.354 1.00 39.22 334 ASP A C 1
ATOM 2666 O O . ASP A 1 334 ? 14.666 14.791 -23.394 1.00 39.22 334 ASP A O 1
ATOM 2670 N N . VAL A 1 335 ? 14.321 16.782 -24.322 1.00 40.72 335 VAL A N 1
ATOM 2671 C CA . VAL A 1 335 ? 15.193 16.449 -25.458 1.00 40.72 335 VAL A CA 1
ATOM 2672 C C . VAL A 1 335 ? 16.656 16.402 -25.019 1.00 40.72 335 VAL A C 1
ATOM 2674 O O . VAL A 1 335 ? 17.410 15.590 -25.536 1.00 40.72 335 VAL A O 1
ATOM 2677 N N . LYS A 1 336 ? 17.071 17.223 -24.042 1.00 33.62 336 LYS A N 1
ATOM 2678 C CA . LYS A 1 336 ? 18.486 17.373 -23.661 1.00 33.62 336 LYS A CA 1
ATOM 2679 C C . LYS A 1 336 ? 18.967 16.350 -22.641 1.00 33.62 336 LYS A C 1
ATOM 2681 O O . LYS A 1 336 ? 20.112 15.927 -22.744 1.00 33.62 336 LYS A O 1
ATOM 2686 N N . VAL A 1 337 ? 18.130 15.939 -21.687 1.00 40.09 337 VAL A N 1
ATOM 2687 C CA . VAL A 1 337 ? 18.505 14.906 -20.702 1.00 40.09 337 VAL A CA 1
ATOM 2688 C C . VAL A 1 337 ? 18.346 13.507 -21.292 1.00 40.09 337 VAL A C 1
ATOM 2690 O O . VAL A 1 337 ? 19.210 12.667 -21.050 1.00 40.09 337 VAL A O 1
ATOM 2693 N N . LEU A 1 338 ? 17.360 13.290 -22.176 1.00 38.66 338 LEU A N 1
ATOM 2694 C CA . LEU A 1 338 ? 17.335 12.100 -23.025 1.00 38.66 338 LEU A CA 1
ATOM 2695 C C . LEU A 1 338 ? 18.558 12.085 -23.951 1.00 38.66 338 LEU A C 1
ATOM 2697 O O . LEU A 1 338 ? 19.203 11.052 -24.030 1.00 38.66 338 LEU A O 1
ATOM 2701 N N . PHE A 1 339 ? 18.981 13.222 -24.530 1.00 38.16 339 PHE A N 1
ATOM 2702 C CA . PHE A 1 339 ? 20.268 13.319 -25.244 1.00 38.16 339 PHE A CA 1
ATOM 2703 C C . PHE A 1 339 ? 21.481 13.035 -24.349 1.00 38.16 339 PHE A C 1
ATOM 2705 O O . PHE A 1 339 ? 22.448 12.462 -24.828 1.00 38.16 339 PHE A O 1
ATOM 2712 N N . MET A 1 340 ? 21.469 13.433 -23.074 1.00 33.72 340 MET A N 1
ATOM 2713 C CA . MET A 1 340 ? 22.624 13.297 -22.176 1.00 33.72 340 MET A CA 1
ATOM 2714 C C . MET A 1 340 ? 22.750 11.886 -21.576 1.00 33.72 340 MET A C 1
ATOM 2716 O O . MET A 1 340 ? 23.866 11.411 -21.388 1.00 33.72 340 MET A O 1
ATOM 2720 N N . LEU A 1 341 ? 21.631 11.184 -21.361 1.00 36.81 341 LEU A N 1
ATOM 2721 C CA . LEU A 1 341 ? 21.594 9.747 -21.054 1.00 36.81 341 LEU A CA 1
ATOM 2722 C C . LEU A 1 341 ? 21.777 8.882 -22.313 1.00 36.81 341 LEU A C 1
ATOM 2724 O O . LEU A 1 341 ? 22.399 7.826 -22.242 1.00 36.81 341 LEU A O 1
ATOM 2728 N N . LEU A 1 342 ? 21.343 9.357 -23.486 1.00 40.66 342 LEU A N 1
ATOM 2729 C CA . LEU A 1 342 ? 21.747 8.794 -24.778 1.00 40.66 342 LEU A CA 1
ATOM 2730 C C . LEU A 1 342 ? 23.241 9.009 -25.032 1.00 40.66 342 LEU A C 1
ATOM 2732 O O . LEU A 1 342 ? 23.845 8.156 -25.655 1.00 40.66 342 LEU A O 1
ATOM 2736 N N . LEU A 1 343 ? 23.866 10.077 -24.527 1.00 38.28 343 LEU A N 1
ATOM 2737 C CA . LEU A 1 343 ? 25.314 10.296 -24.635 1.00 38.28 343 LEU A CA 1
ATOM 2738 C C . LEU A 1 343 ? 26.122 9.360 -23.721 1.00 38.28 343 LEU A C 1
ATOM 2740 O O . LEU A 1 343 ? 27.252 9.027 -24.067 1.00 38.28 343 LEU A O 1
ATOM 2744 N N . THR A 1 344 ? 25.560 8.887 -22.601 1.00 40.16 344 THR A N 1
ATOM 2745 C CA . THR A 1 344 ? 26.215 7.876 -21.751 1.00 40.16 344 THR A CA 1
ATOM 2746 C C . THR A 1 344 ? 25.878 6.437 -22.151 1.00 40.16 344 THR A C 1
ATOM 2748 O O . THR A 1 344 ? 26.726 5.572 -21.978 1.00 40.16 344 THR A O 1
ATOM 2751 N N . ALA A 1 345 ? 24.718 6.165 -22.762 1.00 40.28 345 ALA A N 1
ATOM 2752 C CA . ALA A 1 345 ? 24.436 4.872 -23.402 1.00 40.28 345 ALA A CA 1
ATOM 2753 C C . ALA A 1 345 ? 25.116 4.731 -24.780 1.00 40.28 345 ALA A C 1
ATOM 2755 O O . ALA A 1 345 ? 25.541 3.641 -25.153 1.00 40.28 345 ALA A O 1
ATOM 2756 N N . ALA A 1 346 ? 25.323 5.838 -25.502 1.00 40.38 346 ALA A N 1
ATOM 2757 C CA . ALA A 1 346 ? 26.172 5.878 -26.694 1.00 40.38 346 ALA A CA 1
ATOM 2758 C C . ALA A 1 346 ? 27.657 5.684 -26.361 1.00 40.38 346 ALA A C 1
ATOM 2760 O O . ALA A 1 346 ? 28.416 5.298 -27.246 1.00 40.38 346 ALA A O 1
ATOM 2761 N N . ALA A 1 347 ? 28.075 5.898 -25.107 1.00 42.34 347 ALA A N 1
ATOM 2762 C CA . ALA A 1 347 ? 29.435 5.580 -24.681 1.00 42.34 347 ALA A CA 1
ATOM 2763 C C . ALA A 1 347 ? 29.703 4.059 -24.619 1.00 42.34 347 ALA A C 1
ATOM 2765 O O . ALA A 1 347 ? 30.859 3.667 -24.741 1.00 42.34 347 ALA A O 1
ATOM 2766 N N . ASP A 1 348 ? 28.654 3.224 -24.533 1.00 45.00 348 ASP A N 1
ATOM 2767 C CA . ASP A 1 348 ? 28.729 1.749 -24.510 1.00 45.00 348 ASP A CA 1
ATOM 2768 C C . ASP A 1 348 ? 28.046 1.079 -25.735 1.00 45.00 348 ASP A C 1
ATOM 2770 O O . ASP A 1 348 ? 27.814 -0.131 -25.756 1.00 45.00 348 ASP A O 1
ATOM 2774 N N . GLY A 1 349 ? 27.721 1.849 -26.783 1.00 55.88 349 GLY A N 1
ATOM 2775 C CA . GLY A 1 349 ? 27.296 1.354 -28.104 1.00 55.88 349 GLY A CA 1
ATOM 2776 C C . GLY A 1 349 ? 25.826 0.926 -28.261 1.00 55.88 349 GLY A C 1
ATOM 2777 O O . GLY A 1 349 ? 25.304 0.987 -29.376 1.00 55.88 349 GLY A O 1
ATOM 2778 N N . GLN A 1 350 ? 25.116 0.547 -27.191 1.00 69.31 350 GLN A N 1
ATOM 2779 C CA . GLN A 1 350 ? 23.705 0.134 -27.276 1.00 69.31 350 GLN A CA 1
ATOM 2780 C C . GLN A 1 350 ? 22.805 1.328 -27.632 1.00 69.31 350 GLN A C 1
ATOM 2782 O O . GLN A 1 350 ? 22.725 2.303 -26.885 1.00 69.31 350 GLN A O 1
ATOM 2787 N N . SER A 1 351 ? 22.105 1.260 -28.766 1.00 68.56 351 SER A N 1
ATOM 2788 C CA . SER A 1 351 ? 21.275 2.379 -29.236 1.00 68.56 351 SER A CA 1
ATOM 2789 C C . SER A 1 351 ? 19.792 2.159 -28.935 1.00 68.56 351 SER A C 1
ATOM 2791 O O . SER A 1 351 ? 19.264 1.064 -29.108 1.00 68.56 351 SER A O 1
ATOM 2793 N N . PHE A 1 352 ? 19.140 3.223 -28.468 1.00 75.31 352 PHE A N 1
ATOM 2794 C CA . PHE A 1 352 ? 17.708 3.275 -28.196 1.00 75.31 352 PHE A CA 1
ATOM 2795 C C . PHE A 1 352 ? 17.007 4.001 -29.341 1.00 75.31 352 PHE A C 1
ATOM 2797 O O . PHE A 1 352 ? 17.474 5.050 -29.794 1.00 75.31 352 PHE A O 1
ATOM 2804 N N . HIS A 1 353 ? 15.873 3.465 -29.777 1.00 80.44 353 HIS A N 1
ATOM 2805 C CA . HIS A 1 353 ? 15.108 3.993 -30.900 1.00 80.44 353 HIS A CA 1
ATOM 2806 C C . HIS A 1 353 ? 13.745 4.492 -30.437 1.00 80.44 353 HIS A C 1
ATOM 2808 O O . HIS A 1 353 ? 13.084 3.798 -29.667 1.00 80.44 353 HIS A O 1
ATOM 2814 N N . PRO A 1 354 ? 13.292 5.669 -30.895 1.00 78.81 354 PRO A N 1
ATOM 2815 C CA . PRO A 1 354 ? 11.945 6.133 -30.604 1.00 78.81 354 PRO A CA 1
ATOM 2816 C C . PRO A 1 354 ? 10.897 5.237 -31.281 1.00 78.81 354 PRO A C 1
ATOM 2818 O O . PRO A 1 354 ? 11.099 4.740 -32.389 1.00 78.81 354 PRO A O 1
ATOM 2821 N N . GLY A 1 355 ? 9.745 5.087 -30.631 1.00 82.19 355 GLY A N 1
ATOM 2822 C CA . GLY A 1 355 ? 8.608 4.318 -31.132 1.00 82.19 355 GLY A CA 1
ATOM 2823 C C . GLY A 1 355 ? 8.671 2.820 -30.827 1.00 82.19 355 GLY A C 1
ATOM 2824 O O . GLY A 1 355 ? 9.576 2.328 -30.153 1.00 82.19 355 GLY A O 1
ATOM 2825 N N . LYS A 1 356 ? 7.663 2.097 -31.323 1.00 85.56 356 LYS A N 1
ATOM 2826 C CA . LYS A 1 356 ? 7.495 0.649 -31.126 1.00 85.56 356 LYS A CA 1
ATOM 2827 C C . LYS A 1 356 ? 8.508 -0.160 -31.924 1.00 85.56 356 LYS A C 1
ATOM 2829 O O . LYS A 1 356 ? 8.961 0.290 -32.975 1.00 85.56 356 LYS A O 1
ATOM 2834 N N . CYS A 1 357 ? 8.754 -1.390 -31.479 1.00 87.12 357 CYS A N 1
ATOM 2835 C CA . CYS A 1 357 ? 9.507 -2.363 -32.264 1.00 87.12 357 CYS A CA 1
ATOM 2836 C C . CYS A 1 357 ? 8.933 -2.524 -33.683 1.00 87.12 357 CYS A C 1
ATOM 2838 O O . CYS A 1 357 ? 7.713 -2.712 -33.823 1.00 87.12 357 CYS A O 1
ATOM 2840 N N . PRO A 1 358 ? 9.780 -2.514 -34.728 1.00 85.88 358 PRO A N 1
ATOM 2841 C CA . PRO A 1 358 ? 9.348 -2.893 -36.061 1.00 85.88 358 PRO A CA 1
ATOM 2842 C C . PRO A 1 358 ? 8.920 -4.365 -36.068 1.00 85.88 358 PRO A C 1
ATOM 2844 O O . PRO A 1 358 ? 9.273 -5.162 -35.194 1.00 85.88 358 PRO A O 1
ATOM 2847 N N . ARG A 1 359 ? 8.107 -4.724 -37.060 1.00 86.56 359 ARG A N 1
ATOM 2848 C CA . ARG A 1 359 ? 7.579 -6.082 -37.230 1.00 86.56 359 ARG A CA 1
ATOM 2849 C C . ARG A 1 359 ? 8.030 -6.645 -38.577 1.00 86.56 359 ARG A C 1
ATOM 2851 O O . ARG A 1 359 ? 7.204 -6.709 -39.487 1.00 86.56 359 ARG A O 1
ATOM 2858 N N . PRO A 1 360 ? 9.321 -6.984 -38.733 1.00 90.69 360 PRO A N 1
ATOM 2859 C CA . PRO A 1 360 ? 9.799 -7.600 -39.963 1.00 90.69 360 PRO A CA 1
ATOM 2860 C C . PRO A 1 360 ? 9.131 -8.954 -40.203 1.00 90.69 360 PRO A C 1
ATOM 2862 O O . PRO A 1 360 ? 8.700 -9.632 -39.265 1.00 90.69 360 PRO A O 1
ATOM 2865 N N . SER A 1 361 ? 9.063 -9.349 -41.473 1.00 91.56 361 SER A N 1
ATOM 2866 C CA . SER A 1 361 ? 8.721 -10.716 -41.852 1.00 91.56 361 SER A CA 1
ATOM 2867 C C . SER A 1 361 ? 9.755 -11.687 -41.290 1.00 91.56 361 SER A C 1
ATOM 2869 O O . SER A 1 361 ? 10.948 -11.397 -41.286 1.00 91.56 361 SER A O 1
ATOM 2871 N N . VAL A 1 362 ? 9.285 -12.839 -40.825 1.00 94.56 362 VAL A N 1
ATOM 2872 C CA . VAL A 1 362 ? 10.132 -13.925 -40.324 1.00 94.56 362 VAL A CA 1
ATOM 2873 C C . VAL A 1 362 ? 10.164 -15.068 -41.329 1.00 94.56 362 VAL A C 1
ATOM 2875 O O . VAL A 1 362 ? 9.247 -15.193 -42.139 1.00 94.56 362 VAL A O 1
ATOM 2878 N N . GLN A 1 363 ? 11.188 -15.914 -41.244 1.00 95.62 363 GLN A N 1
ATOM 2879 C CA . GLN A 1 363 ? 11.374 -17.063 -42.123 1.00 95.62 363 GLN A CA 1
ATOM 2880 C C . GLN A 1 363 ? 10.113 -17.939 -42.151 1.00 95.62 363 GLN A C 1
ATOM 2882 O O . GLN A 1 363 ? 9.678 -18.468 -41.121 1.00 95.62 363 GLN A O 1
ATOM 2887 N N . GLU A 1 364 ? 9.562 -18.134 -43.346 1.00 92.56 364 GLU A N 1
ATOM 2888 C CA . GLU A 1 364 ? 8.468 -19.076 -43.572 1.00 92.56 364 GLU A CA 1
ATOM 2889 C C . GLU A 1 364 ? 8.967 -20.524 -43.451 1.00 92.56 364 GLU A C 1
ATOM 2891 O O . GLU A 1 364 ? 10.135 -20.823 -43.724 1.00 92.56 364 GLU A O 1
ATOM 2896 N N . ASP A 1 365 ? 8.084 -21.419 -42.999 1.00 90.69 365 ASP A N 1
ATOM 2897 C CA . ASP A 1 365 ? 8.356 -22.853 -42.816 1.00 90.69 365 ASP A CA 1
ATOM 2898 C C . ASP A 1 365 ? 9.620 -23.161 -41.992 1.00 90.69 365 ASP A C 1
ATOM 2900 O O . ASP A 1 365 ? 10.366 -24.112 -42.254 1.00 90.69 365 ASP A O 1
ATOM 2904 N N . PHE A 1 366 ? 9.872 -22.347 -40.962 1.00 96.31 366 PHE A N 1
ATOM 2905 C CA . PHE A 1 366 ? 11.077 -22.481 -40.158 1.00 96.31 366 PHE A CA 1
ATOM 2906 C C . PHE A 1 366 ? 11.161 -23.821 -39.410 1.00 96.31 366 PHE A C 1
ATOM 2908 O O . PHE A 1 366 ? 10.296 -24.181 -38.610 1.00 96.31 366 PHE A O 1
ATOM 2915 N N . SER A 1 367 ? 12.260 -24.544 -39.625 1.00 95.38 367 SER A N 1
ATOM 2916 C CA . SER A 1 367 ? 12.533 -25.832 -38.995 1.00 95.38 367 SER A CA 1
ATOM 2917 C C . SER A 1 367 ? 13.531 -25.679 -37.850 1.00 95.38 367 SER A C 1
ATOM 2919 O O . SER A 1 367 ? 14.745 -25.625 -38.055 1.00 95.38 367 SER A O 1
ATOM 2921 N N . VAL A 1 368 ? 13.014 -25.694 -36.619 1.00 93.62 368 VAL A N 1
ATOM 2922 C CA . VAL A 1 368 ? 13.825 -25.627 -35.390 1.00 93.62 368 VAL A CA 1
ATOM 2923 C C . VAL A 1 368 ? 14.891 -26.727 -35.364 1.00 93.62 368 VAL A C 1
ATOM 2925 O O . VAL A 1 368 ? 16.036 -26.475 -35.006 1.00 93.62 368 VAL A O 1
ATOM 2928 N N . THR A 1 369 ? 14.553 -27.944 -35.794 1.00 93.31 369 THR A N 1
ATOM 2929 C CA . THR A 1 369 ? 15.485 -29.083 -35.786 1.00 93.31 369 THR A CA 1
ATOM 2930 C C . THR A 1 369 ? 16.655 -28.896 -36.749 1.00 93.31 369 THR A C 1
ATOM 2932 O O . THR A 1 369 ? 17.783 -29.239 -36.400 1.00 93.31 369 THR A O 1
ATOM 2935 N N . ARG A 1 370 ? 16.430 -28.303 -37.930 1.00 96.62 370 ARG A N 1
ATOM 2936 C CA . ARG A 1 370 ? 17.500 -27.987 -38.895 1.00 96.62 370 ARG A CA 1
ATOM 2937 C C . ARG A 1 370 ? 18.391 -26.830 -38.437 1.00 96.62 370 ARG A C 1
ATOM 2939 O O . ARG A 1 370 ? 19.519 -26.711 -38.906 1.00 96.62 370 ARG A O 1
ATOM 2946 N N . TYR A 1 371 ? 17.905 -26.003 -37.513 1.00 97.25 371 TYR A N 1
ATOM 2947 C CA . TYR A 1 371 ? 18.641 -24.864 -36.965 1.00 97.25 371 TYR A CA 1
ATOM 2948 C C . TYR A 1 371 ? 19.704 -25.251 -35.919 1.00 97.25 371 TYR A C 1
ATOM 2950 O O . TYR A 1 371 ? 20.560 -24.435 -35.577 1.00 97.25 371 TYR A O 1
ATOM 2958 N N . MET A 1 372 ? 19.674 -26.492 -35.419 1.00 97.06 372 MET A N 1
ATOM 2959 C CA . MET A 1 372 ? 20.586 -26.988 -34.380 1.00 97.06 372 MET A CA 1
ATOM 2960 C C . MET A 1 372 ? 22.065 -26.932 -34.791 1.00 97.06 372 MET A C 1
ATOM 2962 O O . MET A 1 372 ? 22.410 -26.826 -35.970 1.00 97.06 372 MET A O 1
ATOM 2966 N N . GLY A 1 373 ? 22.954 -27.039 -33.807 1.00 96.94 373 GLY A N 1
ATOM 2967 C CA . GLY A 1 373 ? 24.403 -26.957 -33.975 1.00 96.94 373 GLY A CA 1
ATOM 2968 C C . GLY A 1 373 ? 24.950 -25.553 -33.727 1.00 96.94 373 GLY A C 1
ATOM 2969 O O . GLY A 1 373 ? 24.260 -24.687 -33.187 1.00 96.94 373 GLY A O 1
ATOM 2970 N N . THR A 1 374 ? 26.210 -25.355 -34.102 1.00 97.50 374 THR A N 1
ATOM 2971 C CA . THR A 1 374 ? 26.949 -24.115 -33.848 1.00 97.50 374 THR A CA 1
ATOM 2972 C C . THR A 1 374 ? 26.742 -23.101 -34.966 1.00 97.50 374 THR A C 1
ATOM 2974 O O . THR A 1 374 ? 26.673 -23.458 -36.147 1.00 97.50 374 THR A O 1
ATOM 2977 N N . TRP A 1 375 ? 26.656 -21.839 -34.565 1.00 98.38 375 TRP A N 1
ATOM 2978 C CA . TRP A 1 375 ? 26.628 -20.657 -35.406 1.00 98.38 375 TRP A CA 1
ATOM 2979 C C . TRP A 1 375 ? 27.658 -19.653 -34.888 1.00 98.38 375 TRP A C 1
ATOM 2981 O O . TRP A 1 375 ? 27.717 -19.384 -33.687 1.00 98.38 375 TRP A O 1
ATOM 2991 N N . TYR A 1 376 ? 28.461 -19.102 -35.789 1.00 97.88 376 TYR A N 1
ATOM 2992 C CA . TYR A 1 376 ? 29.461 -18.080 -35.509 1.00 97.88 376 TYR A CA 1
ATOM 2993 C C . TYR A 1 376 ? 28.896 -16.707 -35.849 1.00 97.88 376 TYR A C 1
ATOM 2995 O O . TYR A 1 376 ? 28.287 -16.528 -36.901 1.00 97.88 376 TYR A O 1
ATOM 3003 N N . GLU A 1 377 ? 29.096 -15.740 -34.964 1.00 98.12 377 GLU A N 1
ATOM 3004 C CA . GLU A 1 377 ? 28.662 -14.364 -35.189 1.00 98.12 377 GLU A CA 1
ATOM 3005 C C . GLU A 1 377 ? 29.600 -13.661 -36.177 1.00 98.12 377 GLU A C 1
ATOM 3007 O O . GLU A 1 377 ? 30.806 -13.587 -35.936 1.00 98.12 377 GLU A O 1
ATOM 3012 N N . ILE A 1 378 ? 29.049 -13.161 -37.281 1.00 98.00 378 ILE A N 1
ATOM 3013 C CA . ILE A 1 378 ? 29.785 -12.449 -38.335 1.00 98.00 378 ILE A CA 1
ATOM 3014 C C . ILE A 1 378 ? 29.636 -10.943 -38.158 1.00 98.00 378 ILE A C 1
ATOM 3016 O O . ILE A 1 378 ? 30.630 -10.221 -38.133 1.00 98.00 378 ILE A O 1
ATOM 3020 N N . GLU A 1 379 ? 28.403 -10.480 -37.973 1.00 97.31 379 GLU A N 1
ATOM 3021 C CA . GLU A 1 379 ? 28.102 -9.088 -37.655 1.00 97.31 379 GLU A CA 1
ATOM 3022 C C . GLU A 1 379 ? 26.958 -9.011 -36.660 1.00 97.31 379 GLU A C 1
ATOM 3024 O O . GLU A 1 379 ? 26.111 -9.907 -36.586 1.00 97.31 379 GLU A O 1
ATOM 3029 N N . LYS A 1 380 ? 26.900 -7.904 -35.929 1.00 95.31 380 LYS A N 1
ATOM 3030 C CA . LYS A 1 380 ? 25.792 -7.620 -35.028 1.00 95.31 380 LYS A CA 1
ATOM 3031 C C . LYS A 1 380 ? 25.504 -6.140 -34.895 1.00 95.31 380 LYS A C 1
ATOM 3033 O O . LYS A 1 380 ? 26.377 -5.306 -35.127 1.00 95.31 380 LYS A O 1
ATOM 3038 N N . LEU A 1 381 ? 24.303 -5.820 -34.430 1.00 93.00 381 LEU A N 1
ATOM 3039 C CA . LEU A 1 381 ? 24.092 -4.549 -33.745 1.00 93.00 381 LEU A CA 1
ATOM 3040 C C . LEU A 1 381 ? 24.780 -4.583 -32.371 1.00 93.00 381 LEU A C 1
ATOM 3042 O O . LEU A 1 381 ? 24.895 -5.657 -31.776 1.00 93.00 381 LEU A O 1
ATOM 3046 N N . PRO A 1 382 ? 25.216 -3.429 -31.835 1.00 88.75 382 PRO A N 1
ATOM 3047 C CA . PRO A 1 382 ? 25.896 -3.382 -30.552 1.00 88.75 382 PRO A CA 1
ATOM 3048 C C . PRO A 1 382 ? 25.067 -4.044 -29.450 1.00 88.75 382 PRO A C 1
ATOM 3050 O O . PRO A 1 382 ? 23.895 -3.718 -29.259 1.00 88.75 382 PRO A O 1
ATOM 3053 N N . ALA A 1 383 ? 25.702 -4.958 -28.722 1.00 86.12 383 ALA A N 1
ATOM 3054 C CA . ALA A 1 383 ? 25.101 -5.721 -27.642 1.00 86.12 383 ALA A CA 1
ATOM 3055 C C . ALA A 1 383 ? 25.992 -5.616 -26.401 1.00 86.12 383 ALA A C 1
ATOM 3057 O O . ALA A 1 383 ? 27.031 -6.262 -26.310 1.00 86.12 383 ALA A O 1
ATOM 3058 N N . MET A 1 384 ? 25.594 -4.802 -25.419 1.00 82.06 384 MET A N 1
ATOM 3059 C CA . MET A 1 384 ? 26.430 -4.473 -24.244 1.00 82.06 384 MET A CA 1
ATOM 3060 C C . MET A 1 384 ? 26.854 -5.679 -23.374 1.00 82.06 384 MET A C 1
ATOM 3062 O O . MET A 1 384 ? 27.757 -5.569 -22.532 1.00 82.06 384 MET A O 1
ATOM 3066 N N . PHE A 1 385 ? 26.166 -6.812 -23.542 1.00 83.62 385 PHE A N 1
ATOM 3067 C CA . PHE A 1 385 ? 26.425 -8.080 -22.863 1.00 83.62 385 PHE A CA 1
ATOM 3068 C C . PHE A 1 385 ? 27.456 -8.966 -23.586 1.00 83.62 385 PHE A C 1
ATOM 3070 O O . PHE A 1 385 ? 27.901 -9.946 -22.998 1.00 83.62 385 PHE A O 1
ATOM 3077 N N . GLU A 1 386 ? 27.873 -8.609 -24.804 1.00 86.00 386 GLU A N 1
ATOM 3078 C CA . GLU A 1 386 ? 28.912 -9.290 -25.585 1.00 86.00 386 GLU A CA 1
ATOM 3079 C C . GLU A 1 386 ? 30.126 -8.368 -25.726 1.00 86.00 386 GLU A C 1
ATOM 3081 O O . GLU A 1 386 ? 30.087 -7.367 -26.441 1.00 86.00 386 GLU A O 1
ATOM 3086 N N . ARG A 1 387 ? 31.214 -8.684 -25.020 1.00 85.44 387 ARG A N 1
ATOM 3087 C CA . ARG A 1 387 ? 32.395 -7.802 -24.896 1.00 85.44 387 ARG A CA 1
ATOM 3088 C C . ARG A 1 387 ? 33.685 -8.437 -25.410 1.00 85.44 387 ARG A C 1
ATOM 3090 O O . ARG A 1 387 ? 34.735 -7.794 -25.390 1.00 85.44 387 ARG A O 1
ATOM 3097 N N . GLY A 1 388 ? 33.632 -9.711 -25.780 1.00 90.25 388 GLY A N 1
ATOM 3098 C CA . GLY A 1 388 ? 34.748 -10.488 -26.293 1.00 90.25 388 GLY A CA 1
ATOM 3099 C C . GLY A 1 388 ? 34.793 -10.570 -27.818 1.00 90.25 388 GLY A C 1
ATOM 3100 O O . GLY A 1 388 ? 34.169 -9.796 -28.538 1.00 90.25 388 GLY A O 1
ATOM 3101 N N . GLN A 1 389 ? 35.581 -11.534 -28.282 1.00 93.94 389 GLN A N 1
ATOM 3102 C CA . GLN A 1 389 ? 35.696 -11.962 -29.676 1.00 93.94 389 GLN A CA 1
ATOM 3103 C C . GLN A 1 389 ? 35.350 -13.453 -29.793 1.00 93.94 389 GLN A C 1
ATOM 3105 O O . GLN A 1 389 ? 35.126 -14.117 -28.779 1.00 93.94 389 GLN A O 1
ATOM 3110 N N . CYS A 1 390 ? 35.369 -14.023 -31.000 1.00 95.56 390 CYS A N 1
ATOM 3111 C CA . CYS A 1 390 ? 35.059 -15.441 -31.222 1.00 95.56 390 CYS A CA 1
ATOM 3112 C C . CYS A 1 390 ? 33.660 -15.847 -30.725 1.00 95.56 390 CYS A C 1
ATOM 3114 O O . CYS A 1 390 ? 33.470 -16.950 -30.210 1.00 95.56 390 CYS A O 1
ATOM 3116 N N . ASN A 1 391 ? 32.695 -14.932 -30.834 1.00 96.38 391 ASN A N 1
ATOM 3117 C CA . ASN A 1 391 ? 31.325 -15.139 -30.385 1.00 96.38 391 ASN A CA 1
ATOM 3118 C C . ASN A 1 391 ? 30.681 -16.279 -31.183 1.00 96.38 391 ASN A C 1
ATOM 3120 O O . ASN A 1 391 ? 30.708 -16.293 -32.419 1.00 96.38 391 ASN A O 1
ATOM 3124 N N . GLN A 1 392 ? 30.116 -17.249 -30.471 1.00 96.44 392 GLN A N 1
ATOM 3125 C CA . GLN A 1 392 ? 29.402 -18.373 -31.069 1.00 96.44 392 GLN A CA 1
ATOM 3126 C C . GLN A 1 392 ? 28.212 -18.785 -30.206 1.00 96.44 392 GLN A C 1
ATOM 3128 O O . GLN A 1 392 ? 28.257 -18.703 -28.976 1.00 96.44 392 GLN A O 1
ATOM 3133 N N . ALA A 1 393 ? 27.172 -19.277 -30.869 1.00 97.31 393 ALA A N 1
ATOM 3134 C CA . ALA A 1 393 ? 25.974 -19.823 -30.255 1.00 97.31 393 ALA A CA 1
ATOM 3135 C C . ALA A 1 393 ? 25.798 -21.277 -30.698 1.00 97.31 393 ALA A C 1
ATOM 3137 O O . ALA A 1 393 ? 25.827 -21.582 -31.889 1.00 97.31 393 ALA A O 1
ATOM 3138 N N . THR A 1 394 ? 25.618 -22.186 -29.745 1.00 97.88 394 THR A N 1
ATOM 3139 C CA . THR A 1 394 ? 25.348 -23.602 -30.014 1.00 97.88 394 THR A CA 1
ATOM 3140 C C . THR A 1 394 ? 23.948 -23.957 -29.544 1.00 97.88 394 THR A C 1
ATOM 3142 O O . THR A 1 394 ? 23.611 -23.775 -28.372 1.00 97.88 394 THR A O 1
ATOM 3145 N N . TYR A 1 395 ? 23.146 -24.494 -30.460 1.00 97.69 395 TYR A N 1
ATOM 3146 C CA . TYR A 1 395 ? 21.772 -24.911 -30.199 1.00 97.69 395 TYR A CA 1
ATOM 3147 C C . TYR A 1 395 ? 21.665 -26.434 -30.171 1.00 97.69 395 TYR A C 1
ATOM 3149 O O . TYR A 1 395 ? 22.147 -27.117 -31.078 1.00 97.69 395 TYR A O 1
ATOM 3157 N N . SER A 1 396 ? 21.013 -26.977 -29.145 1.00 97.00 396 SER A N 1
ATOM 3158 C CA . SER A 1 396 ? 20.747 -28.417 -29.032 1.00 97.00 396 SER A CA 1
ATOM 3159 C C . SER A 1 396 ? 19.329 -28.681 -28.539 1.00 97.00 396 SER A C 1
ATOM 3161 O O . SER A 1 396 ? 18.800 -27.931 -27.723 1.00 97.00 396 SER A O 1
ATOM 3163 N N . LEU A 1 397 ? 18.700 -29.738 -29.051 1.00 95.44 397 LEU A N 1
ATOM 3164 C CA . LEU A 1 397 ? 17.336 -30.094 -28.673 1.00 95.44 397 LEU A CA 1
ATOM 3165 C C . LEU A 1 397 ? 17.336 -30.829 -27.328 1.00 95.44 397 LEU A C 1
ATOM 3167 O O . LEU A 1 397 ? 18.117 -31.760 -27.123 1.00 95.44 397 LEU A O 1
ATOM 3171 N N . LEU A 1 398 ? 16.451 -30.418 -26.426 1.00 92.94 398 LEU A N 1
ATOM 3172 C CA . LEU A 1 398 ? 16.208 -31.085 -25.153 1.00 92.94 398 LEU A CA 1
ATOM 3173 C C . LEU A 1 398 ? 15.086 -32.121 -25.280 1.00 92.94 398 LEU A C 1
ATOM 3175 O O . LEU A 1 398 ? 14.293 -32.113 -26.222 1.00 92.94 398 LEU A O 1
ATOM 3179 N N . THR A 1 399 ? 15.014 -33.032 -24.310 1.00 89.81 399 THR A N 1
ATOM 3180 C CA . THR A 1 399 ? 14.029 -34.126 -24.292 1.00 89.81 399 THR A CA 1
ATOM 3181 C C . THR A 1 399 ? 12.584 -33.645 -24.169 1.00 89.81 399 THR A C 1
ATOM 3183 O O . THR A 1 399 ? 11.674 -34.362 -24.571 1.00 89.81 399 THR A O 1
ATOM 3186 N N . ASP A 1 400 ? 12.369 -32.441 -23.640 1.00 89.12 400 ASP A N 1
ATOM 3187 C CA . ASP A 1 400 ? 11.058 -31.798 -23.509 1.00 89.12 400 ASP A CA 1
ATOM 3188 C C . ASP A 1 400 ? 10.633 -31.011 -24.765 1.00 89.12 400 ASP A C 1
ATOM 3190 O O . ASP A 1 400 ? 9.568 -30.393 -24.779 1.00 89.12 400 ASP A O 1
ATOM 3194 N N . GLY A 1 401 ? 11.450 -31.032 -25.824 1.00 84.94 401 GLY A N 1
ATOM 3195 C CA . GLY A 1 401 ? 11.194 -30.323 -27.076 1.00 84.94 401 GLY A CA 1
ATOM 3196 C C . GLY A 1 401 ? 11.600 -28.846 -27.070 1.00 84.94 401 GLY A C 1
ATOM 3197 O O . GLY A 1 401 ? 11.419 -28.174 -28.087 1.00 84.94 401 GLY A O 1
ATOM 3198 N N . THR A 1 402 ? 12.165 -28.329 -25.975 1.00 92.12 402 THR A N 1
ATOM 3199 C CA . THR A 1 402 ? 12.788 -26.998 -25.951 1.00 92.12 402 THR A CA 1
ATOM 3200 C C . THR A 1 402 ? 14.219 -27.042 -26.495 1.00 92.12 402 THR A C 1
ATOM 3202 O O . THR A 1 402 ? 14.808 -28.107 -26.693 1.00 92.12 402 THR A O 1
ATOM 3205 N N . VAL A 1 403 ? 14.791 -25.876 -26.789 1.00 95.69 403 VAL A N 1
ATOM 3206 C CA . VAL A 1 403 ? 16.147 -25.748 -27.334 1.00 95.69 403 VAL A CA 1
ATOM 3207 C C . VAL A 1 403 ? 17.072 -25.214 -26.250 1.00 95.69 403 VAL A C 1
ATOM 3209 O O . VAL A 1 403 ? 16.881 -24.104 -25.762 1.00 95.69 403 VAL A O 1
ATOM 3212 N N . LYS A 1 404 ? 18.119 -25.958 -25.903 1.00 96.69 404 LYS A N 1
ATOM 3213 C CA . LYS A 1 404 ? 19.228 -25.431 -25.109 1.00 96.69 404 LYS A CA 1
ATOM 3214 C C . LYS A 1 404 ? 20.056 -24.482 -25.971 1.00 96.69 404 LYS A C 1
ATOM 3216 O O . LYS A 1 404 ? 20.487 -24.855 -27.063 1.00 96.69 404 LYS A O 1
ATOM 3221 N N . VAL A 1 405 ? 20.301 -23.286 -25.448 1.00 97.38 405 VAL A N 1
ATOM 3222 C CA . VAL A 1 405 ? 21.161 -22.254 -26.037 1.00 97.38 405 VAL A CA 1
ATOM 3223 C C . VAL A 1 405 ? 22.437 -22.173 -25.212 1.00 97.38 405 VAL A C 1
ATOM 3225 O O . VAL A 1 405 ? 22.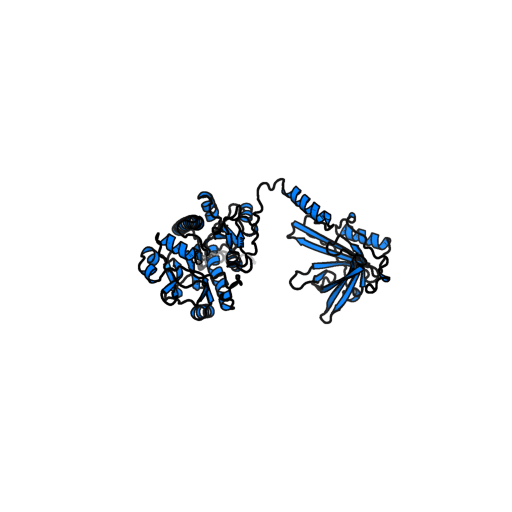362 -21.979 -24.002 1.00 97.38 405 VAL A O 1
ATOM 3228 N N . HIS A 1 406 ? 23.597 -22.314 -25.842 1.00 96.81 406 HIS A N 1
ATOM 3229 C CA . HIS A 1 406 ? 24.893 -22.086 -25.207 1.00 96.81 406 HIS A CA 1
ATOM 3230 C C . HIS A 1 406 ? 25.656 -21.026 -25.999 1.00 96.81 406 HIS A C 1
ATOM 3232 O O . HIS A 1 406 ? 26.081 -21.291 -27.123 1.00 96.81 406 HIS A O 1
ATOM 3238 N N . ASN A 1 407 ? 25.828 -19.844 -25.413 1.00 96.19 407 ASN A N 1
ATOM 3239 C CA . ASN A 1 407 ? 26.604 -18.759 -26.006 1.00 96.19 407 ASN A CA 1
ATOM 3240 C C . ASN A 1 407 ? 27.981 -18.705 -25.351 1.00 96.19 407 ASN A C 1
ATOM 3242 O O . ASN A 1 407 ? 28.082 -18.831 -24.129 1.00 96.19 407 ASN A O 1
ATOM 3246 N N . SER A 1 408 ? 29.028 -18.478 -26.139 1.00 94.94 408 SER A N 1
ATOM 3247 C CA . SER A 1 408 ? 30.393 -18.326 -25.631 1.00 94.94 408 SER A CA 1
ATOM 3248 C C . SER A 1 408 ? 31.175 -17.250 -26.376 1.00 94.94 408 SER A C 1
ATOM 3250 O O . SER A 1 408 ? 30.995 -17.069 -27.577 1.00 94.94 408 SER A O 1
ATOM 3252 N N . GLU A 1 409 ? 32.086 -16.591 -25.666 1.00 94.94 409 GLU A N 1
ATOM 3253 C CA . GLU A 1 409 ? 32.989 -15.559 -26.181 1.00 94.94 409 GLU A CA 1
ATOM 3254 C C . GLU A 1 409 ? 34.382 -15.670 -25.538 1.00 94.94 409 GLU A C 1
ATOM 3256 O O . GLU A 1 409 ? 34.554 -16.199 -24.435 1.00 94.94 409 GLU A O 1
ATOM 3261 N N . LEU A 1 410 ? 35.399 -15.168 -26.235 1.00 94.25 410 LEU A N 1
ATOM 3262 C CA . LEU A 1 410 ? 36.774 -15.066 -25.764 1.00 94.25 410 LEU A CA 1
ATOM 3263 C C . LEU A 1 410 ? 37.015 -13.639 -25.279 1.00 94.25 410 LEU A C 1
ATOM 3265 O O . LEU A 1 410 ? 37.048 -12.700 -26.074 1.00 94.25 410 LEU A O 1
ATOM 3269 N N . LEU A 1 411 ? 37.200 -13.468 -23.973 1.00 91.38 411 LEU A N 1
ATOM 3270 C CA . LEU A 1 411 ? 37.469 -12.158 -23.388 1.00 91.38 411 LEU A CA 1
ATOM 3271 C C . LEU A 1 411 ? 38.905 -11.694 -23.692 1.00 91.38 411 LEU A C 1
ATOM 3273 O O . LEU A 1 411 ? 39.793 -12.534 -23.863 1.00 91.38 411 LEU A O 1
ATOM 3277 N N . PRO A 1 412 ? 39.192 -10.377 -23.634 1.00 86.12 412 PRO A N 1
ATOM 3278 C CA . PRO A 1 412 ? 40.551 -9.843 -23.796 1.00 86.12 412 PRO A CA 1
ATOM 3279 C C . PRO A 1 412 ? 41.587 -10.431 -22.824 1.00 86.12 412 PRO A C 1
ATOM 3281 O O . PRO A 1 412 ? 42.781 -10.424 -23.101 1.00 86.12 412 PRO A O 1
ATOM 3284 N N . SER A 1 413 ? 41.138 -10.973 -21.686 1.00 86.62 413 SER A N 1
ATOM 3285 C CA . SER A 1 413 ? 41.980 -11.686 -20.717 1.00 86.62 413 SER A CA 1
ATOM 3286 C C . SER A 1 413 ? 42.446 -13.073 -21.185 1.00 86.62 413 SER A C 1
ATOM 3288 O O . SER A 1 413 ? 43.215 -13.723 -20.480 1.00 86.62 413 SER A O 1
ATOM 3290 N N . GLY A 1 414 ? 41.952 -13.562 -22.326 1.00 86.62 414 GLY A N 1
ATOM 3291 C CA . GLY A 1 414 ? 42.170 -14.923 -22.819 1.00 86.62 414 GLY A CA 1
ATOM 3292 C C . GLY A 1 414 ? 41.256 -15.976 -22.181 1.00 86.62 414 GLY A C 1
ATOM 3293 O O . GLY A 1 414 ? 41.365 -17.157 -22.508 1.00 86.62 414 GLY A O 1
ATOM 3294 N N . LYS A 1 415 ? 40.350 -15.581 -21.275 1.00 89.75 415 LYS A N 1
ATOM 3295 C CA . LYS A 1 415 ? 39.368 -16.481 -20.653 1.00 89.75 415 LYS A CA 1
ATOM 3296 C C . LYS A 1 415 ? 38.130 -16.635 -21.541 1.00 89.75 415 LYS A C 1
ATOM 3298 O O . LYS A 1 415 ? 37.611 -15.646 -22.051 1.00 89.75 415 LYS A O 1
ATOM 3303 N N . ILE A 1 416 ? 37.613 -17.860 -21.633 1.00 92.12 416 ILE A N 1
ATOM 3304 C CA . ILE A 1 416 ? 36.309 -18.137 -22.247 1.00 92.12 416 ILE A CA 1
ATOM 3305 C C . ILE A 1 416 ? 35.201 -17.790 -21.249 1.00 92.12 416 ILE A C 1
ATOM 3307 O O . ILE A 1 416 ? 35.181 -18.289 -20.118 1.00 92.12 416 ILE A O 1
ATOM 3311 N N . HIS A 1 417 ? 34.292 -16.923 -21.671 1.00 92.69 417 HIS A N 1
ATOM 3312 C CA . HIS A 1 417 ? 33.052 -16.610 -20.977 1.00 92.69 417 HIS A CA 1
ATOM 3313 C C . HIS A 1 417 ? 31.898 -17.302 -21.706 1.00 92.69 417 HIS A C 1
ATOM 3315 O O . HIS A 1 417 ? 31.900 -17.368 -22.931 1.00 92.69 417 HIS A O 1
ATOM 3321 N N . SER A 1 418 ? 30.953 -17.881 -20.964 1.00 93.06 418 SER A N 1
ATOM 3322 C CA . SER A 1 418 ? 29.809 -18.579 -21.554 1.00 93.06 418 SER A CA 1
ATOM 3323 C C . SER A 1 418 ? 28.562 -18.457 -20.691 1.00 93.06 418 SER A C 1
ATOM 3325 O O . SER A 1 418 ? 28.655 -18.245 -19.479 1.00 93.06 418 SER A O 1
ATOM 3327 N N . ILE A 1 419 ? 27.405 -18.598 -21.331 1.00 93.00 419 ILE A N 1
ATOM 3328 C CA . ILE A 1 419 ? 26.094 -18.576 -20.693 1.00 93.00 419 ILE A CA 1
ATOM 3329 C C . ILE A 1 419 ? 25.171 -19.608 -21.343 1.00 93.00 419 ILE A C 1
ATOM 3331 O O . ILE A 1 419 ? 25.176 -19.795 -22.561 1.00 93.00 419 ILE A O 1
ATOM 3335 N N . GLU A 1 420 ? 24.370 -20.275 -20.513 1.00 94.44 420 GLU A N 1
ATOM 3336 C CA . GLU A 1 420 ? 23.376 -21.248 -20.955 1.00 94.44 420 GLU A CA 1
ATOM 3337 C C . GLU A 1 420 ? 21.960 -20.733 -20.724 1.00 94.44 420 GLU A C 1
ATOM 3339 O O . GLU A 1 420 ? 21.670 -20.102 -19.708 1.00 94.44 420 GLU A O 1
ATOM 3344 N N . GLY A 1 421 ? 21.076 -21.028 -21.668 1.00 93.81 421 GLY A N 1
ATOM 3345 C CA . GLY A 1 421 ? 19.671 -20.664 -21.619 1.00 93.81 421 GLY A CA 1
ATOM 3346 C C . GLY A 1 421 ? 18.790 -21.680 -22.330 1.00 93.81 421 GLY A C 1
ATOM 3347 O O . GLY A 1 421 ? 19.257 -22.694 -22.856 1.00 93.81 421 GLY A O 1
ATOM 3348 N N . VAL A 1 422 ? 17.494 -21.393 -22.347 1.00 94.44 422 VAL A N 1
ATOM 3349 C CA . VAL A 1 422 ? 16.473 -22.204 -23.011 1.00 94.44 422 VAL A CA 1
ATOM 3350 C C . VAL A 1 422 ? 15.678 -21.321 -23.962 1.00 94.44 422 VAL A C 1
ATOM 3352 O O . VAL A 1 422 ? 15.192 -20.258 -23.577 1.00 94.44 422 VAL A O 1
ATOM 3355 N N . ALA A 1 423 ? 15.528 -21.777 -25.200 1.00 94.88 423 ALA A N 1
ATOM 3356 C CA . ALA A 1 423 ? 14.666 -21.196 -26.210 1.00 94.88 423 ALA A CA 1
ATOM 3357 C C . ALA A 1 423 ? 13.439 -22.084 -26.448 1.00 94.88 423 ALA A C 1
ATOM 3359 O O . ALA A 1 423 ? 13.532 -23.313 -26.493 1.00 94.88 423 ALA A O 1
ATOM 3360 N N . LYS A 1 424 ? 12.276 -21.457 -26.622 1.00 93.69 424 LYS A N 1
ATOM 3361 C CA . LYS A 1 424 ? 11.007 -22.136 -26.913 1.00 93.69 424 LYS A CA 1
ATOM 3362 C C . LYS A 1 424 ? 10.241 -21.422 -28.019 1.00 93.69 424 LYS A C 1
ATOM 3364 O O . LYS A 1 424 ? 10.230 -20.193 -28.084 1.00 93.69 424 LYS A O 1
ATOM 3369 N N . VAL A 1 425 ? 9.560 -22.193 -28.859 1.00 91.75 425 VAL A N 1
ATOM 3370 C CA . VAL A 1 425 ? 8.621 -21.664 -29.855 1.00 91.75 425 VAL A CA 1
ATOM 3371 C C . VAL A 1 425 ? 7.358 -21.195 -29.129 1.00 91.75 425 VAL A C 1
ATOM 3373 O O . VAL A 1 425 ? 6.719 -21.992 -28.443 1.00 91.75 425 VAL A O 1
ATOM 3376 N N . LYS A 1 426 ? 6.987 -19.911 -29.252 1.00 80.56 426 LYS A N 1
ATOM 3377 C CA . LYS A 1 426 ? 5.768 -19.386 -28.595 1.00 80.56 426 LYS A CA 1
ATOM 3378 C C . LYS A 1 426 ? 4.485 -19.804 -29.307 1.00 80.56 426 LYS A C 1
ATOM 3380 O O . LYS A 1 426 ? 3.460 -19.991 -28.660 1.00 80.56 426 LYS A O 1
ATOM 3385 N N . ASN A 1 427 ? 4.534 -19.902 -30.632 1.00 86.25 427 ASN A N 1
ATOM 3386 C CA . ASN A 1 427 ? 3.400 -20.257 -31.473 1.00 86.25 427 ASN A CA 1
ATOM 3387 C C . ASN A 1 427 ? 3.878 -21.223 -32.558 1.00 86.25 427 ASN A C 1
ATOM 3389 O O . ASN A 1 427 ? 4.692 -20.846 -33.397 1.00 86.25 427 ASN A O 1
ATOM 3393 N N . SER A 1 428 ? 3.359 -22.451 -32.561 1.00 85.69 428 SER A N 1
ATOM 3394 C CA . SER A 1 428 ? 3.729 -23.481 -33.539 1.00 85.69 428 SER A CA 1
ATOM 3395 C C . SER A 1 428 ? 3.407 -23.098 -34.986 1.00 85.69 428 SER A C 1
ATOM 3397 O O . SER A 1 428 ? 4.033 -23.632 -35.893 1.00 85.69 428 SER A O 1
ATOM 3399 N N . SER A 1 429 ? 2.481 -22.157 -35.208 1.00 86.25 429 SER A N 1
ATOM 3400 C CA . SER A 1 429 ? 2.170 -21.614 -36.540 1.00 86.25 429 SER A CA 1
ATOM 3401 C C . SER A 1 429 ? 3.196 -20.582 -37.030 1.00 86.25 429 SER A C 1
ATOM 3403 O O . SER A 1 429 ? 3.173 -20.221 -38.197 1.00 86.25 429 SER A O 1
ATOM 3405 N N . HIS A 1 430 ? 4.085 -20.097 -36.155 1.00 88.81 430 HIS A N 1
ATOM 3406 C CA . HIS A 1 430 ? 5.162 -19.156 -36.485 1.00 88.81 430 HIS A CA 1
ATOM 3407 C C . HIS A 1 430 ? 6.476 -19.610 -35.820 1.00 88.81 430 HIS A C 1
ATOM 3409 O O . HIS A 1 430 ? 6.962 -18.961 -34.889 1.00 88.81 430 HIS A O 1
ATOM 3415 N N . PRO A 1 431 ? 7.052 -20.747 -36.252 1.00 91.94 431 PRO A N 1
ATOM 3416 C CA . PRO A 1 431 ? 8.166 -21.392 -35.556 1.00 91.94 431 PRO A CA 1
ATOM 3417 C C . PRO A 1 431 ? 9.470 -20.576 -35.546 1.00 91.94 431 PRO A C 1
ATOM 3419 O O . PRO A 1 431 ? 10.313 -20.809 -34.683 1.00 91.94 431 PRO A O 1
ATOM 3422 N N . ALA A 1 432 ? 9.619 -19.594 -36.444 1.00 94.75 432 ALA A N 1
ATOM 3423 C CA . ALA A 1 432 ? 10.735 -18.645 -36.462 1.00 94.75 432 ALA A CA 1
ATOM 3424 C C . ALA A 1 432 ? 10.692 -17.598 -35.332 1.00 94.75 432 ALA A C 1
ATOM 3426 O O . ALA A 1 432 ? 11.658 -16.859 -35.157 1.00 94.75 432 ALA A O 1
ATOM 3427 N N . ILE A 1 433 ? 9.598 -17.517 -34.561 1.00 93.38 433 ILE A N 1
ATOM 3428 C CA . ILE A 1 433 ? 9.433 -16.587 -33.435 1.00 93.38 433 ILE A CA 1
ATOM 3429 C C . ILE A 1 433 ? 9.658 -17.345 -32.124 1.00 93.38 433 ILE A C 1
ATOM 3431 O O . ILE A 1 433 ? 8.750 -17.978 -31.567 1.00 93.38 433 ILE A O 1
ATOM 3435 N N . LEU A 1 434 ? 10.881 -17.257 -31.608 1.00 94.06 434 LEU A N 1
ATOM 3436 C CA . LEU A 1 434 ? 11.284 -17.905 -30.367 1.00 94.06 434 LEU A CA 1
ATOM 3437 C C . LEU A 1 434 ? 11.289 -16.923 -29.187 1.00 94.06 434 LEU A C 1
ATOM 3439 O O . LEU A 1 434 ? 11.396 -15.704 -29.343 1.00 94.06 434 LEU A O 1
ATOM 3443 N N . ALA A 1 435 ? 11.167 -17.482 -27.985 1.00 93.00 435 ALA A N 1
ATOM 3444 C CA . ALA A 1 435 ? 11.434 -16.808 -26.719 1.00 93.00 435 ALA A CA 1
ATOM 3445 C C . ALA A 1 435 ? 12.644 -17.460 -26.059 1.00 93.00 435 ALA A C 1
ATOM 3447 O O . ALA A 1 435 ? 12.632 -18.679 -25.880 1.00 93.00 435 ALA A O 1
ATOM 3448 N N . VAL A 1 436 ? 13.645 -16.673 -25.679 1.00 92.06 436 VAL A N 1
ATOM 3449 C CA . VAL A 1 436 ? 14.892 -17.153 -25.073 1.00 92.06 436 VAL A CA 1
ATOM 3450 C C . VAL A 1 436 ? 15.003 -16.648 -23.641 1.00 92.06 436 VAL A C 1
ATOM 3452 O O . VAL A 1 436 ? 14.784 -15.469 -23.373 1.00 92.06 436 VAL A O 1
ATOM 3455 N N . SER A 1 437 ? 15.366 -17.535 -22.719 1.00 90.44 437 SER A N 1
ATOM 3456 C CA . SER A 1 437 ? 15.564 -17.219 -21.306 1.00 90.44 437 SER A CA 1
ATOM 3457 C C . SER A 1 437 ? 16.910 -17.738 -20.818 1.00 90.44 437 SER A C 1
ATOM 3459 O O . SER A 1 437 ? 17.233 -18.906 -21.022 1.00 90.44 437 SER A O 1
ATOM 3461 N N . PHE A 1 438 ? 17.677 -16.880 -20.146 1.00 83.94 438 PHE A N 1
ATOM 3462 C CA . PHE A 1 438 ? 18.968 -17.226 -19.538 1.00 83.94 438 PHE A CA 1
ATOM 3463 C C . PHE A 1 438 ? 18.929 -17.211 -18.000 1.00 83.94 438 PHE A C 1
ATOM 3465 O O . PHE A 1 438 ? 19.826 -17.741 -17.351 1.00 83.94 438 PHE A O 1
ATOM 3472 N N . PHE A 1 439 ? 17.881 -16.633 -17.395 1.00 79.69 439 PHE A N 1
ATOM 3473 C CA . PHE A 1 439 ? 17.769 -16.468 -15.945 1.00 79.69 439 PHE A CA 1
ATOM 3474 C C . PHE A 1 439 ? 16.345 -16.744 -15.461 1.00 79.69 439 PHE A C 1
ATOM 3476 O O . PHE A 1 439 ? 15.371 -16.189 -15.969 1.00 79.69 439 PHE A O 1
ATOM 3483 N N . LYS A 1 440 ? 16.215 -17.576 -14.423 1.00 74.12 440 LYS A N 1
ATOM 3484 C CA . LYS A 1 440 ? 14.916 -17.898 -13.821 1.00 74.12 440 LYS A CA 1
ATOM 3485 C C . LYS A 1 440 ? 14.297 -16.644 -13.190 1.00 74.12 440 LYS A C 1
ATOM 3487 O O . LYS A 1 440 ? 14.920 -16.013 -12.345 1.00 74.12 440 LYS A O 1
ATOM 3492 N N . GLY A 1 441 ? 13.057 -16.327 -13.564 1.00 65.56 441 GLY A N 1
ATOM 3493 C CA . GLY A 1 441 ? 12.319 -15.166 -13.049 1.00 65.56 441 GLY A CA 1
ATOM 3494 C C . GLY A 1 441 ? 12.502 -13.874 -13.854 1.00 65.56 441 GLY A C 1
ATOM 3495 O O . GLY A 1 441 ? 11.853 -12.884 -13.530 1.00 65.56 441 GLY A O 1
ATOM 3496 N N . VAL A 1 442 ? 13.324 -13.881 -14.911 1.00 71.50 442 VAL A N 1
ATOM 3497 C CA . VAL A 1 442 ? 13.442 -12.773 -15.874 1.00 71.50 442 VAL A CA 1
ATOM 3498 C C . VAL A 1 442 ? 12.560 -13.070 -17.099 1.00 71.50 442 VAL A C 1
ATOM 3500 O O . VAL A 1 442 ? 12.541 -14.223 -17.541 1.00 71.50 442 VAL A O 1
ATOM 3503 N N . PRO A 1 443 ? 11.820 -12.084 -17.650 1.00 77.31 443 PRO A N 1
ATOM 3504 C CA . PRO A 1 443 ? 11.021 -12.284 -18.858 1.00 77.31 443 PRO A CA 1
ATOM 3505 C C . PRO A 1 443 ? 11.850 -12.779 -20.048 1.00 77.31 443 PRO A C 1
ATOM 3507 O O . PRO A 1 443 ? 12.978 -12.337 -20.255 1.00 77.31 443 PRO A O 1
ATOM 3510 N N . ASP A 1 444 ? 11.264 -13.670 -20.851 1.00 85.81 444 ASP A N 1
ATOM 3511 C CA . ASP A 1 444 ? 11.916 -14.203 -22.049 1.00 85.81 444 ASP A CA 1
ATOM 3512 C C . ASP A 1 444 ? 12.162 -13.092 -23.085 1.00 85.81 444 ASP A C 1
ATOM 3514 O O . ASP A 1 444 ? 11.242 -12.342 -23.434 1.00 85.81 444 ASP A O 1
ATOM 3518 N N . GLY A 1 445 ? 13.371 -13.043 -23.640 1.00 87.50 445 GLY A N 1
ATOM 3519 C CA . GLY A 1 445 ? 13.716 -12.171 -24.759 1.00 87.50 445 GLY A CA 1
ATOM 3520 C C . GLY A 1 445 ? 13.196 -12.729 -26.091 1.00 87.50 445 GLY A C 1
ATOM 3521 O O . GLY A 1 445 ? 13.224 -13.947 -26.295 1.00 87.50 445 GLY A O 1
ATOM 3522 N N . PRO A 1 446 ? 12.706 -11.886 -27.015 1.00 92.44 446 PRO A N 1
ATOM 3523 C CA . PRO A 1 446 ? 12.331 -12.334 -28.350 1.00 92.44 446 PRO A CA 1
ATOM 3524 C C . PRO A 1 446 ? 13.575 -12.725 -29.156 1.00 92.44 446 PRO A C 1
ATOM 3526 O O . PRO A 1 446 ? 14.607 -12.074 -29.055 1.00 92.44 446 PRO A O 1
ATOM 3529 N N . TYR A 1 447 ? 13.478 -13.768 -29.971 1.00 94.75 447 TYR A N 1
ATOM 3530 C CA . TYR A 1 447 ? 14.523 -14.178 -30.911 1.00 94.75 447 TYR A CA 1
ATOM 3531 C C . TYR A 1 447 ? 13.841 -14.606 -32.204 1.00 94.75 447 TYR A C 1
ATOM 3533 O O . TYR A 1 447 ? 13.173 -15.643 -32.242 1.00 94.75 447 TYR A O 1
ATOM 3541 N N . TRP A 1 448 ? 13.895 -13.754 -33.223 1.00 96.06 448 TRP A N 1
ATOM 3542 C CA . TRP A 1 448 ? 13.168 -13.945 -34.473 1.00 96.06 448 TRP A CA 1
ATOM 3543 C C . TRP A 1 448 ? 14.159 -14.258 -35.583 1.00 96.06 448 TRP A C 1
ATOM 3545 O O . TRP A 1 448 ? 15.064 -13.469 -35.843 1.00 96.06 448 TRP A O 1
ATOM 3555 N N . VAL A 1 449 ? 13.992 -15.400 -36.242 1.00 97.44 449 VAL A N 1
ATOM 3556 C CA . VAL A 1 449 ? 14.786 -15.734 -37.428 1.00 97.44 449 VAL A CA 1
ATOM 3557 C C . VAL A 1 449 ? 14.116 -15.094 -38.638 1.00 97.44 449 VAL A C 1
ATOM 3559 O O . VAL A 1 449 ? 13.018 -15.496 -39.023 1.00 97.44 449 VAL A O 1
ATOM 3562 N N . LEU A 1 450 ? 14.752 -14.072 -39.209 1.00 96.75 450 LEU A N 1
ATOM 3563 C CA . LEU A 1 450 ? 14.234 -13.358 -40.376 1.00 96.75 450 LEU A CA 1
ATOM 3564 C C . LEU A 1 450 ? 14.441 -14.170 -41.654 1.00 96.75 450 LEU A C 1
ATOM 3566 O O . LEU A 1 450 ? 13.496 -14.358 -42.411 1.00 96.75 450 LEU A O 1
ATOM 3570 N N . SER A 1 451 ? 15.644 -14.718 -41.836 1.00 97.62 451 SER A N 1
ATOM 3571 C CA . SER A 1 451 ? 15.978 -15.596 -42.958 1.00 97.62 451 SER A CA 1
ATOM 3572 C C . SER A 1 451 ? 17.088 -16.567 -42.574 1.00 97.62 451 SER A C 1
ATOM 3574 O O . SER A 1 451 ? 18.029 -16.201 -41.873 1.00 97.62 451 SER A O 1
ATOM 3576 N N . THR A 1 452 ? 17.029 -17.802 -43.064 1.00 98.06 452 THR A N 1
ATOM 3577 C CA . THR A 1 452 ? 18.147 -18.752 -42.963 1.00 98.06 452 THR A CA 1
ATOM 3578 C C . THR A 1 452 ? 18.050 -19.827 -44.038 1.00 98.06 452 THR A C 1
ATOM 3580 O O . THR A 1 452 ? 16.973 -20.344 -44.326 1.00 98.06 452 THR A O 1
ATOM 3583 N N . ASP A 1 453 ? 19.193 -20.233 -44.583 1.00 97.06 453 ASP A N 1
ATOM 3584 C CA . ASP A 1 453 ? 19.298 -21.423 -45.435 1.00 97.06 453 ASP A CA 1
ATOM 3585 C C . ASP A 1 453 ? 19.674 -22.693 -44.637 1.00 97.06 453 ASP A C 1
ATOM 3587 O O . ASP A 1 453 ? 19.840 -23.781 -45.205 1.00 97.06 453 ASP A O 1
ATOM 3591 N N . TYR A 1 454 ? 19.804 -22.556 -43.310 1.00 97.75 454 TYR A N 1
ATOM 3592 C CA . TYR A 1 454 ? 20.252 -23.543 -42.318 1.00 97.75 454 TYR A CA 1
ATOM 3593 C C . TYR A 1 454 ? 21.706 -24.021 -42.447 1.00 97.75 454 TYR A C 1
ATOM 3595 O O . TYR A 1 454 ? 22.227 -24.639 -41.509 1.00 97.75 454 TYR A O 1
ATOM 3603 N N . GLN A 1 455 ? 22.353 -23.772 -43.584 1.00 96.75 455 GLN A N 1
ATOM 3604 C CA . GLN A 1 455 ? 23.610 -24.401 -43.997 1.00 96.75 455 GLN A CA 1
ATOM 3605 C C . GLN A 1 455 ? 24.775 -23.425 -44.056 1.00 96.75 455 GLN A C 1
ATOM 3607 O O . GLN A 1 455 ? 25.907 -23.834 -43.812 1.00 96.75 455 GLN A O 1
ATOM 3612 N N . SER A 1 456 ? 24.514 -22.162 -44.368 1.00 96.69 456 SER A N 1
ATOM 3613 C CA . SER A 1 456 ? 25.540 -21.136 -44.484 1.00 96.69 456 SER A CA 1
ATOM 3614 C C . SER A 1 456 ? 25.261 -19.950 -43.574 1.00 96.69 456 SER A C 1
ATOM 3616 O O . SER A 1 456 ? 26.175 -19.573 -42.842 1.00 96.69 456 SER A O 1
ATOM 3618 N N . TYR A 1 457 ? 24.029 -19.432 -43.526 1.00 98.25 457 TYR A N 1
ATOM 3619 C CA . TYR A 1 457 ? 23.709 -18.196 -42.807 1.00 98.25 457 TYR A CA 1
ATOM 3620 C C . TYR A 1 457 ? 22.404 -18.255 -42.006 1.00 98.25 457 TYR A C 1
ATOM 3622 O O . TYR A 1 457 ? 21.496 -19.044 -42.281 1.00 98.25 457 TYR A O 1
ATOM 3630 N N . SER A 1 458 ? 22.299 -17.374 -41.017 1.00 98.44 458 SER A N 1
ATOM 3631 C CA . SER A 1 458 ? 21.050 -17.022 -40.353 1.00 98.44 458 SER A CA 1
ATOM 3632 C C . SER A 1 458 ? 21.040 -15.537 -40.013 1.00 98.44 458 SER A C 1
ATOM 3634 O O . SER A 1 458 ? 22.010 -15.014 -39.463 1.00 98.44 458 SER A O 1
ATOM 3636 N N . LEU A 1 459 ? 19.937 -14.872 -40.337 1.00 98.31 459 LEU A N 1
ATOM 3637 C CA . LEU A 1 459 ? 19.656 -13.499 -39.963 1.00 98.31 459 LEU A CA 1
ATOM 3638 C C . LEU A 1 459 ? 18.666 -13.485 -38.810 1.00 98.31 459 LEU A C 1
ATOM 3640 O O . LEU A 1 459 ? 17.533 -13.955 -38.935 1.00 98.31 459 LEU A O 1
ATOM 3644 N N . VAL A 1 460 ? 19.097 -12.932 -37.686 1.00 97.88 460 VAL A N 1
ATOM 3645 C CA . VAL A 1 460 ? 18.324 -12.913 -36.449 1.00 97.88 460 VAL A CA 1
ATOM 3646 C C . VAL A 1 460 ? 18.026 -11.481 -36.064 1.00 97.88 460 VAL A C 1
ATOM 3648 O O . VAL A 1 460 ? 18.913 -10.632 -36.098 1.00 97.88 460 VAL A O 1
ATOM 3651 N N . TYR A 1 461 ? 16.796 -11.240 -35.630 1.00 95.62 461 TYR A N 1
ATOM 3652 C CA . TYR A 1 461 ? 16.347 -9.974 -35.078 1.00 95.62 461 TYR A CA 1
ATOM 3653 C C . TYR A 1 461 ? 15.718 -10.180 -33.701 1.00 95.62 461 TYR A C 1
ATOM 3655 O O . TYR A 1 461 ? 14.982 -11.138 -33.454 1.00 95.62 461 TYR A O 1
ATOM 3663 N N . SER A 1 462 ? 15.997 -9.265 -32.787 1.00 93.56 462 SER A N 1
ATOM 3664 C CA . SER A 1 462 ? 15.361 -9.199 -31.478 1.00 93.56 462 SER A CA 1
ATOM 3665 C C . SER A 1 462 ? 15.038 -7.752 -31.176 1.00 93.56 462 SER A C 1
ATOM 3667 O O . SER A 1 462 ? 15.846 -6.865 -31.429 1.00 93.56 462 SER A O 1
ATOM 3669 N N . CYS A 1 463 ? 13.854 -7.502 -30.632 1.00 91.00 463 CYS A N 1
ATOM 3670 C CA . CYS A 1 463 ? 13.468 -6.158 -30.258 1.00 91.00 463 CYS A CA 1
ATOM 3671 C C . CYS A 1 463 ? 12.658 -6.160 -28.970 1.00 91.00 463 CYS A C 1
ATOM 3673 O O . CYS A 1 463 ? 11.654 -6.868 -28.849 1.00 91.00 463 CYS A O 1
ATOM 3675 N N . LEU A 1 464 ? 13.108 -5.362 -28.008 1.00 88.06 464 LEU A N 1
ATOM 3676 C CA . LEU A 1 464 ? 12.436 -5.153 -26.735 1.00 88.06 464 LEU A CA 1
ATOM 3677 C C . LEU A 1 464 ? 11.690 -3.823 -26.782 1.00 88.06 464 LEU A C 1
ATOM 3679 O O . LEU A 1 464 ? 12.302 -2.765 -26.919 1.00 88.06 464 LEU A O 1
ATOM 3683 N N . ASP A 1 465 ? 10.366 -3.898 -26.671 1.00 83.69 465 ASP A N 1
ATOM 3684 C CA . ASP A 1 465 ? 9.478 -2.739 -26.633 1.00 83.69 465 ASP A CA 1
ATOM 3685 C C . ASP A 1 465 ? 9.323 -2.243 -25.191 1.00 83.69 465 ASP A C 1
ATOM 3687 O O . ASP A 1 465 ? 8.966 -3.014 -24.294 1.00 83.69 465 ASP A O 1
ATOM 3691 N N . PHE A 1 466 ? 9.572 -0.954 -24.966 1.00 75.75 466 PHE A N 1
ATOM 3692 C CA . PHE A 1 466 ? 9.411 -0.310 -23.667 1.00 75.75 466 PHE A CA 1
ATOM 3693 C C . PHE A 1 466 ? 8.187 0.602 -23.702 1.00 75.75 466 PHE A C 1
ATOM 3695 O O . PHE A 1 466 ? 8.268 1.801 -23.982 1.00 75.75 466 PHE A O 1
ATOM 3702 N N . PHE A 1 467 ? 7.031 -0.005 -23.421 1.00 73.38 467 PHE A N 1
ATOM 3703 C CA . PHE A 1 467 ? 5.731 0.669 -23.316 1.00 73.38 467 PHE A CA 1
ATOM 3704 C C . PHE A 1 467 ? 5.337 1.462 -24.580 1.00 73.38 467 PHE A C 1
ATOM 3706 O O . PHE A 1 467 ? 4.547 2.401 -24.515 1.00 73.38 467 PHE A O 1
ATOM 3713 N N . GLY A 1 468 ? 5.878 1.088 -25.742 1.00 70.62 468 GLY A N 1
ATOM 3714 C CA . GLY A 1 468 ? 5.647 1.717 -27.039 1.00 70.62 468 GLY A CA 1
ATOM 3715 C C . GLY A 1 468 ? 6.265 3.102 -27.253 1.00 70.62 468 GLY A C 1
ATOM 3716 O O . GLY A 1 468 ? 6.031 3.689 -28.312 1.00 70.62 468 GLY A O 1
ATOM 3717 N N . PHE A 1 469 ? 7.039 3.623 -26.297 1.00 71.00 469 PHE A N 1
ATOM 3718 C CA . PHE A 1 469 ? 7.711 4.924 -26.422 1.00 71.00 469 PHE A CA 1
ATOM 3719 C C . PHE A 1 469 ? 9.074 4.816 -27.091 1.00 71.00 469 PHE A C 1
ATOM 3721 O O . PHE A 1 469 ? 9.460 5.687 -27.871 1.00 71.00 469 PHE A O 1
ATOM 3728 N N . PHE A 1 470 ? 9.796 3.748 -26.783 1.00 82.19 470 PHE A N 1
ATOM 3729 C CA . PHE A 1 470 ? 11.076 3.434 -27.384 1.00 82.19 470 PHE A CA 1
ATOM 3730 C C . PHE A 1 470 ? 11.288 1.926 -27.390 1.00 82.19 470 PHE A C 1
ATOM 3732 O O . PHE A 1 470 ? 10.650 1.179 -26.642 1.00 82.19 470 PHE A O 1
ATOM 3739 N N . HIS A 1 471 ? 12.213 1.488 -28.225 1.00 87.19 471 HIS A N 1
ATOM 3740 C CA . HIS A 1 471 ? 12.651 0.111 -28.275 1.00 87.19 471 HIS A CA 1
ATOM 3741 C C . HIS A 1 471 ? 14.168 0.016 -28.349 1.00 87.19 471 HIS A C 1
ATOM 3743 O O . HIS A 1 471 ? 14.864 0.968 -28.717 1.00 87.19 471 HIS A O 1
ATOM 3749 N N . VAL A 1 472 ? 14.670 -1.156 -27.983 1.00 88.44 472 VAL A N 1
ATOM 3750 C CA . VAL A 1 472 ? 16.059 -1.547 -28.214 1.00 88.44 472 VAL A CA 1
ATOM 3751 C C . VAL A 1 472 ? 16.038 -2.721 -29.168 1.00 88.44 472 VAL A C 1
ATOM 3753 O O . VAL A 1 472 ? 15.358 -3.716 -28.905 1.00 88.44 472 VAL A O 1
ATOM 3756 N N . ASP A 1 473 ? 16.763 -2.579 -30.271 1.00 90.31 473 ASP A N 1
ATOM 3757 C CA . ASP A 1 473 ? 16.915 -3.612 -31.274 1.00 90.31 473 ASP A CA 1
ATOM 3758 C C . ASP A 1 473 ? 18.290 -4.276 -31.200 1.00 90.31 473 ASP A C 1
ATOM 3760 O O . ASP A 1 473 ? 19.307 -3.677 -30.841 1.00 90.31 473 ASP A O 1
ATOM 3764 N N . TYR A 1 474 ? 18.291 -5.551 -31.551 1.00 93.69 474 TYR A N 1
ATOM 3765 C CA . TYR A 1 474 ? 19.470 -6.357 -31.767 1.00 93.69 474 TYR A CA 1
ATOM 3766 C C . TYR A 1 474 ? 19.290 -7.086 -33.086 1.00 93.69 474 TYR A C 1
ATOM 3768 O O . TYR A 1 474 ? 18.192 -7.528 -33.432 1.00 93.69 474 TYR A O 1
ATOM 3776 N N . ALA A 1 475 ? 20.387 -7.238 -33.804 1.00 95.75 475 ALA A N 1
ATOM 3777 C CA . ALA A 1 475 ? 20.436 -8.075 -34.979 1.00 95.75 475 ALA A CA 1
ATOM 3778 C C . ALA A 1 475 ? 21.755 -8.825 -34.973 1.00 95.75 475 ALA A C 1
ATOM 3780 O O . ALA A 1 475 ? 22.764 -8.271 -34.538 1.00 95.75 475 ALA A O 1
ATOM 3781 N N . TRP A 1 476 ? 21.733 -10.055 -35.470 1.00 97.62 476 T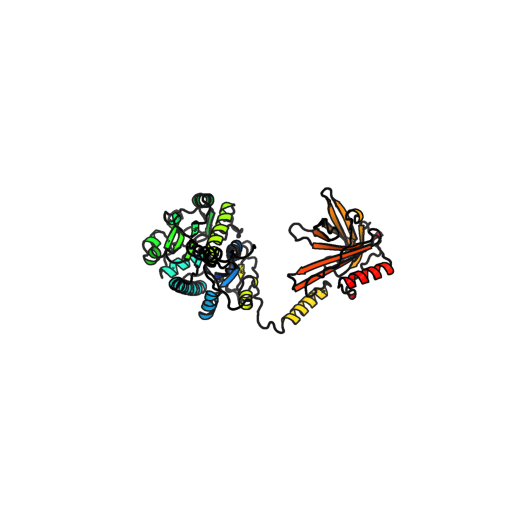RP A N 1
ATOM 3782 C CA . TRP A 1 476 ? 22.927 -10.864 -35.661 1.00 97.62 476 TRP A CA 1
ATOM 3783 C C . TRP A 1 476 ? 22.892 -11.487 -37.049 1.00 97.62 476 TRP A C 1
ATOM 3785 O O . TRP A 1 476 ? 21.907 -12.129 -37.423 1.00 97.62 476 TRP A O 1
ATOM 3795 N N . ILE A 1 477 ? 23.986 -11.318 -37.786 1.00 98.31 477 ILE A N 1
ATOM 3796 C CA . ILE A 1 477 ? 24.321 -12.146 -38.938 1.00 98.31 477 ILE A CA 1
ATOM 3797 C C . ILE A 1 477 ? 25.176 -13.285 -38.406 1.00 98.31 477 ILE A C 1
ATOM 3799 O O . ILE A 1 477 ? 26.289 -13.086 -37.916 1.00 98.31 477 ILE A O 1
ATOM 3803 N N . LEU A 1 478 ? 24.629 -14.487 -38.491 1.00 98.44 478 LEU A N 1
ATOM 3804 C CA . LEU A 1 478 ? 25.257 -15.710 -38.034 1.00 98.44 478 LEU A CA 1
ATOM 3805 C C . LEU A 1 478 ? 25.634 -16.577 -39.232 1.00 98.44 478 LEU A C 1
ATOM 3807 O O . LEU A 1 478 ? 24.913 -16.603 -40.229 1.00 98.44 478 LEU A O 1
ATOM 3811 N N . ALA A 1 479 ? 26.717 -17.340 -39.119 1.00 98.06 479 ALA A N 1
ATOM 3812 C CA . ALA A 1 479 ? 27.145 -18.266 -40.159 1.00 98.06 479 ALA A CA 1
ATOM 3813 C C . ALA A 1 479 ? 27.593 -19.623 -39.607 1.00 98.06 479 ALA A C 1
ATOM 3815 O O . ALA A 1 479 ? 27.995 -19.752 -38.451 1.00 98.06 479 ALA A O 1
ATOM 3816 N N . ARG A 1 480 ? 27.540 -20.665 -40.441 1.00 96.44 480 ARG A N 1
ATOM 3817 C CA . ARG A 1 480 ? 28.072 -21.999 -40.090 1.00 96.44 480 ARG A CA 1
ATOM 3818 C C . ARG A 1 480 ? 29.596 -22.070 -40.134 1.00 96.44 480 ARG A C 1
ATOM 3820 O O . ARG A 1 480 ? 30.186 -22.996 -39.588 1.00 96.44 480 ARG A O 1
ATOM 3827 N N . THR A 1 481 ? 30.231 -21.082 -40.753 1.00 95.31 481 THR A N 1
ATOM 3828 C CA . THR A 1 481 ? 31.680 -20.874 -40.781 1.00 95.31 481 THR A CA 1
ATOM 3829 C C . THR A 1 481 ? 32.013 -19.501 -40.212 1.00 95.31 481 THR A C 1
ATOM 3831 O O . THR A 1 481 ? 31.170 -18.617 -40.178 1.00 95.31 481 THR A O 1
ATOM 3834 N N . ARG A 1 482 ? 33.262 -19.290 -39.791 1.00 94.62 482 ARG A N 1
ATOM 3835 C CA . ARG A 1 482 ? 33.731 -18.014 -39.212 1.00 94.62 482 ARG A CA 1
ATOM 3836 C C . ARG A 1 482 ? 33.875 -16.857 -40.207 1.00 94.62 482 ARG A C 1
ATOM 3838 O O . ARG A 1 482 ? 34.317 -15.778 -39.835 1.00 94.62 482 ARG A O 1
ATOM 3845 N N . VAL A 1 483 ? 33.535 -17.101 -41.466 1.00 92.25 483 VAL A N 1
ATOM 3846 C CA . VAL A 1 483 ? 33.550 -16.135 -42.563 1.00 92.25 483 VAL A CA 1
ATOM 3847 C C . VAL A 1 483 ? 32.320 -16.408 -43.420 1.00 92.25 483 VAL A C 1
ATOM 3849 O O . VAL A 1 483 ? 31.949 -17.573 -43.600 1.00 92.25 483 VAL A O 1
ATOM 3852 N N . LEU A 1 484 ? 31.721 -15.346 -43.949 1.00 94.62 484 LEU A N 1
ATOM 3853 C CA . LEU A 1 484 ? 30.622 -15.382 -44.906 1.00 94.62 484 LEU A CA 1
ATOM 3854 C C . LEU A 1 484 ? 31.026 -14.570 -46.146 1.00 94.62 484 LEU A C 1
ATOM 3856 O O . LEU A 1 484 ? 31.810 -13.630 -46.037 1.00 94.62 484 LEU A O 1
ATOM 3860 N N . THR A 1 485 ? 30.552 -14.956 -47.330 1.00 95.06 485 THR A N 1
ATOM 3861 C CA . THR A 1 485 ? 30.880 -14.257 -48.584 1.00 95.06 485 THR A CA 1
ATOM 3862 C C . THR A 1 485 ? 30.199 -12.893 -48.651 1.00 95.06 485 THR A C 1
ATOM 3864 O O . THR A 1 485 ? 29.050 -12.771 -48.226 1.00 95.06 485 THR A O 1
ATOM 3867 N N . GLU A 1 486 ? 30.861 -11.906 -49.258 1.00 93.12 486 GLU A N 1
ATOM 3868 C CA . GLU A 1 486 ? 30.341 -10.534 -49.391 1.00 93.12 486 GLU A CA 1
ATOM 3869 C C . GLU A 1 486 ? 28.962 -10.469 -50.065 1.00 93.12 486 GLU A C 1
ATOM 3871 O O . GLU A 1 486 ? 28.126 -9.678 -49.638 1.00 93.12 486 GLU A O 1
ATOM 3876 N N . ASP A 1 487 ? 28.683 -11.340 -51.042 1.00 94.50 487 ASP A N 1
ATOM 3877 C CA . ASP A 1 487 ? 27.375 -11.405 -51.712 1.00 94.50 487 ASP A CA 1
ATOM 3878 C C . ASP A 1 487 ? 26.235 -11.734 -50.731 1.00 94.50 487 ASP A C 1
ATOM 3880 O O . ASP A 1 487 ? 25.194 -11.080 -50.733 1.00 94.50 487 ASP A O 1
ATOM 3884 N N . ILE A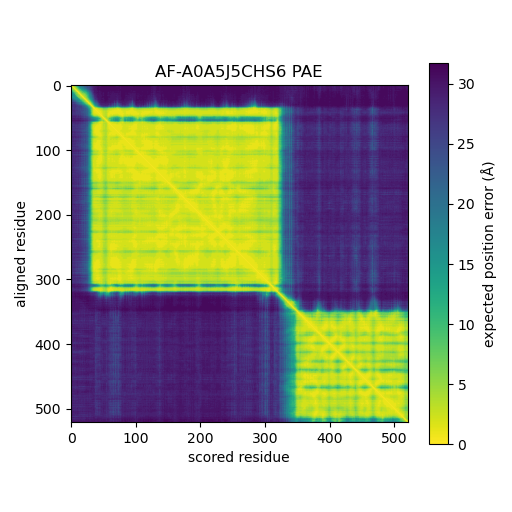 1 488 ? 26.447 -12.715 -49.844 1.00 96.06 488 ILE A N 1
ATOM 3885 C CA . ILE A 1 488 ? 25.450 -13.114 -48.838 1.00 96.06 488 ILE A CA 1
ATOM 3886 C C . ILE A 1 488 ? 25.320 -12.021 -47.777 1.00 96.06 488 ILE A C 1
ATOM 3888 O O . ILE A 1 488 ? 24.210 -11.677 -47.390 1.00 96.06 488 ILE A O 1
ATOM 3892 N N . VAL A 1 489 ? 26.436 -11.447 -47.316 1.00 96.69 489 VAL A N 1
ATOM 3893 C CA . VAL A 1 489 ? 26.397 -10.341 -46.345 1.00 96.69 489 VAL A CA 1
ATOM 3894 C C . VAL A 1 489 ? 25.606 -9.159 -46.912 1.00 96.69 489 VAL A C 1
ATOM 3896 O O . VAL A 1 489 ? 24.725 -8.641 -46.230 1.00 96.69 489 VAL A O 1
ATOM 3899 N N . SER A 1 490 ? 25.841 -8.801 -48.177 1.00 95.38 490 SER A N 1
ATOM 3900 C CA . SER A 1 490 ? 25.125 -7.720 -48.865 1.00 95.38 490 SER A CA 1
ATOM 3901 C C . SER A 1 490 ? 23.626 -8.005 -48.971 1.00 95.38 490 SER A C 1
ATOM 3903 O O . SER A 1 490 ? 22.814 -7.129 -48.680 1.00 95.38 490 SER A O 1
ATOM 3905 N N . GLN A 1 491 ? 23.239 -9.243 -49.297 1.00 96.50 491 GLN A N 1
ATOM 3906 C CA . GLN A 1 491 ? 21.832 -9.652 -49.291 1.00 96.50 491 GLN A CA 1
ATOM 3907 C C . GLN A 1 491 ? 21.199 -9.489 -47.897 1.00 96.50 491 GLN A C 1
ATOM 3909 O O . GLN A 1 491 ? 20.112 -8.929 -47.760 1.00 96.50 491 GLN A O 1
ATOM 3914 N N . LEU A 1 492 ? 21.877 -9.942 -46.840 1.00 97.56 492 LEU A N 1
ATOM 3915 C CA . LEU A 1 492 ? 21.352 -9.853 -45.473 1.00 97.56 492 LEU A CA 1
ATOM 3916 C C . LEU A 1 492 ? 21.279 -8.408 -44.969 1.00 97.56 492 LEU A C 1
ATOM 3918 O O . LEU A 1 492 ? 20.389 -8.066 -44.187 1.00 97.56 492 LEU A O 1
ATOM 3922 N N . HIS A 1 493 ? 22.178 -7.543 -45.435 1.00 97.06 493 HIS A N 1
ATOM 3923 C CA . HIS A 1 493 ? 22.094 -6.102 -45.217 1.00 97.06 493 HIS A CA 1
ATOM 3924 C C . HIS A 1 493 ? 20.840 -5.505 -45.860 1.00 97.06 493 HIS A C 1
ATOM 3926 O O . HIS A 1 493 ? 20.152 -4.719 -45.211 1.00 97.06 493 HIS A O 1
ATOM 3932 N N . GLU A 1 494 ? 20.484 -5.891 -47.086 1.00 95.38 494 GLU A N 1
ATOM 3933 C CA . GLU A 1 494 ? 19.241 -5.432 -47.727 1.00 95.38 494 GLU A CA 1
ATOM 3934 C C . GLU A 1 494 ? 17.989 -5.881 -46.953 1.00 95.38 494 GLU A C 1
ATOM 3936 O O . GLU A 1 494 ? 17.048 -5.097 -46.771 1.00 95.38 494 GLU A O 1
ATOM 3941 N N . GLU A 1 495 ? 17.986 -7.110 -46.432 1.00 94.56 495 GLU A N 1
ATOM 3942 C CA . GLU A 1 495 ? 16.898 -7.631 -45.595 1.00 94.56 495 GLU A CA 1
ATOM 3943 C C . GLU A 1 495 ? 16.782 -6.871 -44.260 1.00 94.56 495 GLU A C 1
ATOM 3945 O O . GLU A 1 495 ? 15.683 -6.469 -43.866 1.00 94.56 495 GLU A O 1
ATOM 3950 N N . LEU A 1 496 ? 17.904 -6.589 -43.587 1.00 93.25 496 LEU A N 1
ATOM 3951 C CA . LEU A 1 496 ? 17.926 -5.767 -42.368 1.00 93.25 496 LEU A CA 1
ATOM 3952 C C . LEU A 1 496 ? 17.477 -4.327 -42.629 1.00 93.25 496 LEU A C 1
ATOM 3954 O O . LEU A 1 496 ? 16.700 -3.771 -41.849 1.00 93.25 496 LEU A O 1
ATOM 3958 N N . ALA A 1 497 ? 17.919 -3.724 -43.731 1.00 91.88 497 ALA A N 1
ATOM 3959 C CA . ALA A 1 497 ? 17.478 -2.391 -44.125 1.00 91.88 497 ALA A CA 1
ATOM 3960 C C . ALA A 1 497 ? 15.961 -2.362 -44.367 1.00 91.88 497 ALA A C 1
ATOM 3962 O O . ALA A 1 497 ? 15.275 -1.451 -43.898 1.00 91.88 497 ALA A O 1
ATOM 3963 N N . SER A 1 498 ? 15.422 -3.397 -45.015 1.00 89.19 498 SER A N 1
ATOM 3964 C CA . SER A 1 498 ? 13.980 -3.568 -45.236 1.00 89.19 498 SER A CA 1
ATOM 3965 C C . SER A 1 498 ? 13.203 -3.774 -43.928 1.00 89.19 498 SER A C 1
ATOM 3967 O O . SER A 1 498 ? 12.057 -3.339 -43.815 1.00 89.19 498 SER A O 1
ATOM 3969 N N . ALA A 1 499 ? 13.834 -4.368 -42.911 1.00 86.50 499 ALA A N 1
ATOM 3970 C CA . ALA A 1 499 ? 13.306 -4.477 -41.550 1.00 86.50 499 ALA A CA 1
ATOM 3971 C C . ALA A 1 499 ? 13.351 -3.155 -40.753 1.00 86.50 499 ALA A C 1
ATOM 3973 O O . ALA A 1 499 ? 12.838 -3.098 -39.633 1.00 86.50 499 ALA A O 1
ATOM 3974 N N . GLY A 1 500 ? 13.935 -2.091 -41.315 1.00 86.25 500 GLY A N 1
ATOM 3975 C CA . GLY A 1 500 ? 14.075 -0.782 -40.673 1.00 86.25 500 GLY A CA 1
ATOM 3976 C C . GLY A 1 500 ? 15.340 -0.628 -39.825 1.00 86.25 500 GLY A C 1
ATOM 3977 O O . GLY A 1 500 ? 15.440 0.331 -39.058 1.00 86.25 500 GLY A O 1
ATOM 3978 N N . VAL A 1 501 ? 16.307 -1.541 -39.951 1.00 87.31 501 VAL A N 1
ATOM 3979 C CA . VAL A 1 501 ? 17.582 -1.483 -39.226 1.00 87.31 501 VAL A CA 1
ATOM 3980 C C . VAL A 1 501 ? 18.562 -0.551 -39.940 1.00 87.31 501 VAL A C 1
ATOM 3982 O O . VAL A 1 501 ? 18.788 -0.642 -41.145 1.00 87.31 501 VAL A O 1
ATOM 3985 N N . ASN A 1 502 ? 19.194 0.348 -39.182 1.00 87.31 502 ASN A N 1
ATOM 3986 C CA . ASN A 1 502 ? 20.252 1.213 -39.702 1.00 87.31 502 ASN A CA 1
ATOM 3987 C C . ASN A 1 502 ? 21.583 0.448 -39.791 1.00 87.31 502 ASN A C 1
ATOM 3989 O O . ASN A 1 502 ? 22.259 0.258 -38.778 1.00 87.31 502 ASN A O 1
ATOM 3993 N N . LEU A 1 503 ? 21.970 0.072 -41.011 1.00 88.81 503 LEU A N 1
ATOM 3994 C CA . LEU A 1 503 ? 23.170 -0.721 -41.300 1.00 88.81 503 LEU A CA 1
ATOM 3995 C C . LEU A 1 503 ? 24.481 -0.073 -40.842 1.00 88.81 503 LEU A C 1
ATOM 3997 O O . LEU A 1 503 ? 25.415 -0.784 -40.496 1.00 88.81 503 LEU A O 1
ATOM 4001 N N . ASN A 1 504 ? 24.548 1.259 -40.738 1.00 89.19 504 ASN A N 1
ATOM 4002 C CA . ASN A 1 504 ? 25.755 1.955 -40.267 1.00 89.19 504 ASN A CA 1
ATOM 4003 C C . ASN A 1 504 ? 26.105 1.642 -38.802 1.00 89.19 504 ASN A C 1
ATOM 4005 O O . ASN A 1 504 ? 27.160 2.049 -38.318 1.00 89.19 504 ASN A O 1
ATOM 4009 N N . ARG A 1 505 ? 25.199 0.982 -38.073 1.00 89.06 505 ARG A N 1
ATOM 4010 C CA . ARG A 1 505 ? 25.408 0.539 -36.692 1.00 89.06 505 ARG A CA 1
ATOM 4011 C C . ARG A 1 505 ? 25.938 -0.887 -36.600 1.00 89.06 505 ARG A C 1
ATOM 4013 O O . ARG A 1 505 ? 26.295 -1.295 -35.500 1.00 89.06 505 ARG A O 1
ATOM 4020 N N . LEU A 1 506 ? 25.951 -1.647 -37.694 1.00 92.00 506 LEU A N 1
ATOM 4021 C CA . LEU A 1 506 ? 26.468 -3.007 -37.665 1.00 92.00 506 LEU A CA 1
ATOM 4022 C C . LEU A 1 506 ? 27.967 -2.985 -37.369 1.00 92.00 506 LEU A C 1
ATOM 4024 O O . LEU A 1 506 ? 28.732 -2.191 -37.916 1.00 92.00 506 LEU A O 1
ATOM 4028 N N . THR A 1 507 ? 28.373 -3.865 -36.468 1.00 92.44 507 THR A N 1
ATOM 4029 C CA . THR A 1 507 ? 29.765 -4.083 -36.098 1.00 92.44 507 THR A CA 1
ATOM 4030 C C . THR A 1 507 ? 30.172 -5.476 -36.532 1.00 92.44 507 THR A C 1
ATOM 4032 O O . THR A 1 507 ? 29.482 -6.445 -36.211 1.00 92.44 507 THR A O 1
ATOM 4035 N N . VAL A 1 508 ? 31.304 -5.568 -37.229 1.00 94.75 508 VAL A N 1
ATOM 4036 C CA . VAL A 1 508 ? 31.904 -6.846 -37.619 1.00 94.75 508 VAL A CA 1
ATOM 4037 C C . VAL A 1 508 ? 32.509 -7.515 -36.394 1.00 94.75 508 VAL A C 1
ATOM 4039 O O . VAL A 1 508 ? 33.300 -6.913 -35.661 1.00 94.75 508 VAL A O 1
ATOM 4042 N N . SER A 1 509 ? 32.158 -8.775 -36.187 1.00 94.12 509 SER A N 1
ATOM 4043 C CA . SER A 1 509 ? 32.651 -9.573 -35.074 1.00 94.12 509 SER A CA 1
ATOM 4044 C C . SER A 1 509 ? 34.001 -10.195 -35.418 1.00 94.12 509 SER A C 1
ATOM 4046 O O . SER A 1 509 ? 34.196 -10.789 -36.478 1.00 94.12 509 SER A O 1
ATOM 4048 N N . ASN A 1 510 ? 34.973 -10.072 -34.511 1.00 94.38 510 ASN A N 1
ATOM 4049 C CA . ASN A 1 510 ? 36.300 -10.634 -34.743 1.00 94.38 510 ASN A CA 1
ATOM 4050 C C . ASN A 1 510 ? 36.291 -12.157 -34.545 1.00 94.38 510 ASN A C 1
ATOM 4052 O O . ASN A 1 510 ? 36.208 -12.649 -33.419 1.00 94.38 510 ASN A O 1
ATOM 4056 N N . GLN A 1 511 ? 36.426 -12.890 -35.648 1.00 94.00 511 GLN A N 1
ATOM 4057 C CA . GLN A 1 511 ? 36.496 -14.354 -35.678 1.00 94.00 511 GLN A CA 1
ATOM 4058 C C . GLN A 1 511 ? 37.902 -14.891 -36.020 1.00 94.00 511 GLN A C 1
ATOM 4060 O O . GLN A 1 511 ? 38.082 -16.072 -36.331 1.00 94.00 511 GLN A O 1
ATOM 4065 N N . THR A 1 512 ? 38.929 -14.040 -35.963 1.00 90.31 512 THR A N 1
ATOM 4066 C CA . THR A 1 512 ? 40.304 -14.414 -36.322 1.00 90.31 512 THR A CA 1
ATOM 4067 C C . THR A 1 512 ? 40.988 -15.185 -35.192 1.00 90.31 512 THR A C 1
ATOM 4069 O O . THR A 1 512 ? 40.972 -14.768 -34.039 1.00 90.31 512 THR A O 1
ATOM 4072 N N . GLY A 1 513 ? 41.653 -16.300 -35.517 1.00 86.56 513 GLY A N 1
ATOM 4073 C CA . GLY A 1 513 ? 42.493 -17.043 -34.563 1.00 86.56 513 GLY A CA 1
ATOM 4074 C C . GLY A 1 513 ? 41.736 -17.882 -33.525 1.00 86.56 513 GLY A C 1
ATOM 4075 O O . GLY A 1 513 ? 42.368 -18.519 -32.684 1.00 86.56 513 GLY A O 1
ATOM 4076 N N . CYS A 1 514 ? 40.406 -17.948 -33.603 1.00 88.19 514 CYS A N 1
ATOM 4077 C CA . CYS A 1 514 ? 39.557 -18.641 -32.629 1.00 88.19 514 CYS A CA 1
ATOM 4078 C C . CYS A 1 514 ? 39.835 -20.153 -32.526 1.00 88.19 514 CYS A C 1
ATOM 4080 O O . CYS A 1 514 ? 39.766 -20.726 -31.442 1.00 88.19 514 CYS A O 1
ATOM 4082 N N . ASP A 1 515 ? 40.231 -20.797 -33.629 1.00 79.88 515 ASP A N 1
ATOM 4083 C CA . ASP A 1 515 ? 40.537 -22.238 -33.677 1.00 79.88 515 ASP A CA 1
ATOM 4084 C C . ASP A 1 515 ? 41.823 -22.638 -32.936 1.00 79.88 515 ASP A C 1
ATOM 4086 O O . ASP A 1 515 ? 42.068 -23.825 -32.680 1.00 79.88 515 ASP A O 1
ATOM 4090 N N . GLN A 1 516 ? 42.662 -21.657 -32.595 1.00 69.94 516 GLN A N 1
ATOM 4091 C CA . GLN A 1 516 ? 43.922 -21.865 -31.882 1.00 69.94 516 GLN A CA 1
ATOM 4092 C C . GLN A 1 516 ? 43.732 -21.847 -30.356 1.00 69.94 516 GLN A C 1
ATOM 4094 O O . GLN A 1 516 ? 44.615 -22.283 -29.613 1.00 69.94 516 GLN A O 1
ATOM 4099 N N . THR A 1 517 ? 42.574 -21.392 -29.869 1.00 67.88 517 THR A N 1
ATOM 4100 C CA . THR A 1 517 ? 42.257 -21.307 -28.441 1.00 67.88 517 THR A CA 1
ATOM 4101 C C . THR A 1 517 ? 41.628 -22.612 -27.944 1.00 67.88 517 THR A C 1
ATOM 4103 O O . THR A 1 517 ? 40.560 -23.029 -28.393 1.00 67.88 517 THR A O 1
ATOM 4106 N N . LYS A 1 518 ? 42.276 -23.283 -26.978 1.00 63.34 518 LYS A N 1
ATOM 4107 C CA . LYS A 1 518 ? 41.718 -24.488 -26.335 1.00 63.34 518 LYS A CA 1
ATOM 4108 C C . LYS A 1 518 ? 40.385 -24.150 -25.653 1.00 63.34 518 LYS A C 1
ATOM 4110 O O . LYS A 1 518 ? 40.365 -23.332 -24.741 1.00 63.34 518 LYS A O 1
ATOM 4115 N N . GLY A 1 519 ? 39.309 -24.816 -26.074 1.00 64.19 519 GLY A N 1
ATOM 4116 C CA . GLY A 1 519 ? 37.951 -24.630 -25.545 1.00 64.19 519 GLY A CA 1
ATOM 4117 C C . GLY A 1 519 ? 37.003 -23.832 -26.450 1.00 64.19 519 GLY A C 1
ATOM 4118 O O . GLY A 1 519 ? 35.826 -23.766 -26.128 1.00 64.19 519 GLY A O 1
ATOM 4119 N N . MET A 1 520 ? 37.490 -23.281 -27.572 1.00 67.31 520 MET A N 1
ATOM 4120 C CA . MET A 1 520 ? 36.676 -22.602 -28.601 1.00 67.31 520 MET A CA 1
ATOM 4121 C C . MET A 1 520 ? 36.412 -23.455 -29.857 1.00 67.31 520 MET A C 1
ATOM 4123 O O . MET A 1 520 ? 35.963 -22.937 -30.879 1.00 67.31 520 MET A O 1
ATOM 4127 N N . LYS A 1 521 ? 36.735 -24.753 -29.796 1.00 55.62 521 LYS A N 1
ATOM 4128 C CA . LYS A 1 521 ? 36.525 -25.707 -30.892 1.00 55.62 521 LYS A CA 1
ATOM 4129 C C . LYS A 1 521 ? 35.147 -26.335 -30.850 1.00 55.62 521 LYS A C 1
ATOM 4131 O O . LYS A 1 521 ? 34.720 -26.685 -29.728 1.00 55.62 521 LYS A O 1
#

Secondary structure (DSSP, 8-state):
-------SSSSSSSSSSSSSSSS--------------SS-EEEEE-EEEEEEETTEEEEEEHHHHHHHHHTT-EEEEE-TT--HHHHHHHHHHSSEEEE---SS-TTTSHHHHHHHHHHHHHHHHHHTT----EEEETHHHHHHHHHHHSS---EEEEEEEEEE--EE-GGGGG-STTTTS-HHHHHHHHHS--EEEEEEEE-BHHHHHH-HHHHHHEEEEEEEE-SS-EEEEEEEESSS-EEEESS-TTHHHH--S-TTS--SHHHHHHHHHHHHHHHHHHTT-----SSHHHHHHHSGGGS--EE--TTSSSSEEEETTS-----S-TTTSHHHHHHHHHHHHGGG-PPEEESSPP-----TT--TTTT-EEEEEEEES--TT--SEEEEEEEEE-TTS-EEEEEEEE-TTS-EEEEEEEEEES-TTSTTEEEEESSTTSPPEEEEEEEE-SSSEEEEEEEEEETTTEEEEEEEEEESSS---HHHHHHHHHHHHHTT--GGG-EE---TTGGGSTT--

Mean predicted aligned error: 17.28 Å

Organism: NCBI:txid54343